Protein AF-0000000071591234 (afdb_homodimer)

Secondary structure (DSSP, 8-state):
--HHHHHHHHHHHHHSSHHHHHHHHTS-HHHHHHHHHHHHHHHTS--EEEETTEEEE-HHHHHHHHHHHHHHHHHHHHHHHHHHHHHSS-EEEEEEE-GGGGGTSS-HHHHHHHHH-TTEEEEEEE--HHHHHHHHHTTS-SEEEEESS---TT-EEEEPPPEEEEEEEETT-GGGTT-SEE-GGGGTTSEEEEEGGGHHHHHHHHHHTT---EEEEEESSHHHHHHHHHTTSSEEEEEHHHHHHT--SSEEEEEE--GGGEE-EEEEE-HHHHTSHHHHHHHTT-TT-B---/--HHHHHHHHHHHHHSSHHHHHHHHTS-HHHHHHHHHHHHHHHTS--EEEETTEEEE-HHHHHHHHHHHHHHHHHHHHHHHHHHHHHSS-EEEEEEE-GGGGGTSS-HHHHHHHHH-TTEEEEEEE--HHHHHHHHHTTS-SEEEEESS---TT-EEEEPPPEEEEEEEETT-GGGTT-SEE-GGGGTTSEEEEEGGGHHHHHHHHHHTT---EEEEEESSHHHHHHHHHTTS-EEEEEHHHHHHT--SSEEEEEE--GGGEE-EEEEE-HHHHTSHHHHHHHTT-TT-B---

Solvent-accessible surface area (backbone atoms only — not comparable to full-atom values): 30566 Å² total; per-residue (Å²): 129,53,68,67,47,36,50,51,47,49,37,27,61,71,57,26,22,63,60,56,21,15,59,73,68,73,44,59,45,68,62,50,54,47,41,49,50,49,42,24,58,70,68,72,44,67,40,60,44,84,48,98,88,29,38,43,65,28,75,61,22,52,58,43,47,59,52,33,52,48,49,49,50,37,50,51,46,48,52,46,48,57,50,19,70,71,61,46,71,38,39,73,46,34,34,28,34,33,66,62,42,59,56,64,50,79,41,72,53,44,54,54,50,49,68,73,28,79,60,41,25,40,40,40,42,74,43,53,51,65,60,42,50,51,31,41,75,69,55,64,27,48,35,30,42,35,50,57,84,75,86,61,77,87,44,46,58,24,34,36,71,73,42,42,26,17,40,34,31,30,52,86,56,58,88,49,72,86,47,68,59,37,52,75,73,73,43,41,85,40,50,26,23,39,34,47,90,44,48,66,58,52,52,53,53,31,56,77,66,72,38,69,74,42,67,40,29,37,20,65,38,44,57,58,31,41,54,44,18,62,67,55,72,29,31,16,48,41,51,36,54,34,50,66,69,61,57,72,76,61,53,43,83,26,36,43,61,56,76,83,44,52,41,31,43,28,46,36,31,35,67,73,44,48,69,36,60,44,48,37,54,57,60,63,42,44,74,72,35,39,64,78,129,128,50,70,67,45,37,53,52,47,48,37,26,61,72,57,26,21,64,61,57,20,15,59,71,70,73,46,59,44,66,62,49,53,47,42,50,52,48,44,23,59,70,67,70,44,66,39,60,43,83,50,97,89,29,38,44,66,29,73,61,21,54,57,42,47,58,49,34,52,48,50,49,49,35,50,52,47,48,52,45,48,57,49,21,71,70,62,47,70,36,40,73,45,33,33,28,34,32,66,61,42,60,56,65,51,80,42,72,54,41,54,52,51,50,68,75,30,77,59,40,25,40,39,40,41,73,43,54,50,67,59,43,48,52,31,41,76,69,55,66,26,48,34,33,41,34,50,58,84,75,85,62,78,87,45,47,58,23,35,37,71,73,43,43,26,16,39,34,32,31,52,87,56,56,88,51,70,86,48,67,58,38,54,74,73,74,44,40,85,41,49,27,24,39,32,47,90,44,48,65,60,51,51,54,53,31,56,76,66,72,40,68,73,42,69,41,31,37,20,66,36,44,59,58,31,41,54,44,18,62,68,56,73,29,31,16,46,42,52,36,54,33,51,64,69,62,58,76,77,62,53,42,83,24,38,45,61,56,74,83,43,53,40,32,43,29,45,34,32,34,66,73,42,48,70,35,60,44,49,37,55,56,60,63,42,42,74,73,36,39,64,81,129

InterPro domains:
  IPR000847 LysR, HTH, N-terminal domain [PF00126] (3-62)
  IPR000847 LysR, HTH, N-terminal domain [PR00039] (18-29)
  IPR000847 LysR, HTH, N-terminal domain [PR00039] (29-39)
  IPR000847 LysR, HTH, N-terminal domain [PR00039] (39-50)
  IPR000847 LysR, HTH, N-terminal domain [PS50931] (1-58)
  IPR005119 LysR, substrate-binding [PF03466] (87-289)
  IPR036388 Winged helix-like DNA-binding domain superfamily [G3DSA:1.10.10.10] (1-91)
  IPR036390 Winged helix DNA-binding domain superfamily [SSF46785] (1-86)

Organism: Lactiplantibacillus plantarum (strain ATCC BAA-793 / NCIMB 8826 / WCFS1) (NCBI:txid220668)

Structure (mmCIF, N/CA/C/O backbone):
data_AF-0000000071591234-model_v1
#
loop_
_entity.id
_entity.type
_entity.pdbx_description
1 polymer 'Transcription regulator, LysR family'
#
loop_
_atom_site.group_PDB
_atom_site.id
_atom_site.type_symbol
_atom_site.label_atom_id
_atom_site.label_alt_id
_atom_site.label_comp_id
_atom_site.label_asym_id
_atom_site.label_entity_id
_atom_site.label_seq_id
_atom_site.pdbx_PDB_ins_code
_atom_site.Cartn_x
_atom_site.Cartn_y
_atom_site.Cartn_z
_atom_site.occupancy
_atom_site.B_iso_or_equiv
_atom_site.auth_seq_id
_atom_site.auth_comp_id
_atom_site.auth_asym_id
_atom_site.auth_atom_id
_atom_site.pdbx_PDB_model_num
ATOM 1 N N . MET A 1 1 ? -4.469 -24.406 23.062 1 66.94 1 MET A N 1
ATOM 2 C CA . MET A 1 1 ? -4.5 -23.516 21.891 1 66.94 1 MET A CA 1
ATOM 3 C C . MET A 1 1 ? -3.789 -24.172 20.703 1 66.94 1 MET A C 1
ATOM 5 O O . MET A 1 1 ? -2.66 -24.641 20.828 1 66.94 1 MET A O 1
ATOM 9 N N . ASN A 1 2 ? -4.504 -24.422 19.688 1 67.44 2 ASN A N 1
ATOM 10 C CA . ASN A 1 2 ? -3.918 -25.016 18.484 1 67.44 2 ASN A CA 1
ATOM 11 C C . ASN A 1 2 ? -4.25 -24.203 17.234 1 67.44 2 ASN A C 1
ATOM 13 O O . ASN A 1 2 ? -5.004 -23.234 17.312 1 67.44 2 ASN A O 1
ATOM 17 N N . LEU A 1 3 ? -3.592 -24.625 16.062 1 75 3 LEU A N 1
ATOM 18 C CA . LEU A 1 3 ? -3.686 -23.844 14.844 1 75 3 LEU A CA 1
ATOM 19 C C . LEU A 1 3 ? -5.121 -23.812 14.328 1 75 3 LEU A C 1
ATOM 21 O O . LEU A 1 3 ? -5.562 -22.797 13.773 1 75 3 LEU A O 1
ATOM 25 N N . LYS A 1 4 ? -5.809 -24.859 14.5 1 76.19 4 LYS A N 1
ATOM 26 C CA . LYS A 1 4 ? -7.199 -24.922 14.062 1 76.19 4 LYS A CA 1
ATOM 27 C C . LYS A 1 4 ? -8.062 -23.922 14.836 1 76.19 4 LYS A C 1
ATOM 29 O O . LYS A 1 4 ? -8.875 -23.203 14.25 1 76.19 4 LYS A O 1
ATOM 34 N N . GLN A 1 5 ? -7.836 -23.891 16.094 1 80 5 GLN A N 1
ATOM 35 C CA . GLN A 1 5 ? -8.547 -22.938 16.938 1 80 5 GLN A CA 1
ATOM 36 C C . GLN A 1 5 ? -8.258 -21.5 16.516 1 80 5 GLN A C 1
ATOM 38 O O . GLN A 1 5 ? -9.164 -20.656 16.484 1 80 5 GLN A O 1
ATOM 43 N N . LEU A 1 6 ? -7.016 -21.297 16.203 1 81 6 LEU A N 1
ATOM 44 C CA . LEU A 1 6 ? -6.62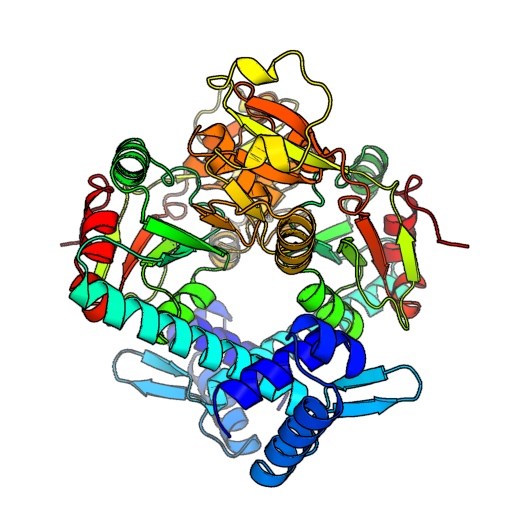1 -19.953 15.805 1 81 6 LEU A CA 1
ATOM 45 C C . LEU A 1 6 ? -7.25 -19.578 14.469 1 81 6 LEU A C 1
ATOM 47 O O . LEU A 1 6 ? -7.652 -18.422 14.266 1 81 6 LEU A O 1
ATOM 51 N N . GLN A 1 7 ? -7.383 -20.469 13.586 1 80.56 7 GLN A N 1
ATOM 52 C CA . GLN A 1 7 ? -8.055 -20.25 12.312 1 80.56 7 GLN A CA 1
ATOM 53 C C . GLN A 1 7 ? -9.539 -19.953 12.516 1 80.56 7 GLN A C 1
ATOM 55 O O . GLN A 1 7 ? -10.086 -19.062 11.867 1 80.56 7 GLN A O 1
ATOM 60 N N . TYR A 1 8 ? -10.148 -20.688 13.383 1 84.31 8 TYR A N 1
ATOM 61 C CA . TYR A 1 8 ? -11.547 -20.453 13.719 1 84.31 8 TYR A CA 1
ATOM 62 C C . TYR A 1 8 ? -11.75 -19.062 14.297 1 84.31 8 TYR A C 1
ATOM 64 O O . TYR A 1 8 ? -12.664 -18.344 13.891 1 84.31 8 TYR A O 1
ATOM 72 N N . PHE A 1 9 ? -10.844 -18.719 15.211 1 87.25 9 PHE A N 1
ATOM 73 C CA . PHE A 1 9 ? -10.883 -17.422 15.867 1 87.25 9 PHE A CA 1
ATOM 74 C C . PHE A 1 9 ? -10.789 -16.297 14.844 1 87.25 9 PHE A C 1
ATOM 76 O O . PHE A 1 9 ? -11.586 -15.352 14.875 1 87.25 9 PHE A O 1
ATOM 83 N N . LEU A 1 10 ? -9.859 -16.422 13.984 1 83 10 LEU A N 1
ATOM 84 C CA . LEU A 1 10 ? -9.664 -15.398 12.961 1 83 10 LEU A CA 1
ATOM 85 C C . LEU A 1 10 ? -10.898 -15.281 12.07 1 83 10 LEU A C 1
ATOM 87 O O . LEU A 1 10 ? -11.305 -14.172 11.719 1 83 10 LEU A O 1
ATOM 91 N N . ALA A 1 11 ? -11.523 -16.359 11.688 1 83.38 11 ALA A N 1
ATOM 92 C CA . ALA A 1 11 ? -12.719 -16.359 10.844 1 83.38 11 ALA A CA 1
ATOM 93 C C . ALA A 1 11 ? -13.867 -15.633 11.523 1 83.38 11 ALA A C 1
ATOM 95 O O . ALA A 1 11 ? -14.57 -14.836 10.898 1 83.38 11 ALA A O 1
ATOM 96 N N . VAL A 1 12 ? -14 -15.938 12.75 1 88.12 12 VAL A N 1
ATOM 97 C CA . VAL A 1 12 ? -15.078 -15.312 13.508 1 88.12 12 VAL A CA 1
ATOM 98 C C . VAL A 1 12 ? -14.805 -13.812 13.648 1 88.12 12 VAL A C 1
ATOM 100 O O . VAL A 1 12 ? -15.719 -12.992 13.492 1 88.12 12 VAL A O 1
ATOM 103 N N . ALA A 1 13 ? -13.586 -13.5 13.953 1 84.12 13 ALA A N 1
ATOM 104 C CA . ALA A 1 13 ? -13.203 -12.102 14.117 1 84.12 13 ALA A CA 1
ATOM 105 C C . ALA A 1 13 ? -13.453 -11.305 12.836 1 84.12 13 ALA A C 1
ATOM 107 O O . ALA A 1 13 ? -13.883 -10.148 12.883 1 84.12 13 ALA A O 1
ATOM 108 N N . GLU A 1 14 ? -13.188 -11.945 11.789 1 77.62 14 GLU A N 1
ATOM 109 C CA . GLU A 1 14 ? -13.32 -11.297 10.492 1 77.62 14 GLU A CA 1
ATOM 110 C C . GLU A 1 14 ? -14.789 -11.164 10.094 1 77.62 14 GLU A C 1
ATOM 112 O O . GLU A 1 14 ? -15.211 -10.117 9.602 1 77.62 14 GLU A O 1
ATOM 117 N N . GLU A 1 15 ? -15.57 -12.211 10.336 1 78.69 15 GLU A N 1
ATOM 118 C CA . GLU A 1 15 ? -16.953 -12.266 9.883 1 78.69 15 GLU A CA 1
ATOM 119 C C . GLU A 1 15 ? -17.875 -11.508 10.836 1 78.69 15 GLU A C 1
ATOM 121 O O . GLU A 1 15 ? -18.953 -11.07 10.445 1 78.69 15 GLU A O 1
ATOM 126 N N . GLY A 1 16 ? -17.406 -11.375 12.062 1 83.31 16 GLY A N 1
ATOM 127 C CA . GLY A 1 16 ? -18.219 -10.719 13.078 1 83.31 16 GLY A CA 1
ATOM 128 C C . GLY A 1 16 ? -19.453 -11.523 13.461 1 83.31 16 GLY A C 1
ATOM 129 O O . GLY A 1 16 ? -20.359 -11 14.125 1 83.31 16 GLY A O 1
ATOM 130 N N . GLN A 1 17 ? -19.609 -12.68 12.875 1 87.25 17 GLN A N 1
ATOM 131 C CA . GLN A 1 17 ? -20.719 -13.586 13.172 1 87.25 17 GLN A CA 1
ATOM 132 C C . GLN A 1 17 ? -20.234 -15.031 13.234 1 87.25 17 GLN A C 1
ATOM 134 O O . GLN A 1 17 ? -19.469 -15.477 12.367 1 87.25 17 GLN A O 1
ATOM 139 N N . MET A 1 18 ? -20.703 -15.773 14.266 1 89.19 18 MET A N 1
ATOM 140 C CA . MET A 1 18 ? -20.312 -17.172 14.445 1 89.19 18 MET A CA 1
ATOM 141 C C . MET A 1 18 ? -20.828 -18.031 13.297 1 89.19 18 MET A C 1
ATOM 143 O O . MET A 1 18 ? -20.094 -18.844 12.742 1 89.19 18 MET A O 1
ATOM 147 N N . THR A 1 19 ? -22.047 -17.703 12.914 1 88.38 19 THR A N 1
ATOM 148 C CA . THR A 1 19 ? -22.672 -18.5 11.867 1 88.38 19 THR A CA 1
ATOM 149 C C . THR A 1 19 ? -22 -18.25 10.523 1 88.38 19 THR A C 1
ATOM 151 O O . THR A 1 19 ? -21.781 -19.188 9.758 1 88.38 19 THR A O 1
ATOM 154 N N . ALA A 1 20 ? -21.719 -17.078 10.281 1 84.81 20 ALA A N 1
ATOM 155 C CA . ALA A 1 20 ? -21.047 -16.719 9.023 1 84.81 20 ALA A CA 1
ATOM 156 C C . ALA A 1 20 ? -19.656 -17.312 8.961 1 84.81 20 ALA A C 1
ATOM 158 O O . ALA A 1 20 ? -19.219 -17.797 7.906 1 84.81 20 ALA A O 1
ATOM 159 N N . ALA A 1 21 ? -19.016 -17.25 10.055 1 87.5 21 ALA A N 1
ATOM 160 C CA . ALA A 1 21 ? -17.688 -17.828 10.141 1 87.5 21 ALA A CA 1
ATOM 161 C C . ALA A 1 21 ? -17.734 -19.344 9.93 1 87.5 21 ALA A C 1
ATOM 163 O O . ALA A 1 21 ? -16.891 -19.906 9.227 1 87.5 21 ALA A O 1
ATOM 164 N N . ALA A 1 22 ? -18.719 -19.984 10.492 1 86.56 22 ALA A N 1
ATOM 165 C CA . ALA A 1 22 ? -18.875 -21.422 10.336 1 86.56 22 ALA A CA 1
ATOM 166 C C . ALA A 1 22 ? -19.094 -21.797 8.875 1 86.56 22 ALA A C 1
ATOM 168 O O . ALA A 1 22 ? -18.5 -22.75 8.367 1 86.56 22 ALA A O 1
ATOM 169 N N . LYS A 1 23 ? -19.906 -21.062 8.234 1 81.75 23 LYS A N 1
ATOM 170 C CA . LYS A 1 23 ? -20.188 -21.281 6.82 1 81.75 23 LYS A CA 1
ATOM 171 C C . LYS A 1 23 ? -18.906 -21.125 5.988 1 81.75 23 LYS A C 1
ATOM 173 O O . LYS A 1 23 ? -18.609 -21.969 5.137 1 81.75 23 LYS A O 1
ATOM 178 N N . ARG A 1 24 ? -18.219 -20.125 6.395 1 76.75 24 ARG A N 1
ATOM 179 C CA . ARG A 1 24 ? -16.969 -19.844 5.684 1 76.75 24 ARG A CA 1
ATOM 180 C C . ARG A 1 24 ? -15.969 -20.984 5.859 1 76.75 24 ARG A C 1
ATOM 182 O O . ARG A 1 24 ? -15.25 -21.328 4.922 1 76.75 24 ARG A O 1
ATOM 189 N N . LEU A 1 25 ? -15.93 -21.531 6.996 1 78.88 25 LEU A N 1
ATOM 190 C CA . LEU A 1 25 ? -14.969 -22.562 7.367 1 78.88 25 LEU A CA 1
ATOM 191 C C . LEU A 1 25 ? -15.492 -23.953 7.004 1 78.88 25 LEU A C 1
ATOM 193 O O . LEU A 1 25 ? -14.789 -24.953 7.18 1 78.88 25 LEU A O 1
ATOM 197 N N . HIS A 1 26 ? -16.719 -24.016 6.477 1 80.19 26 HIS A N 1
ATOM 198 C CA . HIS A 1 26 ? -17.375 -25.266 6.113 1 80.19 26 HIS A CA 1
ATOM 199 C C . HIS A 1 26 ? -17.453 -26.203 7.312 1 80.19 26 HIS A C 1
ATOM 201 O O . HIS A 1 26 ? -17.109 -27.391 7.199 1 80.19 26 HIS A O 1
ATOM 207 N N . VAL A 1 27 ? -17.75 -25.641 8.383 1 80.25 27 VAL A N 1
ATOM 208 C CA . VAL A 1 27 ? -17.984 -26.422 9.594 1 80.25 27 VAL A CA 1
ATOM 209 C C . VAL A 1 27 ? -19.344 -26.047 10.195 1 80.25 27 VAL A C 1
ATOM 211 O O . VAL A 1 27 ? -19.953 -25.062 9.781 1 80.25 27 VAL A O 1
ATOM 214 N N . ALA A 1 28 ? -19.844 -26.969 10.992 1 84.81 28 ALA A N 1
ATOM 215 C CA . ALA A 1 28 ? -21.062 -26.641 11.742 1 84.81 28 ALA A CA 1
ATOM 216 C C . ALA A 1 28 ? -20.766 -25.594 12.82 1 84.81 28 ALA A C 1
ATOM 218 O O . ALA A 1 28 ? -19.656 -25.531 13.352 1 84.81 28 ALA A O 1
ATOM 219 N N . GLN A 1 29 ? -21.766 -24.75 13.047 1 89 29 GLN A N 1
ATOM 220 C CA . GLN A 1 29 ? -21.625 -23.641 14 1 89 29 GLN A CA 1
ATOM 221 C C . GLN A 1 29 ? -21.344 -24.172 15.406 1 89 29 GLN A C 1
ATOM 223 O O . GLN A 1 29 ? -20.484 -23.641 16.109 1 89 29 GLN A O 1
ATOM 228 N N . PRO A 1 30 ? -21.969 -25.266 15.883 1 87.25 30 PRO A N 1
ATOM 229 C CA . PRO A 1 30 ? -21.75 -25.672 17.266 1 87.25 30 PRO A CA 1
ATOM 230 C C . PRO A 1 30 ? -20.297 -26.078 17.531 1 87.25 30 PRO A C 1
ATOM 232 O O . PRO A 1 30 ? -19.703 -25.625 18.516 1 87.25 30 PRO A O 1
ATOM 235 N N . PRO A 1 31 ? -19.75 -26.859 16.625 1 83.31 31 PRO A N 1
ATOM 236 C CA . PRO A 1 31 ? -18.328 -27.188 16.828 1 83.31 31 PRO A CA 1
ATOM 237 C C . PRO A 1 31 ? -17.438 -25.953 16.812 1 83.31 31 PRO A C 1
ATOM 239 O O . PRO A 1 31 ? -16.453 -25.891 17.562 1 83.31 31 PRO A O 1
ATOM 242 N N . LEU A 1 32 ? -17.641 -25.047 15.898 1 90.62 32 LEU A N 1
ATOM 243 C CA . LEU A 1 32 ? -16.891 -23.797 15.859 1 90.62 32 LEU A CA 1
ATOM 244 C C . LEU A 1 32 ? -17.016 -23.047 17.172 1 90.62 32 LEU A C 1
ATOM 246 O O . LEU A 1 32 ? -16.016 -22.594 17.734 1 90.62 32 LEU A O 1
ATOM 250 N N . SER A 1 33 ? -18.25 -22.891 17.656 1 90.62 33 SER A N 1
ATOM 251 C CA . SER A 1 33 ? -18.516 -22.188 18.906 1 90.62 33 SER A CA 1
ATOM 252 C C . SER A 1 33 ? -17.797 -22.875 20.078 1 90.62 33 SER A C 1
ATOM 254 O O . SER A 1 33 ? -17.234 -22.188 20.938 1 90.62 33 SER A O 1
ATOM 256 N N . TYR A 1 34 ? -17.781 -24.156 20.047 1 87.25 34 TYR A N 1
ATOM 257 C CA . TYR A 1 34 ? -17.109 -24.938 21.078 1 87.25 34 TYR A CA 1
ATOM 258 C C . TYR A 1 34 ? -15.617 -24.672 21.078 1 87.25 34 TYR A C 1
ATOM 260 O O . TYR A 1 34 ? -15.008 -24.484 22.141 1 87.25 34 TYR A O 1
ATOM 268 N N . GLN A 1 35 ? -15.055 -24.734 19.906 1 86.88 35 GLN A N 1
ATOM 269 C CA . GLN A 1 35 ? -13.617 -24.5 19.766 1 86.88 35 GLN A CA 1
ATOM 270 C C . GLN A 1 35 ? -13.234 -23.109 20.266 1 86.88 35 GLN A C 1
ATOM 272 O O . GLN A 1 35 ? -12.188 -22.922 20.891 1 86.88 35 GLN A O 1
ATOM 277 N N . ILE A 1 36 ? -14.062 -22.125 19.969 1 91.06 36 ILE A N 1
ATOM 278 C CA . ILE A 1 36 ? -13.812 -20.766 20.422 1 91.06 36 ILE A CA 1
ATOM 279 C C . ILE A 1 36 ? -13.898 -20.703 21.953 1 91.06 36 ILE A C 1
ATOM 281 O O . ILE A 1 36 ? -13.047 -20.094 22.594 1 91.06 36 ILE A O 1
ATOM 285 N N . LYS A 1 37 ? -14.875 -21.328 22.516 1 89.5 37 LYS A N 1
ATOM 286 C CA . LYS A 1 37 ? -15.031 -21.375 23.969 1 89.5 37 LYS A CA 1
ATOM 287 C C . LYS A 1 37 ? -13.836 -22.078 24.625 1 89.5 37 LYS A C 1
ATOM 289 O O . LYS A 1 37 ? -13.344 -21.625 25.656 1 89.5 37 LYS A O 1
ATOM 294 N N . GLN A 1 38 ? -13.484 -23.156 24.031 1 82.88 38 GLN A N 1
ATOM 295 C CA . GLN A 1 38 ? -12.328 -23.891 24.547 1 82.88 38 GLN A CA 1
ATOM 296 C C . GLN A 1 38 ? -11.07 -23.031 24.484 1 82.88 38 GLN A C 1
ATOM 298 O O . GLN A 1 38 ? -10.258 -23.047 25.422 1 82.88 38 GLN A O 1
ATOM 303 N N . LEU A 1 39 ? -10.859 -22.375 23.391 1 85.31 39 LEU A N 1
ATOM 304 C CA . LEU A 1 39 ? -9.719 -21.469 23.234 1 85.31 39 LEU A CA 1
ATOM 305 C C . LEU A 1 39 ? -9.734 -20.391 24.328 1 85.31 39 LEU A C 1
ATOM 307 O O . LEU A 1 39 ? -8.695 -20.109 24.938 1 85.31 39 LEU A O 1
ATOM 311 N N . GLU A 1 40 ? -10.922 -19.781 24.594 1 87.62 40 GLU A N 1
ATOM 312 C CA . GLU A 1 40 ? -11.078 -18.781 25.641 1 87.62 40 GLU A CA 1
ATOM 313 C C . GLU A 1 40 ? -10.766 -19.359 27.016 1 87.62 40 GLU A C 1
ATOM 315 O O . GLU A 1 40 ? -10.102 -18.719 27.828 1 87.62 40 GLU A O 1
ATOM 320 N N . LEU A 1 41 ? -11.203 -20.594 27.25 1 79.69 41 LEU A N 1
ATOM 321 C CA . LEU A 1 41 ? -10.953 -21.281 28.516 1 79.69 41 LEU A CA 1
ATOM 322 C C . LEU A 1 41 ? -9.469 -21.547 28.703 1 79.69 41 LEU A C 1
ATOM 324 O O . LEU A 1 41 ? -8.922 -21.344 29.781 1 79.69 41 LEU A O 1
ATOM 328 N N . GLU A 1 42 ? -8.906 -22.031 27.656 1 76.56 42 GLU A N 1
ATOM 329 C CA . GLU A 1 42 ? -7.477 -22.344 27.703 1 76.56 42 GLU A CA 1
ATOM 330 C C . GLU A 1 42 ? -6.648 -21.094 27.984 1 76.56 42 GLU A C 1
ATOM 332 O O . GLU A 1 42 ? -5.656 -21.156 28.703 1 76.56 42 GLU A O 1
ATOM 337 N N . LEU A 1 43 ? -7.102 -20.016 27.359 1 76.69 43 LEU A N 1
ATOM 338 C CA . LEU A 1 43 ? -6.363 -18.766 27.484 1 76.69 43 LEU A CA 1
ATOM 339 C C . LEU A 1 43 ? -6.785 -18.016 28.734 1 76.69 43 LEU A C 1
ATOM 341 O O . LEU A 1 43 ? -6.094 -17.078 29.156 1 76.69 43 LEU A O 1
ATOM 345 N N . GLY A 1 44 ? -7.898 -18.359 29.312 1 77.06 44 GLY A N 1
ATOM 346 C CA . GLY A 1 44 ? -8.391 -17.734 30.531 1 77.06 44 GLY A CA 1
ATOM 347 C C . GLY A 1 44 ? -8.961 -16.344 30.312 1 77.06 44 GLY A C 1
ATOM 348 O O . GLY A 1 44 ? -8.961 -15.516 31.219 1 77.06 44 GLY A O 1
ATOM 349 N N . VAL A 1 45 ? -9.188 -16.047 29.062 1 78.81 45 VAL A N 1
ATOM 350 C CA . VAL A 1 45 ? -9.734 -14.734 28.719 1 78.81 45 VAL A CA 1
ATOM 351 C C . VAL A 1 45 ? -10.898 -14.898 27.75 1 78.81 45 VAL A C 1
ATOM 353 O O . VAL A 1 45 ? -11.008 -15.922 27.078 1 78.81 45 VAL A O 1
ATOM 356 N N . THR A 1 46 ? -11.75 -13.883 27.734 1 86.88 46 THR A N 1
ATOM 357 C CA . THR A 1 46 ? -12.797 -13.789 26.734 1 86.88 46 THR A CA 1
ATOM 358 C C . THR A 1 46 ? -12.281 -13.078 25.484 1 86.88 46 THR A C 1
ATOM 360 O O . THR A 1 46 ? -11.68 -12.008 25.578 1 86.88 46 THR A O 1
ATOM 363 N N . LEU A 1 47 ? -12.492 -13.719 24.344 1 87.62 47 LEU A N 1
ATOM 364 C CA . LEU A 1 47 ? -11.945 -13.18 23.109 1 87.62 47 LEU A CA 1
ATOM 365 C C . LEU A 1 47 ? -13.008 -12.438 22.312 1 87.62 47 LEU A C 1
ATOM 367 O O . LEU A 1 47 ? -12.695 -11.594 21.469 1 87.62 47 LEU A O 1
ATOM 371 N N . PHE A 1 48 ? -14.312 -12.773 22.562 1 91.12 48 PHE A N 1
ATOM 372 C CA . PHE A 1 48 ? -15.398 -12.156 21.812 1 91.12 48 PHE A CA 1
ATOM 373 C C . PHE A 1 48 ? -16.469 -11.641 22.766 1 91.12 48 PHE A C 1
ATOM 375 O O . PHE A 1 48 ? -16.797 -12.281 23.766 1 91.12 48 PHE A O 1
ATOM 382 N N . ASN A 1 49 ? -16.922 -10.383 22.453 1 88.38 49 ASN A N 1
ATOM 383 C CA . ASN A 1 49 ? -18.203 -9.922 23 1 88.38 49 ASN A CA 1
ATOM 384 C C . ASN A 1 49 ? -19.375 -10.414 22.172 1 88.38 49 ASN A C 1
ATOM 386 O O . ASN A 1 49 ? -19.422 -10.195 20.969 1 88.38 49 ASN A O 1
ATOM 390 N N . ARG A 1 50 ? -20.219 -11.172 22.859 1 82.62 50 ARG A N 1
ATOM 391 C CA . ARG A 1 50 ? -21.406 -11.656 22.156 1 82.62 50 ARG A CA 1
ATOM 392 C C . ARG A 1 50 ? -22.531 -10.641 22.219 1 82.62 50 ARG A C 1
ATOM 394 O O . ARG A 1 50 ? -22.922 -10.211 23.312 1 82.62 50 ARG A O 1
ATOM 401 N N . LEU A 1 51 ? -22.875 -10.117 21.062 1 79.44 51 LEU A N 1
ATOM 402 C CA . LEU A 1 51 ? -23.969 -9.148 20.906 1 79.44 51 LEU A CA 1
ATOM 403 C C . LEU A 1 51 ? -25.109 -9.75 20.109 1 79.44 51 LEU A C 1
ATOM 405 O O . LEU A 1 51 ? -24.938 -10.758 19.422 1 79.44 51 LEU A O 1
ATOM 409 N N . PRO A 1 52 ? -26.344 -9.172 20.172 1 76 52 PRO A N 1
ATOM 410 C CA . PRO A 1 52 ? -27.484 -9.672 19.391 1 76 52 PRO A CA 1
ATOM 411 C C . PRO A 1 52 ? -27.188 -9.695 17.891 1 76 52 PRO A C 1
ATOM 413 O O . PRO A 1 52 ? -27.656 -10.594 17.188 1 76 52 PRO A O 1
ATOM 416 N N . GLN A 1 53 ? -26.391 -8.844 17.484 1 77.06 53 GLN A N 1
ATOM 417 C CA . GLN A 1 53 ? -26.172 -8.695 16.062 1 77.06 53 GLN A CA 1
ATOM 418 C C . GLN A 1 53 ? -24.906 -9.414 15.609 1 77.06 53 GLN A C 1
ATOM 420 O O . GLN A 1 53 ? -24.578 -9.414 14.422 1 77.06 53 GLN A O 1
ATOM 425 N N . GLY A 1 54 ? -24.328 -10.055 16.578 1 83.31 54 GLY A N 1
ATOM 426 C CA . GLY A 1 54 ? -23.109 -10.75 16.219 1 83.31 54 GLY A CA 1
ATOM 427 C C . GLY A 1 54 ? -22.062 -10.727 17.312 1 83.31 54 GLY A C 1
ATOM 428 O O . GLY A 1 54 ? -22.391 -10.805 18.5 1 83.31 54 GLY A O 1
ATOM 429 N N . VAL A 1 55 ? -20.781 -10.922 16.844 1 86.88 55 VAL A N 1
ATOM 430 C CA . VAL A 1 55 ? -19.688 -10.938 17.812 1 86.88 55 VAL A CA 1
ATOM 431 C C . VAL A 1 55 ? -18.672 -9.859 17.469 1 86.88 55 VAL A C 1
ATOM 433 O O . VAL A 1 55 ? -18.5 -9.516 16.297 1 86.88 55 VAL A O 1
ATOM 436 N N . THR A 1 56 ? -18.141 -9.203 18.516 1 85.69 56 THR A N 1
ATOM 437 C CA . THR A 1 56 ? -17.016 -8.297 18.359 1 85.69 56 THR A CA 1
ATOM 438 C C . THR A 1 56 ? -15.828 -8.781 19.188 1 85.69 56 THR A C 1
ATOM 440 O O . THR A 1 56 ? -16 -9.461 20.203 1 85.69 56 THR A O 1
ATOM 443 N N . VAL A 1 57 ? -14.617 -8.461 18.688 1 83.75 57 VAL A N 1
ATOM 444 C CA . VAL A 1 57 ? -13.414 -8.906 19.391 1 83.75 57 VAL A CA 1
ATOM 445 C C . VAL A 1 57 ? -13.211 -8.07 20.641 1 83.75 57 VAL A C 1
ATOM 447 O O . VAL A 1 57 ? -13.453 -6.855 20.641 1 83.75 57 VAL A O 1
ATOM 450 N N . THR A 1 58 ? -12.875 -8.773 21.828 1 79.75 58 THR A N 1
ATOM 451 C CA . THR A 1 58 ? -12.453 -8.086 23.047 1 79.75 58 THR A CA 1
ATOM 452 C C . THR A 1 58 ? -11.055 -7.504 22.875 1 79.75 58 THR A C 1
ATOM 454 O O . THR A 1 58 ? -10.43 -7.668 21.828 1 79.75 58 THR A O 1
ATOM 457 N N . GLU A 1 59 ? -10.547 -6.816 23.906 1 68.5 59 GLU A N 1
ATOM 458 C CA . GLU A 1 59 ? -9.172 -6.324 23.875 1 68.5 59 GLU A CA 1
ATOM 459 C C . GLU A 1 59 ? -8.18 -7.477 23.781 1 68.5 59 GLU A C 1
ATOM 461 O O . GLU A 1 59 ? -7.211 -7.41 23.016 1 68.5 59 GLU A O 1
ATOM 466 N N . ALA A 1 60 ? -8.477 -8.43 24.547 1 72.19 60 ALA A N 1
ATOM 467 C CA . ALA A 1 60 ? -7.668 -9.648 24.453 1 72.19 60 ALA A CA 1
ATOM 468 C C . ALA A 1 60 ? -7.777 -10.281 23.078 1 72.19 60 ALA A C 1
ATOM 470 O O . ALA A 1 60 ? -6.789 -10.781 22.531 1 72.19 60 ALA A O 1
ATOM 471 N N . GLY A 1 61 ? -8.969 -10.242 22.531 1 78.25 61 GLY A N 1
ATOM 472 C CA . GLY A 1 61 ? -9.188 -10.758 21.188 1 78.25 61 GLY A CA 1
ATOM 473 C C . GLY A 1 61 ? -8.406 -10 20.125 1 78.25 61 GLY A C 1
ATOM 474 O O . GLY A 1 61 ? -7.805 -10.609 19.234 1 78.25 61 GLY A O 1
ATOM 475 N N . LYS A 1 62 ? -8.383 -8.766 20.25 1 72.12 62 LYS A N 1
ATOM 476 C CA . LYS A 1 62 ? -7.641 -7.93 19.312 1 72.12 62 LYS A CA 1
ATOM 477 C C . LYS A 1 62 ? -6.156 -8.281 19.312 1 72.12 62 LYS A C 1
ATOM 479 O O . LYS A 1 62 ? -5.535 -8.391 18.266 1 72.12 62 LYS A O 1
ATOM 484 N N . LEU A 1 63 ? -5.664 -8.477 20.5 1 63.62 63 LEU A N 1
ATOM 485 C CA . LEU A 1 63 ? -4.27 -8.875 20.656 1 63.62 63 LEU A CA 1
ATOM 486 C C . LEU A 1 63 ? -4.023 -10.234 20.016 1 63.62 63 LEU A C 1
ATOM 488 O O . LEU A 1 63 ? -3.029 -10.422 19.297 1 63.62 63 LEU A O 1
ATOM 492 N N . LEU A 1 64 ? -4.984 -11.102 20.188 1 71.06 64 LEU A N 1
ATOM 493 C CA . LEU A 1 64 ? -4.809 -12.453 19.672 1 71.06 64 LEU A CA 1
ATOM 494 C C . LEU A 1 64 ? -4.934 -12.484 18.156 1 71.06 64 LEU A C 1
ATOM 496 O O . LEU A 1 64 ? -4.324 -13.328 17.5 1 71.06 64 LEU A O 1
ATOM 500 N N . VAL A 1 65 ? -5.734 -11.531 17.656 1 75.5 65 VAL A N 1
ATOM 501 C CA . VAL A 1 65 ? -5.891 -11.484 16.203 1 75.5 65 VAL A CA 1
ATOM 502 C C . VAL A 1 65 ? -4.523 -11.367 15.547 1 75.5 65 VAL A C 1
ATOM 504 O O . VAL A 1 65 ? -4.207 -12.117 14.617 1 75.5 65 VAL A O 1
ATOM 507 N N . GLY A 1 66 ? -3.707 -10.523 16.016 1 64.5 66 GLY A N 1
ATOM 508 C CA . GLY A 1 66 ? -2.373 -10.344 15.469 1 64.5 66 GLY A CA 1
ATOM 509 C C . GLY A 1 66 ? -1.51 -11.586 15.578 1 64.5 66 GLY A C 1
ATOM 510 O O . GLY A 1 66 ? -0.894 -12.008 14.594 1 64.5 66 GLY A O 1
ATOM 511 N N . TYR A 1 67 ? -1.568 -12.164 16.719 1 61.47 67 TYR A N 1
ATOM 512 C CA . TYR A 1 67 ? -0.755 -13.352 16.953 1 61.47 67 TYR A CA 1
ATOM 513 C C . TYR A 1 67 ? -1.289 -14.539 16.172 1 61.47 67 TYR A C 1
ATOM 515 O O . TYR A 1 67 ? -0.515 -15.336 15.633 1 61.47 67 TYR A O 1
ATOM 523 N N . ALA A 1 68 ? -2.592 -14.609 16.172 1 73.5 68 ALA A N 1
ATOM 524 C CA . ALA A 1 68 ? -3.213 -15.727 15.453 1 73.5 68 ALA A CA 1
ATOM 525 C C . ALA A 1 68 ? -2.893 -15.664 13.969 1 73.5 68 ALA A C 1
ATOM 527 O O . ALA A 1 68 ? -2.6 -16.688 13.352 1 73.5 68 ALA A O 1
ATOM 528 N N . GLN A 1 69 ? -2.965 -14.469 13.492 1 67.81 69 GLN A N 1
ATOM 529 C CA . GLN A 1 69 ? -2.611 -14.289 12.086 1 67.81 69 GLN A CA 1
ATOM 530 C C . GLN A 1 69 ? -1.166 -14.703 11.828 1 67.81 69 GLN A C 1
ATOM 532 O O . GLN A 1 69 ? -0.888 -15.453 10.891 1 67.81 69 GLN A O 1
ATOM 537 N N . GLN A 1 70 ? -0.334 -14.352 12.648 1 60.88 70 GLN A N 1
ATOM 538 C CA . GLN A 1 70 ? 1.079 -14.688 12.516 1 60.88 70 GLN A CA 1
ATOM 539 C C . GLN A 1 70 ? 1.301 -16.188 12.633 1 60.88 70 GLN A C 1
ATOM 541 O O . GLN A 1 70 ? 2.043 -16.781 11.844 1 60.88 70 GLN A O 1
ATOM 546 N N . LEU A 1 71 ? 0.673 -16.719 13.578 1 61.88 71 LEU A N 1
ATOM 547 C CA . LEU A 1 71 ? 0.867 -18.141 13.836 1 61.88 71 LEU A CA 1
ATOM 548 C C . LEU A 1 71 ? 0.324 -18.984 12.688 1 61.88 71 LEU A C 1
ATOM 550 O O . LEU A 1 71 ? 0.965 -19.953 12.266 1 61.88 71 LEU A O 1
ATOM 554 N N . THR A 1 72 ? -0.813 -18.594 12.258 1 68.69 72 THR A N 1
ATOM 555 C CA . THR A 1 72 ? -1.401 -19.375 11.164 1 68.69 72 THR A CA 1
ATOM 556 C C . THR A 1 72 ? -0.597 -19.203 9.883 1 68.69 72 THR A C 1
ATOM 558 O O . THR A 1 72 ? -0.401 -20.156 9.133 1 68.69 72 THR A O 1
ATOM 561 N N . GLN A 1 73 ? -0.133 -18.047 9.703 1 62.19 73 GLN A N 1
ATOM 562 C CA . GLN A 1 73 ? 0.702 -17.781 8.531 1 62.19 73 GLN A CA 1
ATOM 563 C C . GLN A 1 73 ? 2.029 -18.531 8.625 1 62.19 73 GLN A C 1
ATOM 565 O O . GLN A 1 73 ? 2.486 -19.109 7.645 1 62.19 73 GLN A O 1
ATOM 570 N N . LEU A 1 74 ? 2.582 -18.531 9.75 1 58.03 74 LEU A N 1
ATOM 571 C CA . LEU A 1 74 ? 3.848 -19.219 9.969 1 58.03 74 LEU A CA 1
ATOM 572 C C . LEU A 1 74 ? 3.688 -20.719 9.758 1 58.03 74 LEU A C 1
ATOM 574 O O . LEU A 1 74 ? 4.559 -21.359 9.172 1 58.03 74 LEU A O 1
ATOM 578 N N . SER A 1 75 ? 2.592 -21.219 10.273 1 59.75 75 SER A N 1
ATOM 579 C CA . SER A 1 75 ? 2.32 -22.641 10.086 1 59.75 75 SER A CA 1
ATOM 580 C C . SER A 1 75 ? 2.189 -22.984 8.609 1 59.75 75 SER A C 1
ATOM 582 O O . SER A 1 75 ? 2.773 -23.969 8.141 1 59.75 75 SER A O 1
ATOM 584 N N . ALA A 1 76 ? 1.466 -22.172 7.969 1 60.53 76 ALA A N 1
ATOM 585 C CA . ALA A 1 76 ? 1.281 -22.406 6.539 1 60.53 76 ALA A CA 1
ATOM 586 C C . ALA A 1 76 ? 2.609 -22.312 5.793 1 60.53 76 ALA A C 1
ATOM 588 O O . ALA A 1 76 ? 2.896 -23.141 4.918 1 60.53 76 ALA A O 1
ATOM 589 N N . THR A 1 77 ? 3.295 -21.375 6.227 1 57.5 77 THR A N 1
ATOM 590 C CA . THR A 1 77 ? 4.609 -21.188 5.621 1 57.5 77 THR A CA 1
ATOM 591 C C . THR A 1 77 ? 5.512 -22.391 5.902 1 57.5 77 THR A C 1
ATOM 593 O O . THR A 1 77 ? 6.219 -22.859 5.012 1 57.5 77 THR A O 1
ATOM 596 N N . ALA A 1 78 ? 5.469 -22.812 7.102 1 54.69 78 ALA A N 1
ATOM 597 C CA . ALA A 1 78 ? 6.277 -23.969 7.488 1 54.69 78 ALA A CA 1
ATOM 598 C C . ALA A 1 78 ? 5.91 -25.203 6.668 1 54.69 78 ALA A C 1
ATOM 600 O O . ALA A 1 78 ? 6.789 -25.922 6.18 1 54.69 78 ALA A O 1
ATOM 601 N N . GLU A 1 79 ? 4.695 -25.406 6.633 1 54.97 79 GLU A N 1
ATOM 602 C CA . GLU A 1 79 ? 4.223 -26.547 5.859 1 54.97 79 GLU A CA 1
ATOM 603 C C . GLU A 1 79 ? 4.68 -26.453 4.406 1 54.97 79 GLU A C 1
ATOM 605 O O . GLU A 1 79 ? 5.152 -27.438 3.836 1 54.97 79 GLU A O 1
ATOM 610 N N . ASN A 1 80 ? 4.523 -25.297 3.895 1 54.44 80 ASN A N 1
ATOM 611 C CA . ASN A 1 80 ? 4.906 -25.062 2.506 1 54.44 80 ASN A CA 1
ATOM 612 C C . ASN A 1 80 ? 6.402 -25.281 2.299 1 54.44 80 ASN A C 1
ATOM 614 O O . ASN A 1 80 ? 6.816 -25.875 1.301 1 54.44 80 ASN A O 1
ATOM 618 N N . LYS A 1 81 ? 7.07 -24.812 3.211 1 53.66 81 LYS A N 1
ATOM 619 C CA . LYS A 1 81 ? 8.523 -24.938 3.109 1 53.66 81 LYS A CA 1
ATOM 620 C C . LYS A 1 81 ? 8.961 -26.391 3.217 1 53.66 81 LYS A C 1
ATOM 622 O O . LYS A 1 81 ? 9.852 -26.828 2.488 1 53.66 81 LYS A O 1
ATOM 627 N N . VAL A 1 82 ? 8.359 -27.047 4.152 1 51.28 82 VAL A N 1
ATOM 628 C CA . VAL A 1 82 ? 8.688 -28.453 4.312 1 51.28 82 VAL A CA 1
ATOM 629 C C . VAL A 1 82 ? 8.359 -29.219 3.027 1 51.28 82 VAL A C 1
ATOM 631 O O . VAL A 1 82 ? 9.156 -30.047 2.566 1 51.28 82 VAL A O 1
ATOM 634 N N . ARG A 1 83 ? 7.332 -28.891 2.529 1 52.56 83 ARG A N 1
ATOM 635 C CA . ARG A 1 83 ? 6.914 -29.547 1.293 1 52.56 83 ARG A CA 1
ATOM 636 C C . ARG A 1 83 ? 7.848 -29.188 0.141 1 52.56 83 ARG A C 1
ATOM 638 O O . ARG A 1 83 ? 8.156 -30.031 -0.7 1 52.56 83 ARG A O 1
ATOM 645 N N . ALA A 1 84 ? 8.227 -27.906 0.181 1 53.06 84 ALA A N 1
ATOM 646 C CA . ALA A 1 84 ? 9.102 -27.422 -0.882 1 53.06 84 ALA A CA 1
ATOM 647 C C . ALA A 1 84 ? 10.469 -28.109 -0.828 1 53.06 84 ALA A C 1
ATOM 649 O O . ALA A 1 84 ? 11.094 -28.344 -1.864 1 53.06 84 ALA A O 1
ATOM 650 N N . LEU A 1 85 ? 10.938 -28.234 0.318 1 50.12 85 LEU A N 1
ATOM 651 C CA . LEU A 1 85 ? 12.203 -28.953 0.431 1 50.12 85 LEU A CA 1
ATOM 652 C C . LEU A 1 85 ? 12.109 -30.328 -0.221 1 50.12 85 LEU A C 1
ATOM 654 O O . LEU A 1 85 ? 13.07 -30.797 -0.824 1 50.12 85 LEU A O 1
ATOM 658 N N . ALA A 1 86 ? 10.969 -30.891 -0.087 1 48.41 86 ALA A N 1
ATOM 659 C CA . ALA A 1 86 ? 10.844 -32.219 -0.638 1 48.41 86 ALA A CA 1
ATOM 660 C C . ALA A 1 86 ? 10.68 -32.188 -2.154 1 48.41 86 ALA A C 1
ATOM 662 O O . ALA A 1 86 ? 11.039 -33.156 -2.852 1 48.41 86 ALA A O 1
ATOM 663 N N . HIS A 1 87 ? 10.039 -31.188 -2.674 1 51.53 87 HIS A N 1
ATOM 664 C CA . HIS A 1 87 ? 9.547 -31.344 -4.039 1 51.53 87 HIS A CA 1
ATOM 665 C C . HIS A 1 87 ? 10.242 -30.375 -4.988 1 51.53 87 HIS A C 1
ATOM 667 O O . HIS A 1 87 ? 9.789 -30.172 -6.117 1 51.53 87 HIS A O 1
ATOM 673 N N . GLY A 1 88 ? 11.484 -29.844 -4.711 1 61.5 88 GLY A N 1
ATOM 674 C CA . GLY A 1 88 ? 12.109 -29.016 -5.73 1 61.5 88 GLY A CA 1
ATOM 675 C C . GLY A 1 88 ? 11.586 -27.594 -5.746 1 61.5 88 GLY A C 1
ATOM 676 O O . GLY A 1 88 ? 11.281 -27.031 -4.691 1 61.5 88 GLY A O 1
ATOM 677 N N . VAL A 1 89 ? 11.594 -26.953 -7.016 1 69.56 89 VAL A N 1
ATOM 678 C CA . VAL A 1 89 ? 11.164 -25.578 -7.215 1 69.56 89 VAL A CA 1
ATOM 679 C C . VAL A 1 89 ? 9.648 -25.531 -7.383 1 69.56 89 VAL A C 1
ATOM 681 O O . VAL A 1 89 ? 9.141 -25.5 -8.508 1 69.56 89 VAL A O 1
ATOM 684 N N . THR A 1 90 ? 8.969 -25.766 -6.348 1 73.31 90 THR A N 1
ATOM 685 C CA . THR A 1 90 ? 7.516 -25.688 -6.293 1 73.31 90 THR A CA 1
ATOM 686 C C . THR A 1 90 ? 7.055 -25.062 -4.98 1 73.31 90 THR A C 1
ATOM 688 O O . THR A 1 90 ? 7.781 -25.094 -3.982 1 73.31 90 THR A O 1
ATOM 691 N N . GLY A 1 91 ? 5.91 -24.328 -5.16 1 86.44 91 GLY A N 1
ATOM 692 C CA . GLY A 1 91 ? 5.336 -23.797 -3.932 1 86.44 91 GLY A CA 1
ATOM 693 C C . GLY A 1 91 ? 5.105 -22.312 -3.98 1 86.44 91 GLY A C 1
ATOM 694 O O . GLY A 1 91 ? 5.059 -21.719 -5.059 1 86.44 91 GLY A O 1
ATOM 695 N N . THR A 1 92 ? 4.832 -21.781 -2.771 1 89.44 92 THR A N 1
ATOM 696 C CA . THR A 1 92 ? 4.512 -20.359 -2.646 1 89.44 92 THR A CA 1
ATOM 697 C C . THR A 1 92 ? 5.684 -19.594 -2.043 1 89.44 92 THR A C 1
ATOM 699 O O . THR A 1 92 ? 6.273 -20.031 -1.053 1 89.44 92 THR A O 1
ATOM 702 N N . ILE A 1 93 ? 6.098 -18.578 -2.693 1 94 93 ILE A N 1
ATOM 703 C CA . ILE A 1 93 ? 7.066 -17.656 -2.127 1 94 93 ILE A CA 1
ATOM 704 C C . ILE A 1 93 ? 6.336 -16.453 -1.511 1 94 93 ILE A C 1
ATOM 706 O O . ILE A 1 93 ? 5.578 -15.766 -2.193 1 94 93 ILE A O 1
ATOM 710 N N . ASN A 1 94 ? 6.527 -16.25 -0.193 1 94.94 94 ASN A N 1
ATOM 711 C CA . ASN A 1 94 ? 6.047 -15.039 0.464 1 94.94 94 ASN A CA 1
ATOM 712 C C . ASN A 1 94 ? 6.988 -13.859 0.232 1 94.94 94 ASN A C 1
ATOM 714 O O . ASN A 1 94 ? 8.07 -13.797 0.816 1 94.94 94 ASN A O 1
ATOM 718 N N . LEU A 1 95 ? 6.516 -12.93 -0.571 1 97.88 95 LEU A N 1
ATOM 719 C CA . LEU A 1 95 ? 7.352 -11.828 -1.027 1 97.88 95 LEU A CA 1
ATOM 720 C C . LEU A 1 95 ? 6.855 -10.5 -0.465 1 97.88 95 LEU A C 1
ATOM 722 O O . LEU A 1 95 ? 5.703 -10.117 -0.685 1 97.88 95 LEU A O 1
ATOM 726 N N . GLY A 1 96 ? 7.695 -9.852 0.383 1 98.31 96 GLY A N 1
ATOM 727 C CA . GLY A 1 96 ? 7.414 -8.5 0.821 1 98.31 96 GLY A CA 1
ATOM 728 C C . GLY A 1 96 ? 7.988 -7.441 -0.104 1 98.31 96 GLY A C 1
ATOM 729 O O . GLY A 1 96 ? 9.094 -7.594 -0.62 1 98.31 96 GLY A O 1
ATOM 730 N N . THR A 1 97 ? 7.234 -6.367 -0.293 1 97.94 97 THR A N 1
ATOM 731 C CA . THR A 1 97 ? 7.766 -5.328 -1.167 1 97.94 97 THR A CA 1
ATOM 732 C C . THR A 1 97 ? 7.355 -3.943 -0.669 1 97.94 97 THR A C 1
ATOM 734 O O . THR A 1 97 ? 6.234 -3.754 -0.192 1 97.94 97 THR A O 1
ATOM 737 N N . VAL A 1 98 ? 8.281 -2.998 -0.768 1 97.69 98 VAL A N 1
ATOM 738 C CA . VAL A 1 98 ? 7.949 -1.587 -0.597 1 97.69 98 VAL A CA 1
ATOM 739 C C . VAL A 1 98 ? 7.277 -1.057 -1.861 1 97.69 98 VAL A C 1
ATOM 741 O O . VAL A 1 98 ? 7.398 -1.653 -2.934 1 97.69 98 VAL A O 1
ATOM 744 N N . SER A 1 99 ? 6.59 0.046 -1.746 1 96.81 99 SER A N 1
ATOM 745 C CA . SER A 1 99 ? 5.777 0.58 -2.836 1 96.81 99 SER A CA 1
ATOM 746 C C . SER A 1 99 ? 6.652 1.08 -3.98 1 96.81 99 SER A C 1
ATOM 748 O O . SER A 1 99 ? 6.203 1.146 -5.129 1 96.81 99 SER A O 1
ATOM 750 N N . SER A 1 100 ? 7.91 1.398 -3.717 1 96.94 100 SER A N 1
ATOM 751 C CA . SER A 1 100 ? 8.773 2.023 -4.711 1 96.94 100 SER A CA 1
ATOM 752 C C . SER A 1 100 ? 9.578 0.978 -5.484 1 96.94 100 SER A C 1
ATOM 754 O O . SER A 1 100 ? 10.531 1.314 -6.188 1 96.94 100 SER A O 1
ATOM 756 N N . SER A 1 101 ? 9.172 -0.266 -5.426 1 96.81 101 SER A N 1
ATOM 757 C CA . SER A 1 101 ? 9.961 -1.347 -6 1 96.81 101 SER A CA 1
ATOM 758 C C . SER A 1 101 ? 9.641 -1.546 -7.477 1 96.81 101 SER A C 1
ATOM 760 O O . SER A 1 101 ? 10.266 -2.367 -8.148 1 96.81 101 SER A O 1
ATOM 762 N N . ALA A 1 102 ? 8.656 -0.838 -8.016 1 91.06 102 ALA A N 1
ATOM 763 C CA . ALA A 1 102 ? 8.102 -1.12 -9.336 1 91.06 102 ALA A CA 1
ATOM 764 C C . ALA A 1 102 ? 9.164 -0.957 -10.422 1 91.06 102 ALA A C 1
ATOM 766 O O . ALA A 1 102 ? 9.039 -1.532 -11.508 1 91.06 102 ALA A O 1
ATOM 767 N N . GLY A 1 103 ? 10.25 -0.283 -10.141 1 88.69 103 GLY A N 1
ATOM 768 C CA . GLY A 1 103 ? 11.289 -0.101 -11.141 1 88.69 103 GLY A CA 1
ATOM 769 C C . GLY A 1 103 ? 12.172 -1.322 -11.312 1 88.69 103 GLY A C 1
ATOM 770 O O . GLY A 1 103 ? 12.898 -1.435 -12.297 1 88.69 103 GLY A O 1
ATOM 771 N N . VAL A 1 104 ? 12.062 -2.258 -10.391 1 92.19 104 VAL A N 1
ATOM 772 C CA . VAL A 1 104 ? 12.984 -3.385 -10.461 1 92.19 104 VAL A CA 1
ATOM 773 C C . VAL A 1 104 ? 12.203 -4.695 -10.43 1 92.19 104 VAL A C 1
ATOM 775 O O . VAL A 1 104 ? 12.758 -5.766 -10.695 1 92.19 104 VAL A O 1
ATOM 778 N N . MET A 1 105 ? 10.945 -4.621 -10.07 1 94.06 105 MET A N 1
ATOM 779 C CA . MET A 1 105 ? 10.109 -5.809 -9.953 1 94.06 105 MET A CA 1
ATOM 780 C C . MET A 1 105 ? 8.742 -5.574 -10.594 1 94.06 105 MET A C 1
ATOM 782 O O . MET A 1 105 ? 8.008 -4.676 -10.18 1 94.06 105 MET A O 1
ATOM 786 N N . PRO A 1 106 ? 8.383 -6.398 -11.562 1 96.12 106 PRO A N 1
ATOM 787 C CA . PRO A 1 106 ? 9.148 -7.531 -12.086 1 96.12 106 PRO A CA 1
ATOM 788 C C . PRO A 1 106 ? 10.211 -7.109 -13.102 1 96.12 106 PRO A C 1
ATOM 790 O O . PRO A 1 106 ? 10.25 -5.945 -13.508 1 96.12 106 PRO A O 1
ATOM 793 N N . ASN A 1 107 ? 11.164 -7.934 -13.305 1 96.12 107 ASN A N 1
ATOM 794 C CA . ASN A 1 107 ? 12.062 -7.828 -14.453 1 96.12 107 ASN A CA 1
ATOM 795 C C . ASN A 1 107 ? 11.875 -8.984 -15.422 1 96.12 107 ASN A C 1
ATOM 797 O O . ASN A 1 107 ? 11.133 -9.93 -15.133 1 96.12 107 ASN A O 1
ATOM 801 N N . THR A 1 108 ? 12.547 -8.914 -16.547 1 96.25 108 THR A N 1
ATOM 802 C CA . THR A 1 108 ? 12.367 -9.875 -17.625 1 96.25 108 THR A CA 1
ATOM 803 C C . THR A 1 108 ? 12.773 -11.273 -17.156 1 96.25 108 THR A C 1
ATOM 805 O O . THR A 1 108 ? 12.086 -12.258 -17.453 1 96.25 108 THR A O 1
ATOM 808 N N . ALA A 1 109 ? 13.852 -11.359 -16.453 1 97.5 109 ALA A N 1
ATOM 809 C CA . ALA A 1 109 ? 14.344 -12.648 -15.992 1 97.5 109 ALA A CA 1
ATOM 810 C C . ALA A 1 109 ? 13.344 -13.32 -15.062 1 97.5 109 ALA A C 1
ATOM 812 O O . ALA A 1 109 ? 13.094 -14.523 -15.172 1 97.5 109 ALA A O 1
ATOM 813 N N . LEU A 1 110 ? 12.82 -12.586 -14.156 1 97.69 110 LEU A N 1
ATOM 814 C CA . LEU A 1 110 ? 11.844 -13.117 -13.219 1 97.69 110 LEU A CA 1
ATOM 815 C C . LEU A 1 110 ? 10.594 -13.594 -13.953 1 97.69 110 LEU A C 1
ATOM 817 O O . LEU A 1 110 ? 10.062 -14.664 -13.656 1 97.69 110 LEU A O 1
ATOM 821 N N . LEU A 1 111 ? 10.094 -12.82 -14.883 1 97.12 111 LEU A N 1
ATOM 822 C CA . LEU A 1 111 ? 8.906 -13.18 -15.656 1 97.12 111 LEU A CA 1
ATOM 823 C C . 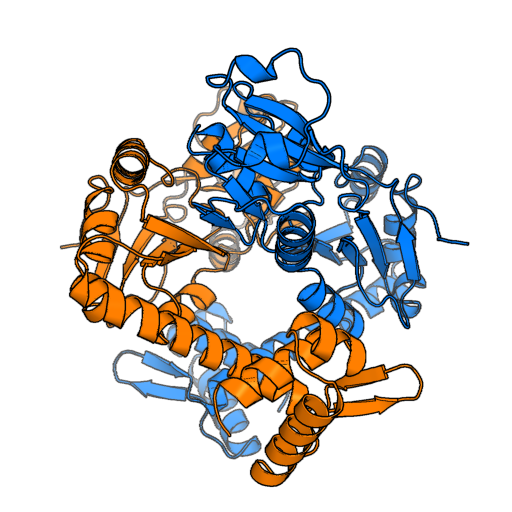LEU A 1 111 ? 9.125 -14.492 -16.406 1 97.12 111 LEU A C 1
ATOM 825 O O . LEU A 1 111 ? 8.25 -15.359 -16.406 1 97.12 111 LEU A O 1
ATOM 829 N N . LYS A 1 112 ? 10.281 -14.609 -17.016 1 96.75 112 LYS A N 1
ATOM 830 C CA . LYS A 1 112 ? 10.625 -15.836 -17.734 1 96.75 112 LYS A CA 1
ATOM 831 C C . LYS A 1 112 ? 10.688 -17.031 -16.781 1 96.75 112 LYS A C 1
ATOM 833 O O . LYS A 1 112 ? 10.172 -18.109 -17.078 1 96.75 112 LYS A O 1
ATOM 838 N N . TRP A 1 113 ? 11.297 -16.812 -15.688 1 96.56 113 TRP A N 1
ATOM 839 C CA . TRP A 1 113 ? 11.453 -17.875 -14.695 1 96.56 113 TRP A CA 1
ATOM 840 C C . TRP A 1 113 ? 10.094 -18.328 -14.18 1 96.56 113 TRP A C 1
ATOM 842 O O . TRP A 1 113 ? 9.852 -19.531 -14.047 1 96.56 113 TRP A O 1
ATOM 852 N N . LEU A 1 114 ? 9.211 -17.438 -13.875 1 96.12 114 LEU A N 1
ATOM 853 C CA . LEU A 1 114 ? 7.871 -17.781 -13.406 1 96.12 114 LEU A CA 1
ATOM 854 C C . LEU A 1 114 ? 7.094 -18.516 -14.484 1 96.12 114 LEU A C 1
ATOM 856 O O . LEU A 1 114 ? 6.316 -19.438 -14.18 1 96.12 114 LEU A O 1
ATOM 860 N N . GLY A 1 115 ? 7.297 -18.141 -15.734 1 93.44 115 GLY A N 1
ATOM 861 C CA . GLY A 1 115 ? 6.688 -18.844 -16.844 1 93.44 115 GLY A CA 1
ATOM 862 C C . GLY A 1 115 ? 7.145 -20.297 -16.938 1 93.44 115 GLY A C 1
ATOM 863 O O . GLY A 1 115 ? 6.375 -21.172 -17.359 1 93.44 115 GLY A O 1
ATOM 864 N N . GLN A 1 116 ? 8.359 -20.516 -16.547 1 93.81 116 GLN A N 1
ATOM 865 C CA . GLN A 1 116 ? 8.953 -21.844 -16.625 1 93.81 116 GLN A CA 1
ATOM 866 C C . GLN A 1 116 ? 8.594 -22.672 -15.406 1 93.81 116 GLN A C 1
ATOM 868 O O . GLN A 1 116 ? 8.82 -23.891 -15.391 1 93.81 116 GLN A O 1
ATOM 873 N N . HIS A 1 117 ? 8.039 -22.047 -14.445 1 92.19 117 HIS A N 1
ATOM 874 C CA . HIS A 1 117 ? 7.676 -22.734 -13.203 1 92.19 117 HIS A CA 1
ATOM 875 C C . HIS A 1 117 ? 6.223 -22.469 -12.836 1 92.19 117 HIS A C 1
ATOM 877 O O . HIS A 1 117 ? 5.941 -21.797 -11.836 1 92.19 117 HIS A O 1
ATOM 883 N N . PRO A 1 118 ? 5.336 -23.094 -13.508 1 87.69 118 PRO A N 1
ATOM 884 C CA . PRO A 1 118 ? 3.908 -22.828 -13.312 1 87.69 118 PRO A CA 1
ATOM 885 C C . PRO A 1 118 ? 3.412 -23.234 -11.93 1 87.69 118 PRO A C 1
ATOM 887 O O . PRO A 1 118 ? 2.32 -22.844 -11.516 1 87.69 118 PRO A O 1
ATOM 890 N N . ASP A 1 119 ? 4.227 -23.984 -11.242 1 87.69 119 ASP A N 1
ATOM 891 C CA . ASP A 1 119 ? 3.826 -24.484 -9.922 1 87.69 119 ASP A CA 1
ATOM 892 C C . ASP A 1 119 ? 4.293 -23.531 -8.82 1 87.69 119 ASP A C 1
ATOM 894 O O . ASP A 1 119 ? 4.078 -23.797 -7.637 1 87.69 119 ASP A O 1
ATOM 898 N N . VAL A 1 120 ? 4.922 -22.469 -9.219 1 91.62 120 VAL A N 1
ATOM 899 C CA . VAL A 1 120 ? 5.363 -21.453 -8.266 1 91.62 120 VAL A CA 1
ATOM 900 C C . VAL A 1 120 ? 4.312 -20.344 -8.164 1 91.62 120 VAL A C 1
ATOM 902 O O . VAL A 1 120 ? 3.805 -19.859 -9.18 1 91.62 120 VAL A O 1
ATOM 905 N N . GLN A 1 121 ? 3.963 -20.031 -6.957 1 94.38 121 GLN A N 1
ATOM 906 C CA . GLN A 1 121 ? 3.043 -18.938 -6.684 1 94.38 121 GLN A CA 1
ATOM 907 C C . GLN A 1 121 ? 3.715 -17.844 -5.844 1 94.38 121 GLN A C 1
ATOM 909 O O . GLN A 1 121 ? 4.566 -18.156 -5.004 1 94.38 121 GLN A O 1
ATOM 914 N N . LEU A 1 122 ? 3.377 -16.609 -6.094 1 96.94 122 LEU A N 1
ATOM 915 C CA . LEU A 1 122 ? 3.861 -15.484 -5.289 1 96.94 122 LEU A CA 1
ATOM 916 C C . LEU A 1 122 ? 2.746 -14.922 -4.414 1 96.94 122 LEU A C 1
ATOM 918 O O . LEU A 1 122 ? 1.647 -14.648 -4.902 1 96.94 122 LEU A O 1
ATOM 922 N N . ALA A 1 123 ? 2.982 -14.867 -3.168 1 96.44 123 ALA A N 1
ATOM 923 C CA . ALA A 1 123 ? 2.141 -14.117 -2.24 1 96.44 123 ALA A CA 1
ATOM 924 C C . ALA A 1 123 ? 2.795 -12.797 -1.852 1 96.44 123 ALA A C 1
ATOM 926 O O . ALA A 1 123 ? 3.76 -12.773 -1.084 1 96.44 123 ALA A O 1
ATOM 927 N N . ILE A 1 124 ? 2.238 -11.703 -2.303 1 97.69 124 ILE A N 1
ATOM 928 C CA . ILE A 1 124 ? 2.893 -10.406 -2.156 1 97.69 124 ILE A CA 1
ATOM 929 C C . ILE A 1 124 ? 2.271 -9.648 -0.987 1 97.69 124 ILE A C 1
ATOM 931 O O . ILE A 1 124 ? 1.054 -9.461 -0.934 1 97.69 124 ILE A O 1
ATOM 935 N N . THR A 1 125 ? 3.104 -9.281 -0.104 1 96.19 125 THR A N 1
ATOM 936 C CA . THR A 1 125 ? 2.75 -8.406 1.009 1 96.19 125 THR A CA 1
ATOM 937 C C . THR A 1 125 ? 3.385 -7.027 0.838 1 96.19 125 THR A C 1
ATOM 939 O O . THR A 1 125 ? 4.594 -6.918 0.62 1 96.19 125 THR A O 1
ATOM 942 N N . GLU A 1 126 ? 2.516 -6.027 0.985 1 95.88 126 GLU A N 1
ATOM 943 C CA . GLU A 1 126 ? 3.031 -4.664 0.928 1 95.88 126 GLU A CA 1
ATOM 944 C C . GLU A 1 126 ? 3.258 -4.098 2.328 1 95.88 126 GLU A C 1
ATOM 946 O O . GLU A 1 126 ? 2.484 -4.375 3.246 1 95.88 126 GLU A O 1
ATOM 951 N N . GLY A 1 127 ? 4.309 -3.312 2.459 1 94.75 127 GLY A N 1
ATOM 952 C CA . GLY A 1 127 ? 4.621 -2.658 3.721 1 94.75 127 GLY A CA 1
ATOM 953 C C . GLY A 1 127 ? 5.793 -1.7 3.625 1 94.75 127 GLY A C 1
ATOM 954 O O . GLY A 1 127 ? 6.402 -1.565 2.562 1 94.75 127 GLY A O 1
ATOM 955 N N . ASN A 1 128 ? 5.984 -0.986 4.73 1 92.56 128 ASN A N 1
ATOM 956 C CA . ASN A 1 128 ? 7.203 -0.189 4.773 1 92.56 128 ASN A CA 1
ATOM 957 C C . ASN A 1 128 ? 8.422 -1.041 5.125 1 92.56 128 ASN A C 1
ATOM 959 O O . ASN A 1 128 ? 8.273 -2.203 5.508 1 92.56 128 ASN A O 1
ATOM 963 N N . THR A 1 129 ? 9.539 -0.471 4.973 1 91.81 129 THR A N 1
ATOM 964 C CA . THR A 1 129 ? 10.797 -1.194 5.133 1 91.81 129 THR A CA 1
ATOM 965 C C . THR A 1 129 ? 10.883 -1.828 6.516 1 91.81 129 THR A C 1
ATOM 967 O O . THR A 1 129 ? 11.281 -2.986 6.648 1 91.81 129 THR A O 1
ATOM 970 N N . TYR A 1 130 ? 10.43 -1.193 7.551 1 84.62 130 TYR A N 1
ATOM 971 C CA . TYR A 1 130 ? 10.586 -1.672 8.922 1 84.62 130 TYR A CA 1
ATOM 972 C C . TYR A 1 130 ? 9.625 -2.82 9.211 1 84.62 130 TYR A C 1
ATOM 974 O O . TYR A 1 130 ? 10 -3.801 9.859 1 84.62 130 TYR A O 1
ATOM 982 N N . GLU A 1 131 ? 8.43 -2.666 8.734 1 87.25 131 GLU A N 1
ATOM 983 C CA . GLU A 1 131 ? 7.445 -3.74 8.875 1 87.25 131 GLU A CA 1
ATOM 984 C C . GLU A 1 131 ? 7.91 -5.004 8.156 1 87.25 131 GLU A C 1
ATOM 986 O O . GLU A 1 131 ? 7.82 -6.105 8.703 1 87.25 131 GLU A O 1
ATOM 991 N N . LEU A 1 132 ? 8.422 -4.812 6.977 1 95 132 LEU A N 1
ATOM 992 C CA . LEU A 1 132 ? 8.844 -5.949 6.164 1 95 132 LEU A CA 1
ATOM 993 C C . LEU A 1 132 ? 10.086 -6.605 6.754 1 95 132 LEU A C 1
ATOM 995 O O . LEU A 1 132 ? 10.242 -7.824 6.684 1 95 132 LEU A O 1
ATOM 999 N N . LEU A 1 133 ? 10.938 -5.758 7.328 1 90.44 133 LEU A N 1
ATOM 1000 C CA . LEU A 1 133 ? 12.109 -6.293 8.016 1 90.44 133 LEU A CA 1
ATOM 1001 C C . LEU A 1 133 ? 11.695 -7.184 9.18 1 90.44 133 LEU A C 1
ATOM 1003 O O . LEU A 1 133 ? 12.25 -8.266 9.367 1 90.44 133 LEU A O 1
ATOM 1007 N N . ASP A 1 134 ? 10.797 -6.688 9.953 1 85.88 134 ASP A N 1
ATOM 1008 C CA . ASP A 1 134 ? 10.273 -7.453 11.078 1 85.88 134 ASP A CA 1
ATOM 1009 C C . ASP A 1 134 ? 9.672 -8.781 10.617 1 85.88 134 ASP A C 1
ATOM 1011 O O . ASP A 1 134 ? 9.891 -9.82 11.234 1 85.88 134 ASP A O 1
ATOM 1015 N N . ASP A 1 135 ? 8.938 -8.789 9.508 1 89.69 135 ASP A N 1
ATOM 1016 C CA . ASP A 1 135 ? 8.305 -9.984 8.961 1 89.69 135 ASP A CA 1
ATOM 1017 C C . ASP A 1 135 ? 9.352 -10.977 8.461 1 89.69 135 ASP A C 1
ATOM 1019 O O . ASP A 1 135 ? 9.156 -12.188 8.555 1 89.69 135 ASP A O 1
ATOM 1023 N N . LEU A 1 136 ? 10.453 -10.477 7.906 1 91.12 136 LEU A N 1
ATOM 1024 C CA . LEU A 1 136 ? 11.555 -11.344 7.504 1 91.12 136 LEU A CA 1
ATOM 1025 C C . LEU A 1 136 ? 12.148 -12.055 8.711 1 91.12 136 LEU A C 1
ATOM 1027 O O . LEU A 1 136 ? 12.352 -13.273 8.68 1 91.12 136 LEU A O 1
ATOM 1031 N N . HIS A 1 137 ? 12.367 -11.289 9.734 1 83 137 HIS A N 1
ATOM 1032 C CA . HIS A 1 137 ? 12.992 -11.844 10.93 1 83 137 HIS A CA 1
ATOM 1033 C C . HIS A 1 137 ? 12.086 -12.875 11.594 1 83 137 HIS A C 1
ATOM 1035 O O . HIS A 1 137 ? 12.562 -13.859 12.156 1 83 137 HIS A O 1
ATOM 1041 N N . LYS A 1 138 ? 10.812 -12.602 11.461 1 78.62 138 LYS A N 1
ATOM 1042 C CA . LYS A 1 138 ? 9.828 -13.508 12.039 1 78.62 138 LYS A CA 1
ATOM 1043 C C . LYS A 1 138 ? 9.539 -14.672 11.102 1 78.62 138 LYS A C 1
ATOM 1045 O O . LYS A 1 138 ? 8.695 -15.523 11.398 1 78.62 138 LYS A O 1
ATOM 1050 N N . ARG A 1 139 ? 10.133 -14.664 9.922 1 80.88 139 ARG A N 1
ATOM 1051 C CA . ARG A 1 139 ? 10.031 -15.727 8.922 1 80.88 139 ARG A CA 1
ATOM 1052 C C . ARG A 1 139 ? 8.633 -15.781 8.328 1 80.88 139 ARG A C 1
ATOM 1054 O O . ARG A 1 139 ? 8.18 -16.844 7.895 1 80.88 139 ARG A O 1
ATOM 1061 N N . LEU A 1 140 ? 7.984 -14.672 8.422 1 85.69 140 LEU A N 1
ATOM 1062 C CA . LEU A 1 140 ? 6.684 -14.547 7.777 1 85.69 140 LEU A CA 1
ATOM 1063 C C . LEU A 1 140 ? 6.84 -14.234 6.293 1 85.69 140 LEU A C 1
ATOM 1065 O O . LEU A 1 140 ? 5.898 -14.391 5.516 1 85.69 140 LEU A O 1
ATOM 1069 N N . LEU A 1 141 ? 8 -13.742 5.965 1 94 141 LEU A N 1
ATOM 1070 C CA . LEU A 1 141 ? 8.398 -13.523 4.578 1 94 141 LEU A CA 1
ATOM 1071 C C . LEU A 1 141 ? 9.617 -14.359 4.215 1 94 141 LEU A C 1
ATOM 1073 O O . LEU A 1 141 ? 10.492 -14.578 5.055 1 94 141 LEU A O 1
ATOM 1077 N N . ASP A 1 142 ? 9.594 -14.82 2.961 1 93.62 142 ASP A N 1
ATOM 1078 C CA . ASP A 1 142 ? 10.758 -15.531 2.438 1 93.62 142 ASP A CA 1
ATOM 1079 C C . ASP A 1 142 ? 11.773 -14.555 1.85 1 93.62 142 ASP A C 1
ATOM 1081 O O . ASP A 1 142 ? 12.984 -14.75 1.991 1 93.62 142 ASP A O 1
ATOM 1085 N N . VAL A 1 143 ? 11.305 -13.617 1.11 1 97.44 143 VAL A N 1
ATOM 1086 C CA . VAL A 1 143 ? 12.094 -12.594 0.428 1 97.44 143 VAL A CA 1
ATOM 1087 C C . VAL A 1 143 ? 11.391 -11.242 0.543 1 97.44 143 VAL A C 1
ATOM 1089 O O . VAL A 1 143 ? 10.164 -11.172 0.648 1 97.44 143 VAL A O 1
ATOM 1092 N N . ALA A 1 144 ? 12.188 -10.172 0.609 1 98.38 144 ALA A N 1
ATOM 1093 C CA . ALA A 1 144 ? 11.609 -8.836 0.587 1 98.38 144 ALA A CA 1
ATOM 1094 C C . ALA A 1 144 ? 12.43 -7.895 -0.29 1 98.38 144 ALA A C 1
ATOM 1096 O O . ALA A 1 144 ? 13.648 -8.039 -0.388 1 98.38 144 ALA A O 1
ATOM 1097 N N . VAL A 1 145 ? 11.75 -7.043 -0.992 1 98.31 145 VAL A N 1
ATOM 1098 C CA . VAL A 1 145 ? 12.383 -5.883 -1.614 1 98.31 145 VAL A CA 1
ATOM 1099 C C . VAL A 1 145 ? 12.234 -4.664 -0.71 1 98.31 145 VAL A C 1
ATOM 1101 O O . VAL A 1 145 ? 11.125 -4.18 -0.491 1 98.31 145 VAL A O 1
ATOM 1104 N N . LEU A 1 146 ? 13.367 -4.211 -0.212 1 97.44 146 LEU A N 1
ATOM 1105 C CA . LEU A 1 146 ? 13.414 -3.125 0.76 1 97.44 146 LEU A CA 1
ATOM 1106 C C . LEU A 1 146 ? 14.109 -1.901 0.177 1 97.44 146 LEU A C 1
ATOM 1108 O O . LEU A 1 146 ? 14.719 -1.98 -0.892 1 97.44 146 LEU A O 1
ATOM 1112 N N . ARG A 1 147 ? 13.961 -0.877 0.871 1 95 147 ARG A N 1
ATOM 1113 C CA . ARG A 1 147 ? 14.672 0.335 0.48 1 95 147 ARG A CA 1
ATOM 1114 C C . ARG A 1 147 ? 15.539 0.852 1.623 1 95 147 ARG A C 1
ATOM 1116 O O . ARG A 1 147 ? 15.117 0.857 2.779 1 95 147 ARG A O 1
ATOM 1123 N N . THR A 1 148 ? 16.719 1.331 1.259 1 92 148 THR A N 1
ATOM 1124 C CA . THR A 1 148 ? 17.672 1.85 2.24 1 92 148 THR A CA 1
ATOM 1125 C C . THR A 1 148 ? 17.203 3.205 2.77 1 92 148 THR A C 1
ATOM 1127 O O . THR A 1 148 ? 16.469 3.928 2.09 1 92 148 THR A O 1
ATOM 1130 N N . PRO A 1 149 ? 17.578 3.498 4.012 1 87.19 149 PRO A N 1
ATOM 1131 C CA . PRO A 1 149 ? 18.453 2.717 4.891 1 87.19 149 PRO A CA 1
ATOM 1132 C C . PRO A 1 149 ? 17.672 1.722 5.754 1 87.19 149 PRO A C 1
ATOM 1134 O O . PRO A 1 149 ? 16.484 1.898 5.98 1 87.19 149 PRO A O 1
ATOM 1137 N N . PHE A 1 150 ? 18.344 0.591 6.176 1 87.94 150 PHE A N 1
ATOM 1138 C CA . PHE A 1 150 ? 17.812 -0.353 7.156 1 87.94 150 PHE A CA 1
ATOM 1139 C C . PHE A 1 150 ? 18.938 -1.204 7.742 1 87.94 150 PHE A C 1
ATOM 1141 O O . PHE A 1 150 ? 20.047 -1.223 7.211 1 87.94 150 PHE A O 1
ATOM 1148 N N . ASN A 1 151 ? 18.688 -1.781 8.891 1 85.25 151 ASN A N 1
ATOM 1149 C CA . ASN A 1 151 ? 19.641 -2.705 9.516 1 85.25 151 ASN A CA 1
ATOM 1150 C C . ASN A 1 151 ? 19.562 -4.09 8.875 1 85.25 151 ASN A C 1
ATOM 1152 O O . ASN A 1 151 ? 18.578 -4.809 9.047 1 85.25 151 ASN A O 1
ATOM 1156 N N . ALA A 1 152 ? 20.625 -4.492 8.227 1 90.75 152 ALA A N 1
ATOM 1157 C CA . ALA A 1 152 ? 20.641 -5.73 7.457 1 90.75 152 ALA A CA 1
ATOM 1158 C C . ALA A 1 152 ? 21.172 -6.891 8.297 1 90.75 152 ALA A C 1
ATOM 1160 O O . ALA A 1 152 ? 21.531 -7.941 7.758 1 90.75 152 ALA A O 1
ATOM 1161 N N . GLN A 1 153 ? 21.219 -6.684 9.57 1 86.06 153 GLN A N 1
ATOM 1162 C CA . GLN A 1 153 ? 21.766 -7.73 10.43 1 86.06 153 GLN A CA 1
ATOM 1163 C C . GLN A 1 153 ? 20.984 -9.031 10.273 1 86.06 153 GLN A C 1
ATOM 1165 O O . GLN A 1 153 ? 19.75 -9.023 10.25 1 86.06 153 GLN A O 1
ATOM 1170 N N . HIS A 1 154 ? 21.734 -10.188 10.141 1 87.31 154 HIS A N 1
ATOM 1171 C CA . HIS A 1 154 ? 21.234 -11.555 10.062 1 87.31 154 HIS A CA 1
ATOM 1172 C C . HIS A 1 154 ? 20.453 -11.773 8.773 1 87.31 154 HIS A C 1
ATOM 1174 O O . HIS A 1 154 ? 19.625 -12.688 8.695 1 87.31 154 HIS A O 1
ATOM 1180 N N . LEU A 1 155 ? 20.656 -10.898 7.848 1 95.19 155 LEU A N 1
ATOM 1181 C CA . LEU A 1 155 ? 20.031 -11.047 6.539 1 95.19 155 LEU A CA 1
ATOM 1182 C C . LEU A 1 155 ? 21.094 -11.18 5.441 1 95.19 155 LEU A C 1
ATOM 1184 O O . LEU A 1 155 ? 22.234 -10.773 5.629 1 95.19 155 LEU A O 1
ATOM 1188 N N . VAL A 1 156 ? 20.703 -11.867 4.402 1 96.19 156 VAL A N 1
ATOM 1189 C CA . VAL A 1 156 ? 21.438 -11.805 3.145 1 96.19 156 VAL A CA 1
ATOM 1190 C C . VAL A 1 156 ? 20.812 -10.75 2.23 1 96.19 156 VAL A C 1
ATOM 1192 O O . VAL A 1 156 ? 19.641 -10.852 1.858 1 96.19 156 VAL A O 1
ATOM 1195 N N . CYS A 1 157 ? 21.641 -9.766 1.88 1 97.5 157 CYS A N 1
ATOM 1196 C CA . CYS A 1 157 ? 21.125 -8.664 1.081 1 97.5 157 CYS A CA 1
ATOM 1197 C C . CYS A 1 157 ? 21.906 -8.508 -0.213 1 97.5 157 CYS A C 1
ATOM 1199 O O . CYS A 1 157 ? 23.141 -8.656 -0.22 1 97.5 157 CYS A O 1
ATOM 1201 N N . ARG A 1 158 ? 21.188 -8.312 -1.328 1 97.88 158 ARG A N 1
ATOM 1202 C CA . ARG A 1 158 ? 21.734 -7.863 -2.607 1 97.88 158 ARG A CA 1
ATOM 1203 C C . ARG A 1 158 ? 21.156 -6.504 -2.998 1 97.88 158 ARG A C 1
ATOM 1205 O O . ARG A 1 158 ? 19.938 -6.305 -2.961 1 97.88 158 ARG A O 1
ATOM 1212 N N . TYR A 1 159 ? 22 -5.609 -3.35 1 97.75 159 TYR A N 1
ATOM 1213 C CA . TYR A 1 159 ? 21.594 -4.227 -3.557 1 97.75 159 TYR A CA 1
ATOM 1214 C C . TYR A 1 159 ? 21.547 -3.889 -5.039 1 97.75 159 TYR A C 1
ATOM 1216 O O . TYR A 1 159 ? 22.469 -4.219 -5.789 1 97.75 159 TYR A O 1
ATOM 1224 N N . PHE A 1 160 ? 20.453 -3.312 -5.457 1 97.62 160 PHE A N 1
ATOM 1225 C CA . PHE A 1 160 ? 20.344 -2.758 -6.801 1 97.62 160 PHE A CA 1
ATOM 1226 C C . PHE A 1 160 ? 21.188 -1.493 -6.934 1 97.62 160 PHE A C 1
ATOM 1228 O O . PHE A 1 160 ? 21.609 -0.916 -5.93 1 97.62 160 PHE A O 1
ATOM 1235 N N . PRO A 1 161 ? 21.438 -1.076 -8.203 1 95.75 161 PRO A N 1
ATOM 1236 C CA . PRO A 1 161 ? 22.172 0.174 -8.375 1 95.75 161 PRO A CA 1
ATOM 1237 C C . PRO A 1 161 ? 21.531 1.352 -7.652 1 95.75 161 PRO A C 1
ATOM 1239 O O . PRO A 1 161 ? 20.297 1.454 -7.613 1 95.75 161 PRO A O 1
ATOM 1242 N N . ALA A 1 162 ? 22.375 2.188 -7.105 1 95.69 162 ALA A N 1
ATOM 1243 C CA . ALA A 1 162 ? 21.875 3.396 -6.449 1 95.69 162 ALA A CA 1
ATOM 1244 C C . ALA A 1 162 ? 21.125 4.289 -7.438 1 95.69 162 ALA A C 1
ATOM 1246 O O . ALA A 1 162 ? 21.453 4.309 -8.633 1 95.69 162 ALA A O 1
ATOM 1247 N N . GLU A 1 163 ? 20.172 4.965 -6.93 1 95.88 163 GLU A N 1
ATOM 1248 C CA . GLU A 1 163 ? 19.438 5.922 -7.754 1 95.88 163 GLU A CA 1
ATOM 1249 C C . GLU A 1 163 ? 19.172 7.215 -6.992 1 95.88 163 GLU A C 1
ATOM 1251 O O . GLU A 1 163 ? 19.188 7.23 -5.758 1 95.88 163 GLU A O 1
ATOM 1256 N N . ARG A 1 164 ? 18.891 8.25 -7.73 1 96.19 164 ARG A N 1
ATOM 1257 C CA . ARG A 1 164 ? 18.547 9.531 -7.133 1 96.19 164 ARG A CA 1
ATOM 1258 C C . ARG A 1 164 ? 17.031 9.648 -6.922 1 96.19 164 ARG A C 1
ATOM 1260 O O . ARG A 1 164 ? 16.25 9.023 -7.645 1 96.19 164 ARG A O 1
ATOM 1267 N N . MET A 1 165 ? 16.766 10.43 -5.93 1 97.06 165 MET A N 1
ATOM 1268 C CA . MET A 1 165 ? 15.375 10.883 -5.863 1 97.06 165 MET A CA 1
ATOM 1269 C C . MET A 1 165 ? 15.086 11.914 -6.945 1 97.06 165 MET A C 1
ATOM 1271 O O . MET A 1 165 ? 16 12.562 -7.453 1 97.06 165 MET A O 1
ATOM 1275 N N . ALA A 1 166 ? 13.852 12.023 -7.293 1 98.06 166 ALA A N 1
ATOM 1276 C CA . ALA A 1 166 ? 13.43 12.945 -8.344 1 98.06 166 ALA A CA 1
ATOM 1277 C C . ALA A 1 166 ? 12.227 13.766 -7.898 1 98.06 166 ALA A C 1
ATOM 1279 O O . ALA A 1 166 ? 11.461 13.344 -7.027 1 98.06 166 ALA A O 1
ATOM 1280 N N . ALA A 1 167 ? 12.148 14.93 -8.438 1 98.56 167 ALA A N 1
ATOM 1281 C CA . ALA A 1 167 ? 10.922 15.727 -8.398 1 98.56 167 ALA A CA 1
ATOM 1282 C C . ALA A 1 167 ? 10.047 15.445 -9.617 1 98.56 167 ALA A C 1
ATOM 1284 O O . ALA A 1 167 ? 10.523 15.5 -10.758 1 98.56 167 ALA A O 1
ATOM 1285 N N . VAL A 1 168 ? 8.836 15.07 -9.359 1 98.69 168 VAL A N 1
ATOM 1286 C CA . VAL A 1 168 ? 7.816 14.898 -10.398 1 98.69 168 VAL A CA 1
ATOM 1287 C C . VAL A 1 168 ? 6.973 16.172 -10.5 1 98.69 168 VAL A C 1
ATOM 1289 O O . VAL A 1 168 ? 6.105 16.406 -9.664 1 98.69 168 VAL A O 1
ATOM 1292 N N . ILE A 1 169 ? 7.191 16.906 -11.555 1 98.44 169 ILE A N 1
ATOM 1293 C CA . ILE A 1 169 ? 6.715 18.281 -11.641 1 98.44 169 ILE A CA 1
ATOM 1294 C C . ILE A 1 169 ? 5.629 18.375 -12.711 1 98.44 169 ILE A C 1
ATOM 1296 O O . ILE A 1 169 ? 5.859 18.047 -13.875 1 98.44 169 ILE A O 1
ATOM 1300 N N . PRO A 1 170 ? 4.453 18.922 -12.32 1 97.69 170 PRO A N 1
ATOM 1301 C CA . PRO A 1 170 ? 3.473 19.219 -13.375 1 97.69 170 PRO A CA 1
ATOM 1302 C C . PRO A 1 170 ? 4.043 20.078 -14.492 1 97.69 170 PRO A C 1
ATOM 1304 O O . PRO A 1 170 ? 4.801 21.016 -14.227 1 97.69 170 PRO A O 1
ATOM 1307 N N . LYS A 1 171 ? 3.699 19.781 -15.688 1 96.5 171 LYS A N 1
ATOM 1308 C CA . LYS A 1 171 ? 4.266 20.453 -16.859 1 96.5 171 LYS A CA 1
ATOM 1309 C C . LYS A 1 171 ? 3.902 21.938 -16.875 1 96.5 171 LYS A C 1
ATOM 1311 O O . LYS A 1 171 ? 4.555 22.734 -17.547 1 96.5 171 LYS A O 1
ATOM 1316 N N . ARG A 1 172 ? 2.855 22.25 -16.156 1 94.25 172 ARG A N 1
ATOM 1317 C CA . ARG A 1 172 ? 2.475 23.672 -16.094 1 94.25 172 ARG A CA 1
ATOM 1318 C C . ARG A 1 172 ? 3.623 24.516 -15.555 1 94.25 172 ARG A C 1
ATOM 1320 O O . ARG A 1 172 ? 3.676 25.719 -15.812 1 94.25 172 ARG A O 1
ATOM 1327 N N . TYR A 1 173 ? 4.496 23.906 -14.758 1 95.94 173 TYR A N 1
ATOM 1328 C CA . TYR A 1 173 ? 5.695 24.609 -14.312 1 95.94 173 TYR A CA 1
ATOM 1329 C C . TYR A 1 173 ? 6.777 24.578 -15.391 1 95.94 173 TYR A C 1
ATOM 1331 O O . TYR A 1 173 ? 7.828 23.953 -15.195 1 95.94 173 TYR A O 1
ATOM 1339 N N . SER A 1 174 ? 6.668 25.344 -16.391 1 94.31 174 SER A N 1
ATOM 1340 C CA . SER A 1 174 ? 7.453 25.281 -17.625 1 94.31 174 SER A CA 1
ATOM 1341 C C . SER A 1 174 ? 8.898 25.703 -17.375 1 94.31 174 SER A C 1
ATOM 1343 O O . SER A 1 174 ? 9.789 25.391 -18.172 1 94.31 174 SER A O 1
ATOM 1345 N N . ARG A 1 175 ? 9.109 26.422 -16.328 1 94.81 175 ARG A N 1
ATOM 1346 C CA . ARG A 1 175 ? 10.445 26.922 -16.031 1 94.81 175 ARG A CA 1
ATOM 1347 C C . ARG A 1 175 ? 11.422 25.766 -15.781 1 94.81 175 ARG A C 1
ATOM 1349 O O . ARG A 1 175 ? 12.633 25.953 -15.859 1 94.81 175 ARG A O 1
ATOM 1356 N N . PHE A 1 176 ? 10.852 24.609 -15.586 1 96.06 176 PHE A N 1
ATOM 1357 C CA . PHE A 1 176 ? 11.727 23.484 -15.266 1 96.06 176 PHE A CA 1
ATOM 1358 C C . PHE A 1 176 ? 11.93 22.594 -16.484 1 96.06 176 PHE A C 1
ATOM 1360 O O . PHE A 1 176 ? 12.602 21.562 -16.406 1 96.06 176 PHE A O 1
ATOM 1367 N N . GLU A 1 177 ? 11.406 22.875 -17.594 1 95.31 177 GLU A N 1
ATOM 1368 C CA . GLU A 1 177 ? 11.422 22.031 -18.781 1 95.31 177 GLU A CA 1
ATOM 1369 C C . GLU A 1 177 ? 12.852 21.75 -19.25 1 95.31 177 GLU A C 1
ATOM 1371 O O . GLU A 1 177 ? 13.172 20.625 -19.641 1 95.31 177 GLU A O 1
ATOM 1376 N N . LYS A 1 178 ? 13.727 22.703 -19.109 1 94.38 178 LYS A N 1
ATOM 1377 C CA . LYS A 1 178 ? 15.078 22.562 -19.641 1 94.38 178 LYS A CA 1
ATOM 1378 C C . LYS A 1 178 ? 16.078 22.219 -18.531 1 94.38 178 LYS A C 1
ATOM 1380 O O . LYS A 1 178 ? 17.281 22.156 -18.781 1 94.38 178 LYS A O 1
ATOM 1385 N N . ARG A 1 179 ? 15.578 21.969 -17.344 1 93 179 ARG A N 1
ATOM 1386 C CA . ARG A 1 179 ? 16.438 21.609 -16.234 1 93 179 ARG A CA 1
ATOM 1387 C C . ARG A 1 179 ? 16.594 20.094 -16.125 1 93 179 ARG A C 1
ATOM 1389 O O . ARG A 1 179 ? 15.617 19.359 -16.25 1 93 179 ARG A O 1
ATOM 1396 N N . ARG A 1 180 ? 17.812 19.672 -15.898 1 90.38 180 ARG A N 1
ATOM 1397 C CA . ARG A 1 180 ? 18.031 18.234 -15.719 1 90.38 180 ARG A CA 1
ATOM 1398 C C . ARG A 1 180 ? 18 17.859 -14.242 1 90.38 180 ARG A C 1
ATOM 1400 O O . ARG A 1 180 ? 17.547 16.781 -13.883 1 90.38 180 ARG A O 1
ATOM 1407 N N . GLN A 1 181 ? 18.562 18.75 -13.406 1 96.12 181 GLN A N 1
ATOM 1408 C CA . GLN A 1 181 ? 18.609 18.547 -11.969 1 96.12 181 GLN A CA 1
ATOM 1409 C C . GLN A 1 181 ? 18.109 19.781 -11.219 1 96.12 181 GLN A C 1
ATOM 1411 O O . GLN A 1 181 ? 18.234 20.906 -11.711 1 96.12 181 GLN A O 1
ATOM 1416 N N . LEU A 1 182 ? 17.578 19.547 -10.086 1 97.31 182 LEU A N 1
ATOM 1417 C CA . LEU A 1 182 ? 17.062 20.625 -9.266 1 97.31 182 LEU A CA 1
ATOM 1418 C C . LEU A 1 182 ? 17.797 20.703 -7.938 1 97.31 182 LEU A C 1
ATOM 1420 O O . LEU A 1 182 ? 18.125 19.672 -7.344 1 97.31 182 LEU A O 1
ATOM 1424 N N . GLN A 1 183 ? 17.984 21.938 -7.535 1 97 183 GLN A N 1
ATOM 1425 C CA . GLN A 1 183 ? 18.422 22.188 -6.168 1 97 183 GLN A CA 1
ATOM 1426 C C . GLN A 1 183 ? 17.234 22.281 -5.215 1 97 183 GLN A C 1
ATOM 1428 O O . GLN A 1 183 ? 16.094 22.5 -5.652 1 97 183 GLN A O 1
ATOM 1433 N N . LEU A 1 184 ? 17.547 22.141 -3.941 1 96.75 184 LEU A N 1
ATOM 1434 C CA . LEU A 1 184 ? 16.484 22.25 -2.947 1 96.75 184 LEU A CA 1
ATOM 1435 C C . LEU A 1 184 ? 15.812 23.609 -2.998 1 96.75 184 LEU A C 1
ATOM 1437 O O . LEU A 1 184 ? 14.602 23.719 -2.783 1 96.75 184 LEU A O 1
ATOM 1441 N N . SER A 1 185 ? 16.594 24.641 -3.307 1 96.56 185 SER A N 1
ATOM 1442 C CA . SER A 1 185 ? 16.062 26 -3.379 1 96.56 185 SER A CA 1
ATOM 1443 C C . SER A 1 185 ? 15.039 26.141 -4.492 1 96.56 185 SER A C 1
ATOM 1445 O O . SER A 1 185 ? 14.125 26.969 -4.402 1 96.56 185 SER A O 1
ATOM 1447 N N . ASP A 1 186 ? 15.156 25.281 -5.531 1 96.94 186 ASP A N 1
ATOM 1448 C CA . ASP A 1 186 ? 14.203 25.297 -6.633 1 96.94 186 ASP A CA 1
ATOM 1449 C C . ASP A 1 186 ? 12.82 24.844 -6.176 1 96.94 186 ASP A C 1
ATOM 1451 O O . ASP A 1 186 ? 11.812 25.109 -6.84 1 96.94 186 ASP A O 1
ATOM 1455 N N . LEU A 1 187 ? 12.75 24.125 -5.02 1 96.75 187 LEU A N 1
ATOM 1456 C CA . LEU A 1 187 ? 11.516 23.516 -4.535 1 96.75 187 LEU A CA 1
ATOM 1457 C C . LEU A 1 187 ? 10.805 24.422 -3.547 1 96.75 187 LEU A C 1
ATOM 1459 O O . LEU A 1 187 ? 9.68 24.141 -3.137 1 96.75 187 LEU A O 1
ATOM 1463 N N . ALA A 1 188 ? 11.398 25.547 -3.133 1 93.5 188 ALA A N 1
ATOM 1464 C CA . ALA A 1 188 ? 10.953 26.391 -2.027 1 93.5 188 ALA A CA 1
ATOM 1465 C C . ALA A 1 188 ? 9.562 26.953 -2.291 1 93.5 188 ALA A C 1
ATOM 1467 O O . ALA A 1 188 ? 8.781 27.141 -1.359 1 93.5 188 ALA A O 1
ATOM 1468 N N . THR A 1 189 ? 9.203 27.172 -3.525 1 91.19 189 THR A N 1
ATOM 1469 C CA . THR A 1 189 ? 7.938 27.859 -3.783 1 91.19 189 THR A CA 1
ATOM 1470 C C . THR A 1 189 ? 6.906 26.875 -4.336 1 91.19 189 THR A C 1
ATOM 1472 O O . THR A 1 189 ? 5.805 27.281 -4.715 1 91.19 189 THR A O 1
ATOM 1475 N N . LEU A 1 190 ? 7.238 25.625 -4.375 1 96 190 LEU A N 1
ATOM 1476 C CA . LEU A 1 190 ? 6.355 24.641 -4.988 1 96 190 LEU A CA 1
ATOM 1477 C C . LEU A 1 190 ? 5.578 23.875 -3.926 1 96 190 LEU A C 1
ATOM 1479 O O . LEU A 1 190 ? 6.098 23.594 -2.84 1 96 190 LEU A O 1
ATOM 1483 N N . PRO A 1 191 ? 4.293 23.562 -4.191 1 97.62 191 PRO A N 1
ATOM 1484 C CA . PRO A 1 191 ? 3.576 22.625 -3.318 1 97.62 191 PRO A CA 1
ATOM 1485 C C . PRO A 1 191 ? 4.105 21.203 -3.42 1 97.62 191 PRO A C 1
ATOM 1487 O O . PRO A 1 191 ? 4.008 20.578 -4.48 1 97.62 191 PRO A O 1
ATOM 1490 N N . LEU A 1 192 ? 4.582 20.672 -2.324 1 98.19 192 LEU A N 1
ATOM 1491 C CA . LEU A 1 192 ? 5.301 19.406 -2.383 1 98.19 192 LEU A CA 1
ATOM 1492 C C . LEU A 1 192 ? 4.434 18.266 -1.861 1 98.19 192 LEU A C 1
ATOM 1494 O O . LEU A 1 192 ? 3.684 18.438 -0.899 1 98.19 192 LEU A O 1
ATOM 1498 N N . ILE A 1 193 ? 4.539 17.141 -2.531 1 98.44 193 ILE A N 1
ATOM 1499 C CA . ILE A 1 193 ? 3.996 15.852 -2.105 1 98.44 193 ILE A CA 1
ATOM 1500 C C . ILE A 1 193 ? 5.129 14.945 -1.628 1 98.44 193 ILE A C 1
ATOM 1502 O O . ILE A 1 193 ? 5.984 14.547 -2.42 1 98.44 193 ILE A O 1
ATOM 1506 N N . LYS A 1 194 ? 5.062 14.648 -0.358 1 97.69 194 LYS A N 1
ATOM 1507 C CA . LYS A 1 194 ? 6.168 13.953 0.291 1 97.69 194 LYS A CA 1
ATOM 1508 C C . LYS A 1 194 ? 5.883 12.453 0.4 1 97.69 194 LYS A C 1
ATOM 1510 O O . LYS A 1 194 ? 4.793 12.055 0.808 1 97.69 194 LYS A O 1
ATOM 1515 N N . TYR A 1 195 ? 6.852 11.625 -0.005 1 97.5 195 TYR A N 1
ATOM 1516 C CA . TYR A 1 195 ? 6.859 10.203 0.326 1 97.5 195 TYR A CA 1
ATOM 1517 C C . TYR A 1 195 ? 7.363 9.977 1.745 1 97.5 195 TYR A C 1
ATOM 1519 O O . TYR A 1 195 ? 8.539 10.203 2.037 1 97.5 195 TYR A O 1
ATOM 1527 N N . ARG A 1 196 ? 6.578 9.492 2.617 1 94.12 196 ARG A N 1
ATOM 1528 C CA . ARG A 1 196 ? 6.789 9.445 4.062 1 94.12 196 ARG A CA 1
ATOM 1529 C C . ARG A 1 196 ? 8.078 8.711 4.406 1 94.12 196 ARG A C 1
ATOM 1531 O O . ARG A 1 196 ? 8.75 9.047 5.387 1 94.12 196 ARG A O 1
ATOM 1538 N N . ARG A 1 197 ? 8.461 7.73 3.609 1 93.19 197 ARG A N 1
ATOM 1539 C CA . ARG A 1 197 ? 9.664 6.945 3.84 1 93.19 197 ARG A CA 1
ATOM 1540 C C . ARG A 1 197 ? 10.875 7.852 4.07 1 93.19 197 ARG A C 1
ATOM 1542 O O . ARG A 1 197 ? 11.781 7.508 4.828 1 93.19 197 ARG A O 1
ATOM 1549 N N . PHE A 1 198 ? 10.828 9.047 3.541 1 92.88 198 PHE A N 1
ATOM 1550 C CA . PHE A 1 198 ? 12.008 9.906 3.561 1 92.88 198 PHE A CA 1
ATOM 1551 C C . PHE A 1 198 ? 11.727 11.18 4.348 1 92.88 198 PHE A C 1
ATOM 1553 O O . PHE A 1 198 ? 12.344 12.219 4.094 1 92.88 198 PHE A O 1
ATOM 1560 N N . ASN A 1 199 ? 10.82 11.078 5.203 1 88.69 199 ASN A N 1
ATOM 1561 C CA . ASN A 1 199 ? 10.438 12.219 6.027 1 88.69 199 ASN A CA 1
ATOM 1562 C C . ASN A 1 199 ? 11.656 12.852 6.695 1 88.69 199 ASN A C 1
ATOM 1564 O O . ASN A 1 199 ? 11.883 14.062 6.562 1 88.69 199 ASN A O 1
ATOM 1568 N N . GLU A 1 200 ? 12.461 12.07 7.359 1 83.81 200 GLU A N 1
ATOM 1569 C CA . GLU A 1 200 ? 13.594 12.586 8.117 1 83.81 200 GLU A CA 1
ATOM 1570 C C . GLU A 1 200 ? 14.664 13.156 7.188 1 83.81 200 GLU A C 1
ATOM 1572 O O . GLU A 1 200 ? 15.258 14.195 7.48 1 83.81 200 GLU A O 1
ATOM 1577 N N . LEU A 1 201 ? 14.859 12.469 6.156 1 88.12 201 LEU A N 1
ATOM 1578 C CA . LEU A 1 201 ? 15.844 12.938 5.188 1 88.12 201 LEU A CA 1
ATOM 1579 C C . LEU A 1 201 ? 15.453 14.305 4.633 1 88.12 201 LEU A C 1
ATOM 1581 O O . LEU A 1 201 ? 16.297 15.211 4.559 1 88.12 201 LEU A O 1
ATOM 1585 N N . PHE A 1 202 ? 14.227 14.453 4.289 1 91.56 202 PHE A N 1
ATOM 1586 C CA . PHE A 1 202 ? 13.742 15.727 3.775 1 91.56 202 PHE A CA 1
ATOM 1587 C C . PHE A 1 202 ? 13.852 16.812 4.84 1 91.56 202 PHE A C 1
ATOM 1589 O O . PHE A 1 202 ? 14.281 17.938 4.555 1 91.56 202 PHE A O 1
ATOM 1596 N N . HIS A 1 203 ? 13.523 16.469 5.969 1 89.12 203 HIS A N 1
ATOM 1597 C CA . HIS A 1 203 ? 13.57 17.438 7.062 1 89.12 203 HIS A CA 1
ATOM 1598 C C . HIS A 1 203 ? 14.984 17.984 7.254 1 89.12 203 HIS A C 1
ATOM 1600 O O . HIS A 1 203 ? 15.188 19.203 7.254 1 89.12 203 HIS A O 1
ATOM 1606 N N . VAL A 1 204 ? 15.961 17.141 7.348 1 87.75 204 VAL A N 1
ATOM 1607 C CA . VAL A 1 204 ? 17.344 17.516 7.609 1 87.75 204 VAL A CA 1
ATOM 1608 C C . VAL A 1 204 ? 17.906 18.297 6.414 1 87.75 204 VAL A C 1
ATOM 1610 O O . VAL A 1 204 ? 18.547 19.328 6.586 1 87.75 204 VAL A O 1
ATOM 1613 N N . ALA A 1 205 ? 17.609 17.812 5.262 1 91.88 205 ALA A N 1
ATOM 1614 C CA . ALA A 1 205 ? 18.156 18.422 4.055 1 91.88 205 ALA A CA 1
ATOM 1615 C C . ALA A 1 205 ? 17.656 19.859 3.875 1 91.88 205 ALA A C 1
ATOM 1617 O O . ALA A 1 205 ? 18.422 20.766 3.604 1 91.88 205 ALA A O 1
ATOM 1618 N N . PHE A 1 206 ? 16.406 20.062 4.043 1 93.94 206 PHE A N 1
ATOM 1619 C CA . PHE A 1 206 ? 15.82 21.391 3.855 1 93.94 206 PHE A CA 1
ATOM 1620 C C . PHE A 1 206 ? 16.266 22.344 4.965 1 93.94 206 PHE A C 1
ATOM 1622 O O . PHE A 1 206 ? 16.531 23.516 4.715 1 93.94 206 PHE A O 1
ATOM 1629 N N . LEU A 1 207 ? 16.344 21.812 6.156 1 90.81 207 LEU A N 1
ATOM 1630 C CA . LEU A 1 207 ? 16.828 22.609 7.277 1 90.81 207 LEU A CA 1
ATOM 1631 C C . LEU A 1 207 ? 18.25 23.094 7.027 1 90.81 207 LEU A C 1
ATOM 1633 O O . LEU A 1 207 ? 18.531 24.297 7.172 1 90.81 207 LEU A O 1
ATOM 1637 N N . GLU A 1 208 ? 19.094 22.219 6.664 1 93.06 208 GLU A N 1
ATOM 1638 C CA . GLU A 1 208 ? 20.5 22.547 6.426 1 93.06 208 GLU A CA 1
ATOM 1639 C C . GLU A 1 208 ? 20.641 23.516 5.258 1 93.06 208 GLU A C 1
ATOM 1641 O O . GLU A 1 208 ? 21.562 24.344 5.238 1 93.06 208 GLU A O 1
ATOM 1646 N N . ALA A 1 209 ? 19.734 23.438 4.324 1 93.81 209 ALA A N 1
ATOM 1647 C CA . ALA A 1 209 ? 19.766 24.328 3.168 1 93.81 209 ALA A CA 1
ATOM 1648 C C . ALA A 1 209 ? 19.094 25.672 3.484 1 93.81 209 ALA A C 1
ATOM 1650 O O . ALA A 1 209 ? 19.078 26.578 2.652 1 93.81 209 ALA A O 1
ATOM 1651 N N . SER A 1 210 ? 18.5 25.766 4.625 1 95.31 210 SER A N 1
ATOM 1652 C CA . SER A 1 210 ? 17.766 26.953 5.047 1 95.31 210 SER A CA 1
ATOM 1653 C C . SER A 1 210 ? 16.625 27.266 4.078 1 95.31 210 SER A C 1
ATOM 1655 O O . SER A 1 210 ? 16.438 28.406 3.688 1 95.31 210 SER A O 1
ATOM 1657 N N . VAL A 1 211 ? 16.047 26.234 3.564 1 94.88 211 VAL A N 1
ATOM 1658 C CA . VAL A 1 211 ? 14.859 26.328 2.717 1 94.88 211 VAL A CA 1
ATOM 1659 C C . VAL A 1 211 ? 13.641 25.781 3.461 1 94.88 211 VAL A C 1
ATOM 1661 O O . VAL A 1 211 ? 13.711 24.719 4.062 1 94.88 211 VAL A O 1
ATOM 1664 N N . THR A 1 212 ? 12.57 26.5 3.482 1 94.88 212 THR A N 1
ATOM 1665 C CA . THR A 1 212 ? 11.344 26.031 4.105 1 94.88 212 THR A CA 1
ATOM 1666 C C . THR A 1 212 ? 10.398 25.438 3.059 1 94.88 212 THR A C 1
ATOM 1668 O O . THR A 1 212 ? 9.82 26.172 2.25 1 94.88 212 THR A O 1
ATOM 1671 N N . PRO A 1 213 ? 10.234 24.141 3.123 1 95.12 213 PRO A N 1
ATOM 1672 C CA . PRO A 1 213 ? 9.336 23.531 2.145 1 95.12 213 PRO A CA 1
ATOM 1673 C C . PRO A 1 213 ? 7.859 23.672 2.529 1 95.12 213 PRO A C 1
ATOM 1675 O O . PRO A 1 213 ? 7.543 23.875 3.705 1 95.12 213 PRO A O 1
ATOM 1678 N N . THR A 1 214 ? 7.02 23.719 1.548 1 95.19 214 THR A N 1
ATOM 1679 C CA . THR A 1 214 ? 5.574 23.641 1.745 1 95.19 214 THR A CA 1
ATOM 1680 C C . THR A 1 214 ? 5.043 22.281 1.335 1 95.19 214 THR A C 1
ATOM 1682 O O . THR A 1 214 ? 4.895 22 0.144 1 95.19 214 THR A O 1
ATOM 1685 N N . TYR A 1 215 ? 4.754 21.484 2.346 1 95.12 215 TYR A N 1
ATOM 1686 C CA . TYR A 1 215 ? 4.16 20.172 2.07 1 95.12 215 TYR A CA 1
ATOM 1687 C C . TYR A 1 215 ? 2.637 20.266 2.068 1 95.12 215 TYR A C 1
ATOM 1689 O O . TYR A 1 215 ? 2.031 20.656 3.064 1 95.12 215 TYR A O 1
ATOM 1697 N N . ILE A 1 216 ? 2.043 19.828 0.964 1 96.94 216 ILE A N 1
ATOM 1698 C CA . ILE A 1 216 ? 0.586 19.844 0.889 1 96.94 216 ILE A CA 1
ATOM 1699 C C . ILE A 1 216 ? 0.047 18.422 1.09 1 96.94 216 ILE A C 1
ATOM 1701 O O . ILE A 1 216 ? -1.151 18.234 1.311 1 96.94 216 ILE A O 1
ATOM 1705 N N . MET A 1 217 ? 0.976 17.484 1.006 1 97.56 217 MET A N 1
ATOM 1706 C CA . MET A 1 217 ? 0.561 16.078 1.15 1 97.56 217 MET A CA 1
ATOM 1707 C C . MET A 1 217 ? 1.731 15.211 1.584 1 97.56 217 MET A C 1
ATOM 1709 O O . MET A 1 217 ? 2.857 15.398 1.12 1 97.56 217 MET A O 1
ATOM 1713 N N . THR A 1 218 ? 1.47 14.305 2.498 1 97.44 218 THR A N 1
ATOM 1714 C CA . THR A 1 218 ? 2.391 13.234 2.854 1 97.44 218 THR A CA 1
ATOM 1715 C C . THR A 1 218 ? 1.757 11.867 2.596 1 97.44 218 THR A C 1
ATOM 1717 O O . THR A 1 218 ? 0.647 11.594 3.059 1 97.44 218 THR A O 1
ATOM 1720 N N . CYS A 1 219 ? 2.498 11.039 1.835 1 97.5 219 CYS A N 1
ATOM 1721 C CA . CYS A 1 219 ? 1.969 9.742 1.421 1 97.5 219 CYS A CA 1
ATOM 1722 C C . CYS A 1 219 ? 2.816 8.609 1.976 1 97.5 219 CYS A C 1
ATOM 1724 O O . CYS A 1 219 ? 4.047 8.688 1.973 1 97.5 219 CYS A O 1
ATOM 1726 N N . ASP A 1 220 ? 2.115 7.539 2.383 1 94.94 220 ASP A N 1
ATOM 1727 C CA . ASP A 1 220 ? 2.801 6.305 2.762 1 94.94 220 ASP A CA 1
ATOM 1728 C C . ASP A 1 220 ? 3.391 5.609 1.538 1 94.94 220 ASP A C 1
ATOM 1730 O O . ASP A 1 220 ? 4.449 4.984 1.624 1 94.94 220 ASP A O 1
ATOM 1734 N N . ASP A 1 221 ? 2.674 5.684 0.49 1 97.25 221 ASP A N 1
ATOM 1735 C CA . ASP A 1 221 ? 2.949 4.922 -0.725 1 97.25 221 ASP A CA 1
ATOM 1736 C C . ASP A 1 221 ? 3.436 5.836 -1.848 1 97.25 221 ASP A C 1
ATOM 1738 O O . ASP A 1 221 ? 2.766 6.812 -2.195 1 97.25 221 ASP A O 1
ATOM 1742 N N . ALA A 1 222 ? 4.59 5.496 -2.426 1 97.75 222 ALA A N 1
ATOM 1743 C CA . ALA A 1 222 ? 5.18 6.32 -3.473 1 97.75 222 ALA A CA 1
ATOM 1744 C C . ALA A 1 222 ? 4.266 6.402 -4.691 1 97.75 222 ALA A C 1
ATOM 1746 O O . ALA A 1 222 ? 4.234 7.418 -5.387 1 97.75 222 ALA A O 1
ATOM 1747 N N . ARG A 1 223 ? 3.537 5.367 -4.953 1 97.62 223 ARG A N 1
ATOM 1748 C CA . ARG A 1 223 ? 2.627 5.348 -6.094 1 97.62 223 ARG A CA 1
ATOM 1749 C C . ARG A 1 223 ? 1.478 6.332 -5.891 1 97.62 223 ARG A C 1
ATOM 1751 O O . ARG A 1 223 ? 0.987 6.926 -6.852 1 97.62 223 ARG A O 1
ATOM 1758 N N . THR A 1 224 ? 1.05 6.461 -4.648 1 97.75 224 THR A N 1
ATOM 1759 C CA . THR A 1 224 ? 0.041 7.469 -4.336 1 97.75 224 THR A CA 1
ATOM 1760 C C . THR A 1 224 ? 0.578 8.867 -4.605 1 97.75 224 THR A C 1
ATOM 1762 O O . THR A 1 224 ? -0.119 9.703 -5.184 1 97.75 224 THR A O 1
ATOM 1765 N N . ALA A 1 225 ? 1.791 9.125 -4.203 1 98.19 225 ALA A N 1
ATOM 1766 C CA . ALA A 1 225 ? 2.424 10.414 -4.496 1 98.19 225 ALA A CA 1
ATOM 1767 C C . ALA A 1 225 ? 2.445 10.688 -5.996 1 98.19 225 ALA A C 1
ATOM 1769 O O . ALA A 1 225 ? 2.098 11.781 -6.438 1 98.19 225 ALA A O 1
ATOM 1770 N N . MET A 1 226 ? 2.768 9.664 -6.766 1 97.88 226 MET A N 1
ATOM 1771 C CA . MET A 1 226 ? 2.799 9.789 -8.219 1 97.88 226 MET A CA 1
ATOM 1772 C C . MET A 1 226 ? 1.406 10.078 -8.773 1 97.88 226 MET A C 1
ATOM 1774 O O . MET A 1 226 ? 1.249 10.914 -9.656 1 97.88 226 MET A O 1
ATOM 1778 N N . HIS A 1 227 ? 0.441 9.352 -8.25 1 97.62 227 HIS A N 1
ATOM 1779 C CA . HIS A 1 227 ? -0.938 9.484 -8.711 1 97.62 227 HIS A CA 1
ATOM 1780 C C . HIS A 1 227 ? -1.426 10.922 -8.57 1 97.62 227 HIS A C 1
ATOM 1782 O O . HIS A 1 227 ? -1.964 11.492 -9.523 1 97.62 227 HIS A O 1
ATOM 1788 N N . TRP A 1 228 ? -1.149 11.547 -7.469 1 97.69 228 TRP A N 1
ATOM 1789 C CA . TRP A 1 228 ? -1.617 12.906 -7.211 1 97.69 228 TRP A CA 1
ATOM 1790 C C . TRP A 1 228 ? -0.795 13.922 -7.996 1 97.69 228 TRP A C 1
ATOM 1792 O O . TRP A 1 228 ? -1.325 14.938 -8.453 1 97.69 228 TRP A O 1
ATOM 1802 N N . ALA A 1 229 ? 0.512 13.695 -8.18 1 98.25 229 ALA A N 1
ATOM 1803 C CA . ALA A 1 229 ? 1.322 14.555 -9.039 1 98.25 229 ALA A CA 1
ATOM 1804 C C . ALA A 1 229 ? 0.837 14.508 -10.484 1 98.25 229 ALA A C 1
ATOM 1806 O O . ALA A 1 229 ? 0.736 15.539 -11.148 1 98.25 229 ALA A O 1
ATOM 1807 N N . ASN A 1 230 ? 0.522 13.289 -10.945 1 97.75 230 ASN A N 1
ATOM 1808 C CA . ASN A 1 230 ? 0.001 13.117 -12.297 1 97.75 230 ASN A CA 1
ATOM 1809 C C . ASN A 1 230 ? -1.308 13.883 -12.492 1 97.75 230 ASN A C 1
ATOM 1811 O O . ASN A 1 230 ? -1.651 14.25 -13.617 1 97.75 230 ASN A O 1
ATOM 1815 N N . HIS A 1 231 ? -1.997 14.102 -11.414 1 97.25 231 HIS A N 1
ATOM 1816 C CA . HIS A 1 231 ? -3.236 14.875 -11.461 1 97.25 231 HIS A CA 1
ATOM 1817 C C . HIS A 1 231 ? -2.979 16.344 -11.172 1 97.25 231 HIS A C 1
ATOM 1819 O O . HIS A 1 231 ? -3.912 17.094 -10.875 1 97.25 231 HIS A O 1
ATOM 1825 N N . GLN A 1 232 ? -1.753 16.734 -11.172 1 96.62 232 GLN A N 1
ATOM 1826 C CA . GLN A 1 232 ? -1.318 18.125 -11.234 1 96.62 232 GLN A CA 1
ATOM 1827 C C . GLN A 1 232 ? -1.502 18.828 -9.883 1 96.62 232 GLN A C 1
ATOM 1829 O O . GLN A 1 232 ? -1.526 20.047 -9.805 1 96.62 232 GLN A O 1
ATOM 1834 N N . LEU A 1 233 ? -1.65 18.062 -8.797 1 96.62 233 LEU A N 1
ATOM 1835 C CA . LEU A 1 233 ? -1.882 18.688 -7.5 1 96.62 233 LEU A CA 1
ATOM 1836 C C . LEU A 1 233 ? -0.621 19.391 -7 1 96.62 233 LEU A C 1
ATOM 1838 O O . LEU A 1 233 ? -0.698 20.453 -6.391 1 96.62 233 LEU A O 1
ATOM 1842 N N . GLY A 1 234 ? 0.468 18.734 -7.164 1 97.88 234 GLY A N 1
ATOM 1843 C CA . GLY A 1 234 ? 1.733 19.219 -6.641 1 97.88 234 GLY A CA 1
ATOM 1844 C C . GLY A 1 234 ? 2.936 18.484 -7.203 1 97.88 234 GLY A C 1
ATOM 1845 O O . GLY A 1 234 ? 2.842 17.828 -8.242 1 97.88 234 GLY A O 1
ATOM 1846 N N . VAL A 1 235 ? 4.098 18.734 -6.543 1 98.56 235 VAL A N 1
ATOM 1847 C CA . VAL A 1 235 ? 5.367 18.141 -6.957 1 98.56 235 VAL A CA 1
ATOM 1848 C C . VAL A 1 235 ? 5.734 17 -6.02 1 98.56 235 VAL A C 1
ATOM 1850 O O . VAL A 1 235 ? 6.047 17.219 -4.848 1 98.56 235 VAL A O 1
ATOM 1853 N N . ALA A 1 236 ? 5.734 15.789 -6.574 1 98.81 236 ALA A N 1
ATOM 1854 C CA . ALA A 1 236 ? 6.062 14.617 -5.766 1 98.81 236 ALA A CA 1
ATOM 1855 C C . ALA A 1 236 ? 7.57 14.398 -5.707 1 98.81 236 ALA A C 1
ATOM 1857 O O . ALA A 1 236 ? 8.266 14.562 -6.711 1 98.81 236 ALA A O 1
ATOM 1858 N N . LEU A 1 237 ? 8.062 14.086 -4.531 1 98.5 237 LEU A N 1
ATOM 1859 C CA . LEU A 1 237 ? 9.453 13.695 -4.316 1 98.5 237 LEU A CA 1
ATOM 1860 C C . LEU A 1 237 ? 9.57 12.203 -4.062 1 98.5 237 LEU A C 1
ATOM 1862 O O . LEU A 1 237 ? 9.188 11.711 -2.998 1 98.5 237 LEU A O 1
ATOM 1866 N N . VAL A 1 238 ? 10.078 11.453 -5.09 1 98.25 238 VAL A N 1
ATOM 1867 C CA . VAL A 1 238 ? 10.078 9.992 -5.051 1 98.25 238 VAL A CA 1
ATOM 1868 C C . VAL A 1 238 ? 11.344 9.461 -5.73 1 98.25 238 VAL A C 1
ATOM 1870 O O . VAL A 1 238 ? 12.047 10.203 -6.41 1 98.25 238 VAL A O 1
ATOM 1873 N N . PRO A 1 239 ? 11.703 8.18 -5.484 1 97.88 239 PRO A N 1
ATOM 1874 C CA . PRO A 1 239 ? 12.812 7.59 -6.242 1 97.88 239 PRO A CA 1
ATOM 1875 C C . PRO A 1 239 ? 12.586 7.648 -7.75 1 97.88 239 PRO A C 1
ATOM 1877 O O . PRO A 1 239 ? 11.469 7.445 -8.227 1 97.88 239 PRO A O 1
ATOM 1880 N N . ARG A 1 240 ? 13.609 7.875 -8.492 1 97.31 240 ARG A N 1
ATOM 1881 C CA . ARG A 1 240 ? 13.508 8.172 -9.914 1 97.31 240 ARG A CA 1
ATOM 1882 C C . ARG A 1 240 ? 12.93 6.988 -10.68 1 97.31 240 ARG A C 1
ATOM 1884 O O . ARG A 1 240 ? 12.094 7.168 -11.57 1 97.31 240 ARG A O 1
ATOM 1891 N N . SER A 1 241 ? 13.359 5.785 -10.367 1 96.69 241 SER A N 1
ATOM 1892 C CA . SER A 1 241 ? 12.883 4.613 -11.102 1 96.69 241 SER A CA 1
ATOM 1893 C C . SER A 1 241 ? 11.367 4.473 -11 1 96.69 241 SER A C 1
ATOM 1895 O O . SER A 1 241 ? 10.703 4.109 -11.977 1 96.69 241 SER A O 1
ATOM 1897 N N . LEU A 1 242 ? 10.844 4.75 -9.828 1 97.31 242 LEU A N 1
ATOM 1898 C CA . LEU A 1 242 ? 9.398 4.711 -9.641 1 97.31 242 LEU A CA 1
ATOM 1899 C C . LEU A 1 242 ? 8.719 5.812 -10.445 1 97.31 242 LEU A C 1
ATOM 1901 O O . LEU A 1 242 ? 7.664 5.59 -11.047 1 97.31 242 LEU A O 1
ATOM 1905 N N . ALA A 1 243 ? 9.289 7 -10.398 1 98 243 ALA A N 1
ATOM 1906 C CA . ALA A 1 243 ? 8.734 8.117 -11.164 1 98 243 ALA A CA 1
ATOM 1907 C C . ALA A 1 243 ? 8.633 7.773 -12.641 1 98 243 ALA A C 1
ATOM 1909 O O . ALA A 1 243 ? 7.602 8.031 -13.273 1 98 243 ALA A O 1
ATOM 1910 N N . GLU A 1 244 ? 9.641 7.184 -13.148 1 97.19 244 GLU A N 1
ATOM 1911 C CA . GLU A 1 244 ? 9.672 6.832 -14.57 1 97.19 244 GLU A CA 1
ATOM 1912 C C . GLU A 1 244 ? 8.664 5.73 -14.883 1 97.19 244 GLU A C 1
ATOM 1914 O O . GLU A 1 244 ? 8.039 5.742 -15.945 1 97.19 244 GLU A O 1
ATOM 1919 N N . THR A 1 245 ? 8.508 4.836 -13.977 1 96.38 245 THR A N 1
ATOM 1920 C CA . THR A 1 245 ? 7.605 3.707 -14.164 1 96.38 245 THR A CA 1
ATOM 1921 C C . THR A 1 245 ? 6.152 4.172 -14.203 1 96.38 245 THR A C 1
ATOM 1923 O O . THR A 1 245 ? 5.344 3.643 -14.961 1 96.38 245 THR A O 1
ATOM 1926 N N . TYR A 1 246 ? 5.801 5.16 -13.383 1 96.69 246 TYR A N 1
ATOM 1927 C CA . TYR A 1 246 ? 4.41 5.57 -13.234 1 96.69 246 TYR A CA 1
ATOM 1928 C C . TYR A 1 246 ? 4.18 6.953 -13.836 1 96.69 246 TYR A C 1
ATOM 1930 O O . TYR A 1 246 ? 3.234 7.652 -13.461 1 96.69 246 TYR A O 1
ATOM 1938 N N . ASP A 1 247 ? 5.039 7.332 -14.781 1 97.06 247 ASP A N 1
ATOM 1939 C CA . ASP A 1 247 ? 4.887 8.586 -15.508 1 97.06 247 ASP A CA 1
ATOM 1940 C C . ASP A 1 247 ? 3.59 8.602 -16.312 1 97.06 247 ASP A C 1
ATOM 1942 O O . ASP A 1 247 ? 3.406 7.793 -17.219 1 97.06 247 ASP A O 1
ATOM 1946 N N . GLY A 1 248 ? 2.73 9.555 -16.016 1 93.88 248 GLY A N 1
ATOM 1947 C CA . GLY A 1 248 ? 1.447 9.648 -16.703 1 93.88 248 GLY A CA 1
ATOM 1948 C C . GLY A 1 248 ? 1.5 10.492 -17.953 1 93.88 248 GLY A C 1
ATOM 1949 O O . GLY A 1 248 ? 0.478 10.695 -18.609 1 93.88 248 GLY A O 1
ATOM 1950 N N . GLY A 1 249 ? 2.625 11.047 -18.281 1 94.25 249 GLY A N 1
ATOM 1951 C CA . GLY A 1 249 ? 2.799 11.75 -19.547 1 94.25 249 GLY A CA 1
ATOM 1952 C C . GLY A 1 249 ? 2.723 13.258 -19.391 1 94.25 249 GLY A C 1
ATOM 1953 O O . GLY A 1 249 ? 3.232 14 -20.234 1 94.25 249 GLY A O 1
ATOM 1954 N N . ASP A 1 250 ? 2.129 13.773 -18.359 1 96.12 250 ASP A N 1
ATOM 1955 C CA . ASP A 1 250 ? 1.923 15.211 -18.234 1 96.12 250 ASP A CA 1
ATOM 1956 C C . ASP A 1 250 ? 2.779 15.789 -17.109 1 96.12 250 ASP A C 1
ATOM 1958 O O . ASP A 1 250 ? 2.408 16.797 -16.5 1 96.12 250 ASP A O 1
ATOM 1962 N N . VAL A 1 251 ? 3.873 15.133 -16.812 1 98.06 251 VAL A N 1
ATOM 1963 C CA . VAL A 1 251 ? 4.773 15.609 -15.773 1 98.06 251 VAL A CA 1
ATOM 1964 C C . VAL A 1 251 ? 6.211 15.602 -16.281 1 98.06 251 VAL A C 1
ATOM 1966 O O . VAL A 1 251 ? 6.52 14.938 -17.281 1 98.06 251 VAL A O 1
ATOM 1969 N N . LEU A 1 252 ? 7.051 16.438 -15.672 1 98.12 252 LEU A N 1
ATOM 1970 C CA . LEU A 1 252 ? 8.5 16.422 -15.828 1 98.12 252 LEU A CA 1
ATOM 1971 C C . LEU A 1 252 ? 9.156 15.664 -14.672 1 98.12 252 LEU A C 1
ATOM 1973 O O . LEU A 1 252 ? 8.781 15.852 -13.516 1 98.12 252 LEU A O 1
ATOM 1977 N N . ILE A 1 253 ? 10.078 14.789 -15 1 98.25 253 ILE A N 1
ATOM 1978 C CA . ILE A 1 253 ? 10.844 14.07 -13.992 1 98.25 253 ILE A CA 1
ATOM 1979 C C . ILE A 1 253 ? 12.273 14.602 -13.945 1 98.25 253 ILE A C 1
ATOM 1981 O O . ILE A 1 253 ? 13.031 14.438 -14.906 1 98.25 253 ILE A O 1
ATOM 1985 N N . ARG A 1 254 ? 12.617 15.289 -12.82 1 98.38 254 ARG A N 1
ATOM 1986 C CA . ARG A 1 254 ? 13.93 15.914 -12.656 1 98.38 254 ARG A CA 1
ATOM 1987 C C . ARG A 1 254 ? 14.633 15.391 -11.406 1 98.38 254 ARG A C 1
ATOM 1989 O O . ARG A 1 254 ? 14.055 15.391 -10.32 1 98.38 254 ARG A O 1
ATOM 1996 N N . SER A 1 255 ? 15.867 14.977 -11.562 1 97.88 255 SER A N 1
ATOM 1997 C CA . SER A 1 255 ? 16.609 14.461 -10.414 1 97.88 255 SER A CA 1
ATOM 1998 C C . SER A 1 255 ? 16.953 15.578 -9.438 1 97.88 255 SER A C 1
ATOM 2000 O O . SER A 1 255 ? 17.109 16.734 -9.828 1 97.88 255 SER A O 1
ATOM 2002 N N . LEU A 1 256 ? 16.984 15.219 -8.18 1 97.5 256 LEU A N 1
ATOM 2003 C CA . LEU A 1 256 ? 17.469 16.141 -7.164 1 97.5 256 LEU A CA 1
ATOM 2004 C C . LEU A 1 256 ? 19 16.125 -7.098 1 97.5 256 LEU A C 1
ATOM 2006 O O . LEU A 1 256 ? 19.609 15.055 -7.016 1 97.5 256 LEU A O 1
ATOM 2010 N N . ALA A 1 257 ? 19.609 17.266 -7.074 1 96.25 257 ALA A N 1
ATOM 2011 C CA . ALA A 1 257 ? 21.062 17.406 -7.176 1 96.25 257 ALA A CA 1
ATOM 2012 C C . ALA A 1 257 ? 21.734 17.031 -5.859 1 96.25 257 ALA A C 1
ATOM 2014 O O . ALA A 1 257 ? 22.875 16.578 -5.852 1 96.25 257 ALA A O 1
ATOM 2015 N N . ASP A 1 258 ? 21.031 17.188 -4.789 1 94.44 258 ASP A N 1
ATOM 2016 C CA . ASP A 1 258 ? 21.609 16.922 -3.471 1 94.44 258 ASP A CA 1
ATOM 2017 C C . ASP A 1 258 ? 21.984 15.453 -3.322 1 94.44 258 ASP A C 1
ATOM 2019 O O . ASP A 1 258 ? 21.141 14.57 -3.451 1 94.44 258 ASP A O 1
ATOM 2023 N N . HIS A 1 259 ? 23.203 15.133 -2.951 1 90.44 259 HIS A N 1
ATOM 2024 C CA . HIS A 1 259 ? 23.75 13.781 -2.908 1 90.44 259 HIS A CA 1
ATOM 2025 C C . HIS A 1 259 ? 23.125 12.969 -1.786 1 90.44 259 HIS A C 1
ATOM 2027 O O . HIS A 1 259 ? 23.172 11.734 -1.803 1 90.44 259 HIS A O 1
ATOM 2033 N N . ARG A 1 260 ? 22.578 13.664 -0.844 1 90.62 260 ARG A N 1
ATOM 2034 C CA . ARG A 1 260 ? 21.922 12.969 0.259 1 90.62 260 ARG A CA 1
ATOM 2035 C C . ARG A 1 260 ? 20.688 12.211 -0.228 1 90.62 260 ARG A C 1
ATOM 2037 O O . ARG A 1 260 ? 20.234 11.273 0.428 1 90.62 260 ARG A O 1
ATOM 2044 N N . PHE A 1 261 ? 20.188 12.602 -1.36 1 92.94 261 PHE A N 1
ATOM 2045 C CA . PHE A 1 261 ? 18.969 12.008 -1.882 1 92.94 261 PHE A CA 1
ATOM 2046 C C . PHE A 1 261 ? 19.281 10.844 -2.818 1 92.94 261 PHE A C 1
ATOM 2048 O O . PHE A 1 261 ? 18.703 10.734 -3.898 1 92.94 261 PHE A O 1
ATOM 2055 N N . GLN A 1 262 ? 20.234 10.102 -2.443 1 94.12 262 GLN A N 1
ATOM 2056 C CA . GLN A 1 262 ? 20.531 8.836 -3.094 1 94.12 262 GLN A CA 1
ATOM 2057 C C . GLN A 1 262 ? 20.031 7.656 -2.264 1 94.12 262 GLN A C 1
ATOM 2059 O O . GLN A 1 262 ? 20.172 7.645 -1.04 1 94.12 262 GLN A O 1
ATOM 2064 N N . THR A 1 263 ? 19.375 6.77 -2.928 1 93.81 263 THR A N 1
ATOM 2065 C CA . THR A 1 263 ? 18.797 5.609 -2.254 1 93.81 263 THR A CA 1
ATOM 2066 C C . THR A 1 263 ? 19.031 4.34 -3.061 1 93.81 263 THR A C 1
ATOM 2068 O O . THR A 1 263 ? 19.438 4.402 -4.223 1 93.81 263 THR A O 1
ATOM 2071 N N . GLN A 1 264 ? 18.812 3.182 -2.387 1 95.31 264 GLN A N 1
ATOM 2072 C CA . GLN A 1 264 ? 18.953 1.886 -3.039 1 95.31 264 GLN A CA 1
ATOM 2073 C C . GLN A 1 264 ? 17.828 0.939 -2.635 1 95.31 264 GLN A C 1
ATOM 2075 O O . GLN A 1 264 ? 17.344 0.994 -1.505 1 95.31 264 GLN A O 1
ATOM 2080 N N . LEU A 1 265 ? 17.438 0.208 -3.594 1 97.62 265 LEU A N 1
ATOM 2081 C CA . LEU A 1 265 ? 16.625 -0.966 -3.285 1 97.62 265 LEU A CA 1
ATOM 2082 C C . LEU A 1 265 ? 17.5 -2.166 -2.967 1 97.62 265 LEU A C 1
ATOM 2084 O O . LEU A 1 265 ? 18.625 -2.271 -3.475 1 97.62 265 LEU A O 1
ATOM 2088 N N . ALA A 1 266 ? 17 -2.99 -2.131 1 97.69 266 ALA A N 1
ATOM 2089 C CA . ALA A 1 266 ? 17.719 -4.215 -1.784 1 97.69 266 ALA A CA 1
ATOM 2090 C C . ALA A 1 266 ? 16.781 -5.422 -1.824 1 97.69 266 ALA A C 1
ATOM 2092 O O . ALA A 1 266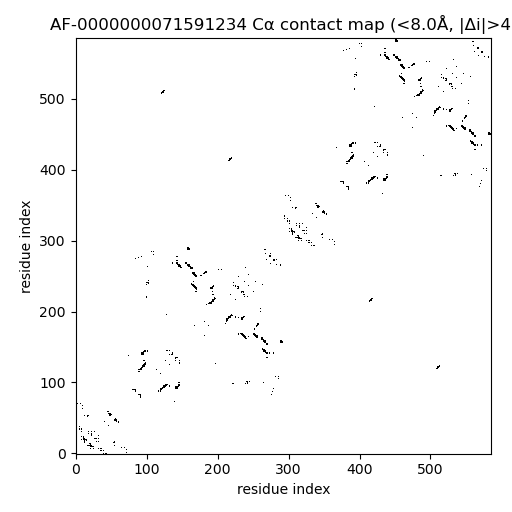 ? 15.633 -5.336 -1.405 1 97.69 266 ALA A O 1
ATOM 2093 N N . LEU A 1 267 ? 17.297 -6.465 -2.375 1 97.94 267 LEU A N 1
ATOM 2094 C CA . LEU A 1 267 ? 16.703 -7.789 -2.217 1 97.94 267 LEU A CA 1
ATOM 2095 C C . LEU A 1 267 ? 17.234 -8.469 -0.954 1 97.94 267 LEU A C 1
ATOM 2097 O O . LEU A 1 267 ? 18.438 -8.695 -0.814 1 97.94 267 LEU A O 1
ATOM 2101 N N . ALA A 1 268 ? 16.312 -8.758 -0.059 1 98.06 268 ALA A N 1
ATOM 2102 C CA . ALA A 1 268 ? 16.734 -9.281 1.241 1 98.06 268 ALA A CA 1
ATOM 2103 C C . ALA A 1 268 ? 16.047 -10.602 1.553 1 98.06 268 ALA A C 1
ATOM 2105 O O . ALA A 1 268 ? 14.867 -10.789 1.229 1 98.06 268 ALA A O 1
ATOM 2106 N N . THR A 1 269 ? 16.734 -11.523 2.16 1 97.38 269 THR A N 1
ATOM 2107 C CA . THR A 1 269 ? 16.234 -12.805 2.635 1 97.38 269 THR A CA 1
ATOM 2108 C C . THR A 1 269 ? 17.031 -13.289 3.838 1 97.38 269 THR A C 1
ATOM 2110 O O . THR A 1 269 ? 17.969 -12.617 4.285 1 97.38 269 THR A O 1
ATOM 2113 N N . THR A 1 270 ? 16.641 -14.367 4.445 1 91.81 270 THR A N 1
ATOM 2114 C CA . THR A 1 270 ? 17.406 -14.992 5.52 1 91.81 270 THR A CA 1
ATOM 2115 C C . THR A 1 270 ? 18.266 -16.125 4.977 1 91.81 270 THR A C 1
ATOM 2117 O O . THR A 1 270 ? 17.969 -16.688 3.926 1 91.81 270 THR A O 1
ATOM 2120 N N . PRO A 1 271 ? 19.344 -16.453 5.699 1 89.69 271 PRO A N 1
ATOM 2121 C CA . PRO A 1 271 ? 20.156 -17.594 5.277 1 89.69 271 PRO A CA 1
ATOM 2122 C C . PRO A 1 271 ? 19.344 -18.875 5.152 1 89.69 271 PRO A C 1
ATOM 2124 O O . PRO A 1 271 ? 19.562 -19.656 4.223 1 89.69 271 PRO A O 1
ATOM 2127 N N . GLU A 1 272 ? 18.438 -19.094 6.016 1 81.25 272 GLU A N 1
ATOM 2128 C CA . GLU A 1 272 ? 17.625 -20.297 6.012 1 81.25 272 GLU A CA 1
ATOM 2129 C C . GLU A 1 272 ? 16.734 -20.359 4.77 1 81.25 272 GLU A C 1
ATOM 2131 O O . GLU A 1 272 ? 16.641 -21.406 4.125 1 81.25 272 GLU A O 1
ATOM 2136 N N . ALA A 1 273 ? 16.094 -19.266 4.48 1 88.19 273 ALA A N 1
ATOM 2137 C CA . ALA A 1 273 ? 15.234 -19.234 3.303 1 88.19 273 ALA A CA 1
ATOM 2138 C C . ALA A 1 273 ? 16.047 -19.406 2.023 1 88.19 273 ALA A C 1
ATOM 2140 O O . ALA A 1 273 ? 15.633 -20.125 1.109 1 88.19 273 ALA A O 1
ATOM 2141 N N . LEU A 1 274 ? 17.188 -18.797 1.942 1 91.31 274 LEU A N 1
ATOM 2142 C CA . LEU A 1 274 ? 18.047 -18.828 0.763 1 91.31 274 LEU A CA 1
ATOM 2143 C C . LEU A 1 274 ? 18.516 -20.25 0.479 1 91.31 274 LEU A C 1
ATOM 2145 O O . LEU A 1 274 ? 18.812 -20.594 -0.668 1 91.31 274 LEU A O 1
ATOM 2149 N N . ALA A 1 275 ? 18.547 -21.047 1.479 1 84.5 275 ALA A N 1
ATOM 2150 C CA . ALA A 1 275 ? 19.016 -22.422 1.334 1 84.5 275 ALA A CA 1
ATOM 2151 C C . ALA A 1 275 ? 18 -23.266 0.58 1 84.5 275 ALA A C 1
ATOM 2153 O O . ALA A 1 275 ? 18.328 -24.359 0.091 1 84.5 275 ALA A O 1
ATOM 2154 N N . THR A 1 276 ? 16.766 -22.812 0.512 1 82.75 276 THR A N 1
ATOM 2155 C CA . THR A 1 276 ? 15.742 -23.547 -0.226 1 82.75 276 THR A CA 1
ATOM 2156 C C . THR A 1 276 ? 15.867 -23.297 -1.725 1 82.75 276 THR A C 1
ATOM 2158 O O . THR A 1 276 ? 16.094 -22.156 -2.148 1 82.75 276 THR A O 1
ATOM 2161 N N . PRO A 1 277 ? 15.695 -24.297 -2.576 1 84.94 277 PRO A N 1
ATOM 2162 C CA . PRO A 1 277 ? 15.836 -24.125 -4.023 1 84.94 277 PRO A CA 1
ATOM 2163 C C . PRO A 1 277 ? 14.867 -23.094 -4.59 1 84.94 277 PRO A C 1
ATOM 2165 O O . PRO A 1 277 ? 15.219 -22.344 -5.512 1 84.94 277 PRO A O 1
ATOM 2168 N N . LEU A 1 278 ? 13.695 -23.031 -4.039 1 89.56 278 LEU A N 1
ATOM 2169 C CA . LEU A 1 278 ? 12.672 -22.109 -4.52 1 89.56 278 LEU A CA 1
ATOM 2170 C C . LEU A 1 278 ? 13.117 -20.672 -4.32 1 89.56 278 LEU A C 1
ATOM 2172 O O . LEU A 1 278 ? 13.109 -19.875 -5.262 1 89.56 278 LEU A O 1
ATOM 2176 N N . VAL A 1 279 ? 13.562 -20.312 -3.109 1 93.25 279 VAL A N 1
ATOM 2177 C CA . VAL A 1 279 ? 13.984 -18.953 -2.797 1 93.25 279 VAL A CA 1
ATOM 2178 C C . VAL A 1 279 ? 15.289 -18.641 -3.527 1 93.25 279 VAL A C 1
ATOM 2180 O O . VAL A 1 279 ? 15.438 -17.547 -4.086 1 93.25 279 VAL A O 1
ATOM 2183 N N . ALA A 1 280 ? 16.188 -19.609 -3.545 1 92.94 280 ALA A N 1
ATOM 2184 C CA . ALA A 1 280 ? 17.438 -19.438 -4.289 1 92.94 280 ALA A CA 1
ATOM 2185 C C . ALA A 1 280 ? 17.156 -19.172 -5.766 1 92.94 280 ALA A C 1
ATOM 2187 O O . ALA A 1 280 ? 17.812 -18.312 -6.379 1 92.94 280 ALA A O 1
ATOM 2188 N N . GLY A 1 281 ? 16.266 -19.938 -6.32 1 94 281 GLY A N 1
ATOM 2189 C CA . GLY A 1 281 ? 15.883 -19.75 -7.707 1 94 281 GLY A CA 1
ATOM 2190 C C . GLY A 1 281 ? 15.352 -18.344 -7.996 1 94 281 GLY A C 1
ATOM 2191 O O . GLY A 1 281 ? 15.719 -17.734 -9 1 94 281 GLY A O 1
ATOM 2192 N N . LEU A 1 282 ? 14.484 -17.797 -7.105 1 96.38 282 LEU A N 1
ATOM 2193 C CA . LEU A 1 282 ? 13.953 -16.453 -7.273 1 96.38 282 LEU A CA 1
ATOM 2194 C C . LEU A 1 282 ? 15.062 -15.414 -7.176 1 96.38 282 LEU A C 1
ATOM 2196 O O . LEU A 1 282 ? 15.148 -14.516 -8.016 1 96.38 282 LEU A O 1
ATOM 2200 N N . MET A 1 283 ? 15.898 -15.547 -6.172 1 96.5 283 MET A N 1
ATOM 2201 C CA . MET A 1 283 ? 16.984 -14.594 -5.93 1 96.5 283 MET A CA 1
ATOM 2202 C C . MET A 1 283 ? 17.906 -14.508 -7.133 1 96.5 283 MET A C 1
ATOM 2204 O O . MET A 1 283 ? 18.422 -13.438 -7.453 1 96.5 283 MET A O 1
ATOM 2208 N N . ALA A 1 284 ? 18.078 -15.562 -7.781 1 96.44 284 ALA A N 1
ATOM 2209 C CA . ALA A 1 284 ? 19 -15.664 -8.898 1 96.44 284 ALA A CA 1
ATOM 2210 C C . ALA A 1 284 ? 18.5 -14.883 -10.109 1 96.44 284 ALA A C 1
ATOM 2212 O O . ALA A 1 284 ? 19.266 -14.602 -11.039 1 96.44 284 ALA A O 1
ATOM 2213 N N . GLN A 1 285 ? 17.172 -14.523 -10.125 1 97.31 285 GLN A N 1
ATOM 2214 C CA . GLN A 1 285 ? 16.609 -13.836 -11.281 1 97.31 285 GLN A CA 1
ATOM 2215 C C . GLN A 1 285 ? 16.953 -12.352 -11.266 1 97.31 285 GLN A C 1
ATOM 2217 O O . GLN A 1 285 ? 16.672 -11.633 -12.219 1 97.31 285 GLN A O 1
ATOM 2222 N N . PHE A 1 286 ? 17.562 -11.875 -10.219 1 97.06 286 PHE A N 1
ATOM 2223 C CA . PHE A 1 286 ? 17.891 -10.469 -10.078 1 97.06 286 PHE A CA 1
ATOM 2224 C C . PHE A 1 286 ? 19.406 -10.258 -10.141 1 97.06 286 PHE A C 1
ATOM 2226 O O . PHE A 1 286 ? 20.016 -9.766 -9.188 1 97.06 286 PHE A O 1
ATOM 2233 N N . GLN A 1 287 ? 19.922 -10.414 -11.289 1 93.5 287 GLN A N 1
ATOM 2234 C CA . GLN A 1 287 ? 21.359 -10.336 -11.5 1 93.5 287 GLN A CA 1
ATOM 2235 C C . GLN A 1 287 ? 21.875 -8.914 -11.305 1 93.5 287 GLN A C 1
ATOM 2237 O O . GLN A 1 287 ? 23.047 -8.703 -11 1 93.5 287 GLN A O 1
ATOM 2242 N N . GLN A 1 288 ? 21.031 -7.984 -11.461 1 91.38 288 GLN A N 1
ATOM 2243 C CA . GLN A 1 288 ? 21.422 -6.586 -11.312 1 91.38 288 GLN A CA 1
ATOM 2244 C C . GLN A 1 288 ? 21.672 -6.234 -9.852 1 91.38 288 GLN A C 1
ATOM 2246 O O . GLN A 1 288 ? 22.266 -5.199 -9.547 1 91.38 288 GLN A O 1
ATOM 2251 N N . ALA A 1 289 ? 21.094 -6.988 -8.938 1 93.25 289 ALA A N 1
ATOM 2252 C CA . ALA 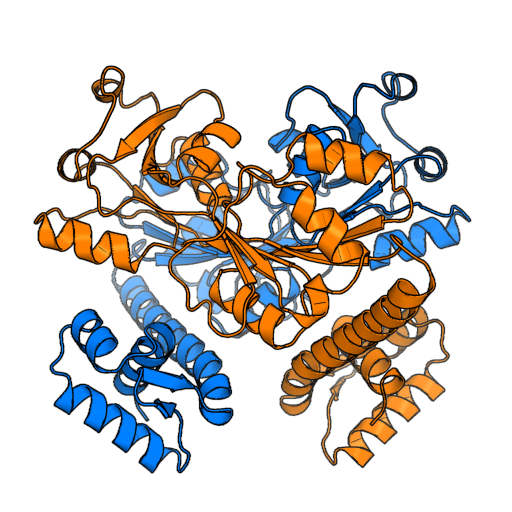A 1 289 ? 21.312 -6.785 -7.504 1 93.25 289 ALA A CA 1
ATOM 2253 C C . ALA A 1 289 ? 22.578 -7.496 -7.035 1 93.25 289 ALA A C 1
ATOM 2255 O O . ALA A 1 289 ? 22.766 -8.68 -7.32 1 93.25 289 ALA A O 1
ATOM 2256 N N . GLN A 1 290 ? 23.406 -6.738 -6.344 1 93.81 290 GLN A N 1
ATOM 2257 C CA . GLN A 1 290 ? 24.703 -7.297 -5.949 1 93.81 290 GLN A CA 1
ATOM 2258 C C . GLN A 1 290 ? 24.938 -7.113 -4.457 1 93.81 290 GLN A C 1
ATOM 2260 O O . GLN A 1 290 ? 24.359 -6.223 -3.83 1 93.81 290 GLN A O 1
ATOM 2265 N N . SER A 1 291 ? 25.812 -8.07 -3.871 1 90.38 291 SER A N 1
ATOM 2266 C CA . SER A 1 291 ? 26.219 -7.93 -2.479 1 90.38 291 SER A CA 1
ATOM 2267 C C . SER A 1 291 ? 27.172 -6.746 -2.295 1 90.38 291 SER A C 1
ATOM 2269 O O . SER A 1 291 ? 27.969 -6.438 -3.184 1 90.38 291 SER A O 1
ATOM 2271 N N . LEU A 1 292 ? 26.859 -6.035 -1.243 1 79.44 292 LEU A N 1
ATOM 2272 C CA . LEU A 1 292 ? 27.812 -4.969 -0.952 1 79.44 292 LEU A CA 1
ATOM 22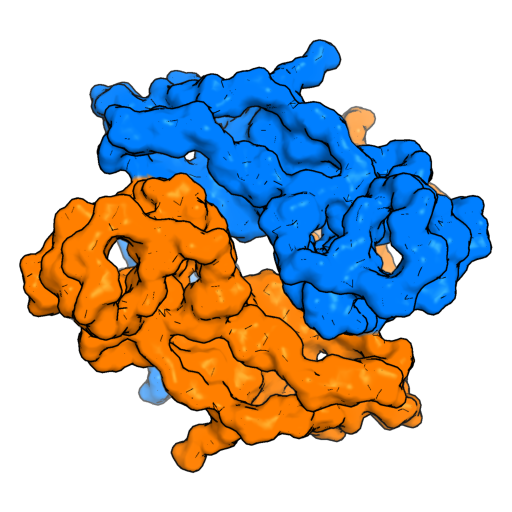73 C C . LEU A 1 292 ? 29.078 -5.535 -0.341 1 79.44 292 LEU A C 1
ATOM 2275 O O . LEU A 1 292 ? 29.031 -6.496 0.431 1 79.44 292 LEU A O 1
ATOM 2279 N N . ASP A 1 293 ? 30.297 -5.516 -0.985 1 63.16 293 ASP A N 1
ATOM 2280 C CA . ASP A 1 293 ? 31.609 -5.945 -0.497 1 63.16 293 ASP A CA 1
ATOM 2281 C C . ASP A 1 293 ? 31.875 -5.395 0.902 1 63.16 293 ASP A C 1
ATOM 2283 O O . ASP A 1 293 ? 31.391 -4.324 1.26 1 63.16 293 ASP A O 1
ATOM 2287 N N . MET B 1 1 ? 4.551 8.508 32.469 1 66.44 1 MET B N 1
ATOM 2288 C CA . MET B 1 1 ? 4.594 8.359 31.016 1 66.44 1 MET B CA 1
ATOM 2289 C C . MET B 1 1 ? 3.895 9.531 30.328 1 66.44 1 MET B C 1
ATOM 2291 O O . MET B 1 1 ? 2.762 9.875 30.672 1 66.44 1 MET B O 1
ATOM 2295 N N . ASN B 1 2 ? 4.621 10.258 29.578 1 65.94 2 ASN B N 1
ATOM 2296 C CA . ASN B 1 2 ? 4.047 11.391 28.859 1 65.94 2 ASN B CA 1
ATOM 2297 C C . ASN B 1 2 ? 4.402 11.352 27.375 1 65.94 2 ASN B C 1
ATOM 2299 O O . ASN B 1 2 ? 5.156 10.484 26.938 1 65.94 2 ASN B O 1
ATOM 2303 N N . LEU B 1 3 ? 3.762 12.312 26.594 1 74.19 3 LEU B N 1
ATOM 2304 C CA . LEU B 1 3 ? 3.879 12.281 25.141 1 74.19 3 LEU B CA 1
ATOM 2305 C C . LEU B 1 3 ? 5.32 12.508 24.703 1 74.19 3 LEU B C 1
ATOM 2307 O O . LEU B 1 3 ? 5.777 11.938 23.719 1 74.19 3 LEU B O 1
ATOM 2311 N N . LYS B 1 4 ? 6.004 13.32 25.406 1 75.25 4 LYS B N 1
ATOM 2312 C CA . LYS B 1 4 ? 7.402 13.594 25.094 1 75.25 4 LYS B CA 1
ATOM 2313 C C . LYS B 1 4 ? 8.25 12.336 25.25 1 75.25 4 LYS B C 1
ATOM 2315 O O . LYS B 1 4 ? 9.078 12.031 24.391 1 75.25 4 LYS B O 1
ATOM 2320 N N . GLN B 1 5 ? 8.016 11.656 26.297 1 79.62 5 GLN B N 1
ATOM 2321 C CA . GLN B 1 5 ? 8.719 10.398 26.531 1 79.62 5 GLN B CA 1
ATOM 2322 C C . GLN B 1 5 ? 8.445 9.398 25.422 1 79.62 5 GLN B C 1
ATOM 2324 O O . GLN B 1 5 ? 9.352 8.695 24.969 1 79.62 5 GLN B O 1
ATOM 2329 N N . LEU B 1 6 ? 7.203 9.383 25.031 1 80.38 6 LEU B N 1
ATOM 2330 C CA . LEU B 1 6 ? 6.82 8.438 23.984 1 80.38 6 LEU B CA 1
ATOM 2331 C C . LEU B 1 6 ? 7.473 8.812 22.656 1 80.38 6 LEU B C 1
ATOM 2333 O O . LEU B 1 6 ? 7.879 7.934 21.891 1 80.38 6 LEU B O 1
ATOM 2337 N N . GLN B 1 7 ? 7.609 10.039 22.391 1 80.25 7 GLN B N 1
ATOM 2338 C CA . GLN B 1 7 ? 8.297 10.516 21.188 1 80.25 7 GLN B CA 1
ATOM 2339 C C . GLN B 1 7 ? 9.781 10.141 21.234 1 80.25 7 GLN B C 1
ATOM 2341 O O . GLN B 1 7 ? 10.336 9.711 20.219 1 80.25 7 GLN B O 1
ATOM 2346 N N . TYR B 1 8 ? 10.375 10.312 22.391 1 83.12 8 TYR B N 1
ATOM 2347 C CA . TYR B 1 8 ? 11.773 9.938 22.578 1 83.12 8 TYR B CA 1
ATOM 2348 C C . TYR B 1 8 ? 11.977 8.445 22.359 1 83.12 8 TYR B C 1
ATOM 2350 O O . TYR B 1 8 ? 12.906 8.039 21.656 1 83.12 8 TYR B O 1
ATOM 2358 N N . PHE B 1 9 ? 11.062 7.691 22.922 1 89.44 9 PHE B N 1
ATOM 2359 C CA . PHE B 1 9 ? 11.094 6.238 22.812 1 89.44 9 PHE B CA 1
ATOM 2360 C C . PHE B 1 9 ? 11.031 5.805 21.344 1 89.44 9 PHE B C 1
ATOM 2362 O O . PHE B 1 9 ? 11.828 4.977 20.906 1 89.44 9 PHE B O 1
ATOM 2369 N N . LEU B 1 10 ? 10.102 6.387 20.625 1 81.44 10 LEU B N 1
ATOM 2370 C CA . LEU B 1 10 ? 9.93 6.039 19.219 1 81.44 10 LEU B CA 1
ATOM 2371 C C . LEU B 1 10 ? 11.172 6.395 18.422 1 81.44 10 LEU B C 1
ATOM 2373 O O . LEU B 1 10 ? 11.586 5.637 17.531 1 81.44 10 LEU B O 1
ATOM 2377 N N . ALA B 1 11 ? 11.781 7.508 18.672 1 82.81 11 ALA B N 1
ATOM 2378 C CA . ALA B 1 11 ? 12.984 7.941 17.969 1 82.81 11 ALA B CA 1
ATOM 2379 C C . ALA B 1 11 ? 14.133 6.961 18.188 1 82.81 11 ALA B C 1
ATOM 2381 O O . ALA B 1 11 ? 14.844 6.602 17.25 1 82.81 11 ALA B O 1
ATOM 2382 N N . VAL B 1 12 ? 14.234 6.566 19.391 1 87.81 12 VAL B N 1
ATOM 2383 C CA . VAL B 1 12 ? 15.305 5.633 19.719 1 87.81 12 VAL B CA 1
ATOM 2384 C C . VAL B 1 12 ? 15.039 4.281 19.062 1 87.81 12 VAL B C 1
ATOM 2386 O O . VAL B 1 12 ? 15.953 3.66 18.516 1 87.81 12 VAL B O 1
ATOM 2389 N N . ALA B 1 13 ? 13.828 3.857 19.125 1 83.62 13 ALA B N 1
ATOM 2390 C CA . ALA B 1 13 ? 13.445 2.58 18.531 1 83.62 13 ALA B CA 1
ATOM 2391 C C . ALA B 1 13 ? 13.727 2.566 17.031 1 83.62 13 ALA B C 1
ATOM 2393 O O . ALA B 1 13 ? 14.156 1.552 16.484 1 83.62 13 ALA B O 1
ATOM 2394 N N . GLU B 1 14 ? 13.453 3.65 16.469 1 77.56 14 GLU B N 1
ATOM 2395 C CA . GLU B 1 14 ? 13.617 3.777 15.023 1 77.56 14 GLU B CA 1
ATOM 2396 C C . GLU B 1 14 ? 15.094 3.861 14.641 1 77.56 14 GLU B C 1
ATOM 2398 O O . GLU B 1 14 ? 15.531 3.221 13.68 1 77.56 14 GLU B O 1
ATOM 2403 N N . GLU B 1 15 ? 15.852 4.625 15.414 1 78.44 15 GLU B N 1
ATOM 2404 C CA . GLU B 1 15 ? 17.25 4.902 15.078 1 78.44 15 GLU B CA 1
ATOM 2405 C C . GLU B 1 15 ? 18.156 3.754 15.516 1 78.44 15 GLU B C 1
ATOM 2407 O O . GLU B 1 15 ? 19.25 3.576 14.961 1 78.44 15 GLU B O 1
ATOM 2412 N N . GLY B 1 16 ? 17.656 3.004 16.5 1 83.62 16 GLY B N 1
ATOM 2413 C CA . GLY B 1 16 ? 18.469 1.915 17.031 1 83.62 16 GLY B CA 1
ATOM 2414 C C . GLY B 1 16 ? 19.688 2.393 17.797 1 83.62 16 GLY B C 1
ATOM 2415 O O . GLY B 1 16 ? 20.578 1.6 18.109 1 83.62 16 GLY B O 1
ATOM 2416 N N . GLN B 1 17 ? 19.875 3.699 17.891 1 87.25 17 GLN B N 1
ATOM 2417 C CA . GLN B 1 17 ? 20.969 4.32 18.625 1 87.25 17 GLN B CA 1
ATOM 2418 C C . GLN B 1 17 ? 20.469 5.527 19.422 1 87.25 17 GLN B C 1
ATOM 2420 O O . GLN B 1 17 ? 19.734 6.363 18.906 1 87.25 17 GLN B O 1
ATOM 2425 N N . MET B 1 18 ? 20.922 5.629 20.703 1 89.19 18 MET B N 1
ATOM 2426 C CA . MET B 1 18 ? 20.516 6.73 21.562 1 89.19 18 MET B CA 1
ATOM 2427 C C . MET B 1 18 ? 21.047 8.062 21.047 1 89.19 18 MET B C 1
ATOM 2429 O O . MET B 1 18 ? 20.312 9.047 20.984 1 89.19 18 MET B O 1
ATOM 2433 N N . THR B 1 19 ? 22.266 7.973 20.578 1 88.19 19 THR B N 1
ATOM 2434 C CA . THR B 1 19 ? 22.906 9.195 20.109 1 88.19 19 THR B CA 1
ATOM 2435 C C . THR B 1 19 ? 22.266 9.688 18.828 1 88.19 19 THR B C 1
ATOM 2437 O O . THR B 1 19 ? 22.047 10.891 18.656 1 88.19 19 THR B O 1
ATOM 2440 N N . ALA B 1 20 ? 21.969 8.805 17.984 1 84.56 20 ALA B N 1
ATOM 2441 C CA . ALA B 1 20 ? 21.328 9.156 16.734 1 84.56 20 ALA B CA 1
ATOM 2442 C C . ALA B 1 20 ? 19.922 9.711 16.953 1 84.56 20 ALA B C 1
ATOM 2444 O O . ALA B 1 20 ? 19.516 10.672 16.312 1 84.56 20 ALA B O 1
ATOM 2445 N N . ALA B 1 21 ? 19.281 9.078 17.859 1 87.12 21 ALA B N 1
ATOM 2446 C CA . ALA B 1 21 ? 17.938 9.547 18.219 1 87.12 21 ALA B CA 1
ATOM 2447 C C . ALA B 1 21 ? 17.984 10.945 18.812 1 87.12 21 ALA B C 1
ATOM 2449 O O . ALA B 1 21 ? 17.156 11.797 18.5 1 87.12 21 ALA B O 1
ATOM 2450 N N . ALA B 1 22 ? 18.953 11.203 19.641 1 86.44 22 ALA B N 1
ATOM 2451 C CA . ALA B 1 22 ? 19.109 12.516 20.266 1 86.44 22 ALA B CA 1
ATOM 2452 C C . ALA B 1 22 ? 19.359 13.594 19.219 1 86.44 22 ALA B C 1
ATOM 2454 O O . ALA B 1 22 ? 18.766 14.672 19.266 1 86.44 22 ALA B O 1
ATOM 2455 N N . LYS B 1 23 ? 20.188 13.289 18.297 1 81.56 23 LYS B N 1
ATOM 2456 C CA . LYS B 1 23 ? 20.484 14.211 17.203 1 81.56 23 LYS B CA 1
ATOM 2457 C C . LYS B 1 23 ? 19.219 14.516 16.391 1 81.56 23 LYS B C 1
ATOM 2459 O O . LYS B 1 23 ? 18.938 15.68 16.109 1 81.56 23 LYS B O 1
ATOM 2464 N N . ARG B 1 24 ? 18.516 13.445 16.219 1 76.62 24 ARG B N 1
ATOM 2465 C CA . ARG B 1 24 ? 17.281 13.586 15.438 1 76.62 24 ARG B CA 1
ATOM 2466 C C . ARG B 1 24 ? 16.281 14.469 16.156 1 76.62 24 ARG B C 1
ATOM 2468 O O . ARG B 1 24 ? 15.57 15.25 15.531 1 76.62 24 ARG B O 1
ATOM 2475 N N . LEU B 1 25 ? 16.234 14.352 17.406 1 78.69 25 LEU B N 1
ATOM 2476 C CA . LEU B 1 25 ? 15.258 15.047 18.25 1 78.69 25 LEU B CA 1
ATOM 2477 C C . LEU B 1 25 ? 15.781 16.422 18.672 1 78.69 25 LEU B C 1
ATOM 2479 O O . LEU B 1 25 ? 15.07 17.188 19.328 1 78.69 25 LEU B O 1
ATOM 2483 N N . HIS B 1 26 ? 17.031 16.734 18.281 1 80.25 26 HIS B N 1
ATOM 2484 C CA . HIS B 1 26 ? 17.688 17.984 18.641 1 80.25 26 HIS B CA 1
ATOM 2485 C C . HIS B 1 26 ? 17.734 18.172 20.156 1 80.25 26 HIS B C 1
ATOM 2487 O O . HIS B 1 26 ? 17.391 19.234 20.672 1 80.25 26 HIS B O 1
ATOM 2493 N N . VAL B 1 27 ? 18 17.125 20.781 1 80.44 27 VAL B N 1
ATOM 2494 C CA . VAL B 1 27 ? 18.219 17.156 22.219 1 80.44 27 VAL B CA 1
ATOM 2495 C C . VAL B 1 27 ? 19.562 16.516 22.562 1 80.44 27 VAL B C 1
ATOM 2497 O O . VAL B 1 27 ? 20.203 15.906 21.703 1 80.44 27 VAL B O 1
ATOM 2500 N N . ALA B 1 28 ? 20.047 16.891 23.734 1 84.38 28 ALA B N 1
ATOM 2501 C CA . ALA B 1 28 ? 21.25 16.219 24.219 1 84.38 28 ALA B CA 1
ATOM 2502 C C . ALA B 1 28 ? 20.969 14.773 24.594 1 84.38 28 ALA B C 1
ATOM 2504 O O . ALA B 1 28 ? 19.844 14.438 25 1 84.38 28 ALA B O 1
ATOM 2505 N N . GLN B 1 29 ? 21.953 13.93 24.359 1 88.81 29 GLN B N 1
ATOM 2506 C CA . GLN B 1 29 ? 21.812 12.5 24.594 1 88.81 29 GLN B CA 1
ATOM 2507 C C . GLN B 1 29 ? 21.516 12.211 26.062 1 88.81 29 GLN B C 1
ATOM 2509 O O . GLN B 1 29 ? 20.656 11.391 26.391 1 88.81 29 GLN B O 1
ATOM 2514 N N . PRO B 1 30 ? 22.141 12.898 27.047 1 86.69 30 PRO B N 1
ATOM 2515 C CA . PRO B 1 30 ? 21.906 12.531 28.438 1 86.69 30 PRO B CA 1
ATOM 2516 C C . PRO B 1 30 ? 20.453 12.742 28.859 1 86.69 30 PRO B C 1
ATOM 2518 O O . PRO B 1 30 ? 19.844 11.852 29.453 1 86.69 30 PRO B O 1
ATOM 2521 N N . PRO B 1 31 ? 19.891 13.875 28.484 1 82.81 31 PRO B N 1
ATOM 2522 C CA . PRO B 1 31 ? 18.469 14.047 28.828 1 82.81 31 PRO B CA 1
ATOM 2523 C C . PRO B 1 31 ? 17.578 13.016 28.156 1 82.81 31 PRO B C 1
ATOM 2525 O O . PRO B 1 31 ? 16.594 12.562 28.75 1 82.81 31 PRO B O 1
ATOM 2528 N N . LEU B 1 32 ? 17.797 12.711 26.906 1 90.25 32 LEU B N 1
ATOM 2529 C CA . LEU B 1 32 ? 17.047 11.68 26.203 1 90.25 32 LEU B CA 1
ATOM 2530 C C . LEU B 1 32 ? 17.156 10.344 26.938 1 90.25 32 LEU B C 1
ATOM 2532 O O . LEU B 1 32 ? 16.156 9.664 27.172 1 90.25 32 LEU B O 1
ATOM 2536 N N . SER B 1 33 ? 18.406 9.953 27.266 1 90.31 33 SER B N 1
ATOM 2537 C CA . SER B 1 33 ? 18.656 8.703 27.969 1 90.31 33 SER B CA 1
ATOM 2538 C C . SER B 1 33 ? 17.922 8.672 29.312 1 90.31 33 SER B C 1
ATOM 2540 O O . SER B 1 33 ? 17.359 7.645 29.688 1 90.31 33 SER B O 1
ATOM 2542 N N . TYR B 1 34 ? 17.906 9.789 29.969 1 86.94 34 TYR B N 1
ATOM 2543 C CA . TYR B 1 34 ? 17.234 9.906 31.25 1 86.94 34 TYR B CA 1
ATOM 2544 C C . TYR B 1 34 ? 15.727 9.695 31.078 1 86.94 34 TYR B C 1
ATOM 2546 O O . TYR B 1 34 ? 15.102 8.992 31.891 1 86.94 34 TYR B O 1
ATOM 2554 N N . GLN B 1 35 ? 15.172 10.359 30.109 1 86.25 35 GLN B N 1
ATOM 2555 C CA . GLN B 1 35 ? 13.734 10.242 29.859 1 86.25 35 GLN B CA 1
ATOM 2556 C C . GLN B 1 35 ? 13.352 8.797 29.547 1 86.25 35 GLN B C 1
ATOM 2558 O O . GLN B 1 35 ? 12.297 8.32 29.969 1 86.25 35 GLN B O 1
ATOM 2563 N N . ILE B 1 36 ? 14.195 8.133 28.781 1 90.62 36 ILE B N 1
ATOM 2564 C CA . ILE B 1 36 ? 13.953 6.73 28.453 1 90.62 36 ILE B CA 1
ATOM 2565 C C . ILE B 1 36 ? 14.008 5.887 29.719 1 90.62 36 ILE B C 1
ATOM 2567 O O . ILE B 1 36 ? 13.156 5.027 29.938 1 90.62 36 ILE B O 1
ATOM 2571 N N . LYS B 1 37 ? 14.977 6.105 30.547 1 89 37 LYS B N 1
ATOM 2572 C CA . LYS B 1 37 ? 15.117 5.402 31.828 1 89 37 LYS B CA 1
ATOM 2573 C C . LYS B 1 37 ? 13.906 5.66 32.719 1 89 37 LYS B C 1
ATOM 2575 O O . LYS B 1 37 ? 13.414 4.742 33.375 1 89 37 LYS B O 1
ATOM 2580 N N . GLN B 1 38 ? 13.562 6.879 32.781 1 82.31 38 GLN B N 1
ATOM 2581 C CA . GLN B 1 38 ? 12.391 7.242 33.594 1 82.31 38 GLN B CA 1
ATOM 2582 C C . GLN B 1 38 ? 11.141 6.543 33.094 1 82.31 38 GLN B C 1
ATOM 2584 O O . GLN B 1 38 ? 10.312 6.082 33.875 1 82.31 38 GLN B O 1
ATOM 2589 N N . LEU B 1 39 ? 10.945 6.547 31.781 1 84.94 39 LEU B N 1
ATOM 2590 C CA . LEU B 1 39 ? 9.82 5.855 31.172 1 84.94 39 LEU B CA 1
ATOM 2591 C C . LEU B 1 39 ? 9.82 4.375 31.547 1 84.94 39 LEU B C 1
ATOM 2593 O O . LEU B 1 39 ? 8.773 3.82 31.891 1 84.94 39 LEU B O 1
ATOM 2597 N N . GLU B 1 40 ? 11 3.713 31.469 1 87.06 40 GLU B N 1
ATOM 2598 C CA . GLU B 1 40 ? 11.141 2.309 31.844 1 87.06 40 GLU B CA 1
ATOM 2599 C C . GLU B 1 40 ? 10.805 2.096 33.312 1 87.06 40 GLU B C 1
ATOM 2601 O O . GLU B 1 40 ? 10.141 1.125 33.688 1 87.06 40 GLU B O 1
ATOM 2606 N N . LEU B 1 41 ? 11.242 3.027 34.156 1 79.38 41 LEU B N 1
ATOM 2607 C CA . LEU B 1 41 ? 10.977 2.965 35.594 1 79.38 41 LEU B CA 1
ATOM 2608 C C . LEU B 1 41 ? 9.484 3.107 35.875 1 79.38 41 LEU B C 1
ATOM 2610 O O . LEU B 1 41 ? 8.93 2.365 36.688 1 79.38 41 LEU B O 1
ATOM 2614 N N . GLU B 1 42 ? 8.938 4.062 35.219 1 76 42 GLU B N 1
ATOM 2615 C CA . GLU B 1 42 ? 7.508 4.305 35.438 1 76 42 GLU B CA 1
ATOM 2616 C C . GLU B 1 42 ? 6.68 3.098 35 1 76 42 GLU B C 1
ATOM 2618 O O . GLU B 1 42 ? 5.676 2.77 35.625 1 76 42 GLU B O 1
ATOM 2623 N N . LEU B 1 43 ? 7.145 2.498 33.906 1 76.38 43 LEU B N 1
ATOM 2624 C CA . LEU B 1 43 ? 6.41 1.365 33.375 1 76.38 43 LEU B CA 1
ATOM 2625 C C . LEU B 1 43 ? 6.82 0.065 34.062 1 76.38 43 LEU B C 1
ATOM 2627 O O . LEU B 1 43 ? 6.125 -0.948 33.938 1 76.38 43 LEU B O 1
ATOM 2631 N N . GLY B 1 44 ? 7.922 0.059 34.719 1 76.62 44 GLY B N 1
ATOM 2632 C CA . GLY B 1 44 ? 8.406 -1.107 35.438 1 76.62 44 GLY B CA 1
ATOM 2633 C C . GLY B 1 44 ? 8.984 -2.176 34.531 1 76.62 44 GLY B C 1
ATOM 2634 O O . GLY B 1 44 ? 8.977 -3.359 34.875 1 76.62 44 GLY B O 1
ATOM 2635 N N . VAL B 1 45 ? 9.227 -1.808 33.312 1 78.25 45 VAL B N 1
ATOM 2636 C CA . VAL B 1 45 ? 9.781 -2.748 32.344 1 78.25 45 VAL B CA 1
ATOM 2637 C C . VAL B 1 45 ? 10.961 -2.107 31.625 1 78.25 45 VAL B C 1
ATOM 2639 O O . VAL B 1 45 ? 11.086 -0.882 31.594 1 78.25 45 VAL B O 1
ATOM 2642 N N . THR B 1 46 ? 11.805 -2.979 31.078 1 86.56 46 THR B N 1
ATOM 2643 C CA . THR B 1 46 ? 12.867 -2.535 30.172 1 86.56 46 THR B CA 1
ATOM 2644 C C . THR B 1 46 ? 12.375 -2.498 28.734 1 86.56 46 THR B C 1
ATOM 2646 O O . THR B 1 46 ? 11.781 -3.463 28.25 1 86.56 46 THR B O 1
ATOM 2649 N N . LEU B 1 47 ? 12.594 -1.361 28.125 1 87.06 47 LEU B N 1
ATOM 2650 C CA . LEU B 1 47 ? 12.062 -1.175 26.766 1 87.06 47 LEU B CA 1
ATOM 2651 C C . LEU B 1 47 ? 13.148 -1.405 25.719 1 87.06 47 LEU B C 1
ATOM 2653 O O . LEU B 1 47 ? 12.844 -1.691 24.562 1 87.06 47 LEU B O 1
ATOM 2657 N N . PHE B 1 48 ? 14.438 -1.238 26.109 1 90.69 48 PHE B N 1
ATOM 2658 C CA . PHE B 1 48 ? 15.539 -1.386 25.172 1 90.69 48 PHE B CA 1
ATOM 2659 C C . PHE B 1 48 ? 16.609 -2.324 25.734 1 90.69 48 PHE B C 1
ATOM 2661 O O . PHE B 1 48 ? 16.906 -2.293 26.922 1 90.69 48 PHE B O 1
ATOM 2668 N N . ASN B 1 49 ? 17.078 -3.227 24.812 1 88.38 49 ASN B N 1
ATOM 2669 C CA . ASN B 1 49 ? 18.344 -3.91 25.062 1 88.38 49 ASN B CA 1
ATOM 2670 C C . ASN B 1 49 ? 19.531 -3.059 24.625 1 88.38 49 ASN B C 1
ATOM 2672 O O . ASN B 1 49 ? 19.594 -2.629 23.469 1 88.38 49 ASN B O 1
ATOM 2676 N N . ARG B 1 50 ? 20.344 -2.766 25.609 1 82.44 50 ARG B N 1
ATOM 2677 C CA . ARG B 1 50 ? 21.531 -1.98 25.281 1 82.44 50 ARG B CA 1
ATOM 2678 C C . ARG B 1 50 ? 22.688 -2.883 24.844 1 82.44 50 ARG B C 1
ATOM 2680 O O . ARG B 1 50 ? 23.062 -3.809 25.547 1 82.44 50 ARG B O 1
ATOM 2687 N N . LEU B 1 51 ? 23.047 -2.75 23.594 1 79.44 51 LEU B N 1
ATOM 2688 C CA . LEU B 1 51 ? 24.141 -3.498 22.969 1 79.44 51 LEU B CA 1
ATOM 2689 C C . LEU B 1 51 ? 25.297 -2.572 22.625 1 79.44 51 LEU B C 1
ATOM 2691 O O . LEU B 1 51 ? 25.125 -1.354 22.562 1 79.44 51 LEU B O 1
ATOM 2695 N N . PRO B 1 52 ? 26.547 -3.104 22.406 1 76.06 52 PRO B N 1
ATOM 2696 C CA . PRO B 1 52 ? 27.688 -2.27 22 1 76.06 52 PRO B CA 1
ATOM 2697 C C . PRO B 1 52 ? 27.406 -1.473 20.734 1 76.06 52 PRO B C 1
ATOM 2699 O O . PRO B 1 52 ? 27.875 -0.337 20.594 1 76.06 52 PRO B O 1
ATOM 2702 N N . GLN B 1 53 ? 26.609 -1.987 19.938 1 77.25 53 GLN B N 1
ATOM 2703 C CA . GLN B 1 53 ? 26.406 -1.376 18.625 1 77.25 53 GLN B CA 1
ATOM 2704 C C . GLN B 1 53 ? 25.141 -0.519 18.594 1 77.25 53 GLN B C 1
ATOM 2706 O O . GLN B 1 53 ? 24.844 0.106 17.578 1 77.25 53 GLN B O 1
ATOM 2711 N N . GLY B 1 54 ? 24.547 -0.487 19.75 1 83.12 54 GLY B N 1
ATOM 2712 C CA . GLY B 1 54 ? 23.328 0.303 19.781 1 83.12 54 GLY B CA 1
ATOM 2713 C C . GLY B 1 54 ? 22.266 -0.28 20.688 1 83.12 54 GLY B C 1
ATOM 2714 O O . GLY B 1 54 ? 22.578 -0.837 21.75 1 83.12 54 GLY B O 1
ATOM 2715 N N . VAL B 1 55 ? 20.984 0.125 20.359 1 86.88 55 VAL B N 1
ATOM 2716 C CA . VAL B 1 55 ? 19.891 -0.363 21.188 1 86.88 55 VAL B CA 1
ATOM 2717 C C . VAL B 1 55 ? 18.875 -1.099 20.312 1 86.88 55 VAL B C 1
ATOM 2719 O O . VAL B 1 55 ? 18.719 -0.786 19.125 1 86.88 55 VAL B O 1
ATOM 2722 N N . THR B 1 56 ? 18.344 -2.199 20.859 1 85.69 56 THR B N 1
ATOM 2723 C CA . THR B 1 56 ? 17.234 -2.893 20.25 1 85.69 56 THR B CA 1
ATOM 2724 C C . THR B 1 56 ? 16.016 -2.906 21.188 1 85.69 56 THR B C 1
ATOM 2726 O O . THR B 1 56 ? 16.172 -2.859 22.406 1 85.69 56 THR B O 1
ATOM 2729 N N . VAL B 1 57 ? 14.82 -2.908 20.562 1 83.5 57 VAL B N 1
ATOM 2730 C CA . VAL B 1 57 ? 13.609 -2.893 21.359 1 83.5 57 VAL B CA 1
ATOM 2731 C C . VAL B 1 57 ? 13.391 -4.266 22 1 83.5 57 VAL B C 1
ATOM 2733 O O . VAL B 1 57 ? 13.641 -5.293 21.375 1 83.5 57 VAL B O 1
ATOM 2736 N N . THR B 1 58 ? 13.031 -4.285 23.375 1 79.38 58 THR B N 1
ATOM 2737 C CA . THR B 1 58 ? 12.594 -5.504 24.047 1 79.38 58 THR B CA 1
ATOM 2738 C C . THR B 1 58 ? 11.203 -5.906 23.578 1 79.38 58 THR B C 1
ATOM 2740 O O . THR B 1 58 ? 10.594 -5.215 22.766 1 79.38 58 THR B O 1
ATOM 2743 N N . GLU B 1 59 ? 10.695 -7.027 24.078 1 68 59 GLU B N 1
ATOM 2744 C CA . GLU B 1 59 ? 9.328 -7.422 23.781 1 68 59 GLU B CA 1
ATOM 2745 C C . GLU B 1 59 ? 8.328 -6.391 24.281 1 68 59 GLU B C 1
ATOM 2747 O O . GLU B 1 59 ? 7.367 -6.051 23.594 1 68 59 GLU B O 1
ATOM 2752 N N . ALA B 1 60 ? 8.594 -5.977 25.438 1 71.56 60 ALA B N 1
ATOM 2753 C CA . ALA B 1 60 ? 7.781 -4.895 26 1 71.56 60 ALA B CA 1
ATOM 2754 C C . ALA B 1 60 ? 7.902 -3.631 25.141 1 71.56 60 ALA B C 1
ATOM 2756 O O . ALA B 1 60 ? 6.918 -2.918 24.938 1 71.56 60 ALA B O 1
ATOM 2757 N N . GLY B 1 61 ? 9.109 -3.393 24.672 1 78.06 61 GLY B N 1
ATOM 2758 C CA . GLY B 1 61 ? 9.344 -2.254 23.797 1 78.06 61 GLY B CA 1
ATOM 2759 C C . GLY B 1 61 ? 8.578 -2.34 22.484 1 78.06 61 GLY B C 1
ATOM 2760 O O . GLY B 1 61 ? 7.988 -1.355 22.031 1 78.06 61 GLY B O 1
ATOM 2761 N N . LYS B 1 62 ? 8.555 -3.455 21.953 1 71.88 62 LYS B N 1
ATOM 2762 C CA . LYS B 1 62 ? 7.832 -3.674 20.703 1 71.88 62 LYS B CA 1
ATOM 2763 C C . LYS B 1 62 ? 6.344 -3.373 20.859 1 71.88 62 LYS B C 1
ATOM 2765 O O . LYS B 1 62 ? 5.738 -2.723 20.016 1 71.88 62 LYS B O 1
ATOM 2770 N N . LEU B 1 63 ? 5.836 -3.83 21.984 1 62.88 63 LEU B N 1
ATOM 2771 C CA . LEU B 1 63 ? 4.434 -3.564 22.281 1 62.88 63 LEU B CA 1
ATOM 2772 C C . LEU B 1 63 ? 4.188 -2.068 22.453 1 62.88 63 LEU B C 1
ATOM 2774 O O . LEU B 1 63 ? 3.203 -1.538 21.922 1 62.88 63 LEU B O 1
ATOM 2778 N N . LEU B 1 64 ? 5.145 -1.424 23.078 1 70.56 64 LEU B N 1
ATOM 2779 C CA . LEU B 1 64 ? 4.969 -0.001 23.344 1 70.56 64 LEU B CA 1
ATOM 2780 C C . LEU B 1 64 ? 5.113 0.814 22.062 1 70.56 64 LEU B C 1
ATOM 2782 O O . LEU B 1 64 ? 4.512 1.883 21.922 1 70.56 64 LEU B O 1
ATOM 2786 N N . VAL B 1 65 ? 5.926 0.266 21.141 1 74.75 65 VAL B N 1
ATOM 2787 C CA . VAL B 1 65 ? 6.105 0.984 19.891 1 74.75 65 VAL B CA 1
ATOM 2788 C C . VAL B 1 65 ? 4.746 1.232 19.234 1 74.75 65 VAL B C 1
ATOM 2790 O O . VAL B 1 65 ? 4.441 2.357 18.828 1 74.75 65 VAL B O 1
ATOM 2793 N N . GLY B 1 66 ? 3.928 0.264 19.203 1 64.19 66 GLY B N 1
ATOM 2794 C CA . GLY B 1 66 ? 2.604 0.403 18.609 1 64.19 66 GLY B CA 1
ATOM 2795 C C . GLY B 1 66 ? 1.733 1.412 19.344 1 64.19 66 GLY B C 1
ATOM 2796 O O . GLY B 1 66 ? 1.131 2.285 18.703 1 64.19 66 GLY B O 1
ATOM 2797 N N . TYR B 1 67 ? 1.773 1.311 20.609 1 61 67 TYR B N 1
ATOM 2798 C CA . TYR B 1 67 ? 0.952 2.205 21.422 1 61 67 TYR B CA 1
ATOM 2799 C C . TYR B 1 67 ? 1.494 3.629 21.375 1 61 67 TYR B C 1
ATOM 2801 O O . TYR B 1 67 ? 0.725 4.59 21.312 1 61 67 TYR B O 1
ATOM 2809 N N . ALA B 1 68 ? 2.795 3.678 21.438 1 72.56 68 ALA B N 1
ATOM 2810 C CA . ALA B 1 68 ? 3.422 4.996 21.422 1 72.56 68 ALA B CA 1
ATOM 2811 C C . ALA B 1 68 ? 3.127 5.727 20.109 1 72.56 68 ALA B C 1
ATOM 2813 O O . ALA B 1 68 ? 2.838 6.926 20.109 1 72.56 68 ALA B O 1
ATOM 2814 N N . GLN B 1 69 ? 3.207 4.949 19.078 1 67.44 69 GLN B N 1
ATOM 2815 C CA . GLN B 1 69 ? 2.877 5.531 17.781 1 67.44 69 GLN B CA 1
ATOM 2816 C C . GLN B 1 69 ? 1.434 6.027 17.766 1 67.44 69 GLN B C 1
ATOM 2818 O O . GLN B 1 69 ? 1.167 7.156 17.344 1 67.44 69 GLN B O 1
ATOM 2823 N N . GLN B 1 70 ? 0.594 5.301 18.266 1 60.19 70 GLN B N 1
ATOM 2824 C CA . GLN B 1 70 ? -0.818 5.664 18.312 1 60.19 70 GLN B CA 1
ATOM 2825 C C . GLN B 1 70 ? -1.048 6.891 19.188 1 60.19 70 GLN B C 1
ATOM 2827 O O . GLN B 1 70 ? -1.778 7.809 18.812 1 60.19 70 GLN B O 1
ATOM 2832 N N . LEU B 1 71 ? -0.451 6.859 20.281 1 61.41 71 LEU B N 1
ATOM 2833 C CA . LEU B 1 71 ? -0.655 7.938 21.25 1 61.41 71 LEU B CA 1
ATOM 2834 C C . LEU B 1 71 ? -0.098 9.258 20.719 1 61.41 71 LEU B C 1
ATOM 2836 O O . LEU B 1 71 ? -0.736 10.305 20.844 1 61.41 71 LEU B O 1
ATOM 2840 N N . THR B 1 72 ? 1.053 9.125 20.156 1 67.62 72 THR B N 1
ATOM 2841 C CA . THR B 1 72 ? 1.655 10.352 19.641 1 67.62 72 THR B CA 1
ATOM 2842 C C . THR B 1 72 ? 0.874 10.883 18.438 1 67.62 72 THR B C 1
ATOM 2844 O O . THR B 1 72 ? 0.68 12.086 18.297 1 67.62 72 THR B O 1
ATOM 2847 N N . GLN B 1 73 ? 0.421 9.977 17.672 1 61.44 73 GLN B N 1
ATOM 2848 C CA . GLN B 1 73 ? -0.393 10.367 16.531 1 61.44 73 GLN B CA 1
ATOM 2849 C C . GLN B 1 73 ? -1.726 10.961 16.984 1 61.44 73 GLN B C 1
ATOM 2851 O O . GLN B 1 73 ? -2.172 11.977 16.438 1 61.44 73 GLN B O 1
ATOM 2856 N N . LEU B 1 74 ? -2.291 10.375 17.922 1 57.25 74 LEU B N 1
ATOM 2857 C CA . LEU B 1 74 ? -3.562 10.859 18.453 1 57.25 74 LEU B CA 1
ATOM 2858 C C . LEU B 1 74 ? -3.406 12.25 19.062 1 57.25 74 LEU B C 1
ATOM 2860 O O . LEU B 1 74 ? -4.27 13.109 18.875 1 57.25 74 LEU B O 1
ATOM 2864 N N . SER B 1 75 ? -2.334 12.414 19.781 1 58.88 75 SER B N 1
ATOM 2865 C CA . SER B 1 75 ? -2.07 13.719 20.375 1 58.88 75 SER B CA 1
ATOM 2866 C C . SER B 1 75 ? -1.92 14.789 19.312 1 58.88 75 SER B C 1
ATOM 2868 O O . SER B 1 75 ? -2.504 15.875 19.422 1 58.88 75 SER B O 1
ATOM 2870 N N . ALA B 1 76 ? -1.178 14.422 18.344 1 59.47 76 ALA B N 1
ATOM 2871 C CA . ALA B 1 76 ? -0.977 15.375 17.25 1 59.47 76 ALA B CA 1
ATOM 2872 C C . ALA B 1 76 ? -2.295 15.688 16.547 1 59.47 76 ALA B C 1
ATOM 2874 O O . ALA B 1 76 ? -2.576 16.844 16.234 1 59.47 76 ALA B O 1
ATOM 2875 N N . THR B 1 77 ? -2.977 14.656 16.406 1 56.94 77 THR B N 1
ATOM 2876 C CA . THR B 1 77 ? -4.285 14.812 15.781 1 56.94 77 THR B CA 1
ATOM 2877 C C . THR B 1 77 ? -5.195 15.688 16.641 1 56.94 77 THR B C 1
ATOM 2879 O O . THR B 1 77 ? -5.895 16.562 16.125 1 56.94 77 THR B O 1
ATOM 2882 N N . ALA B 1 78 ? -5.18 15.438 17.891 1 54.22 78 ALA B N 1
ATOM 2883 C CA . ALA B 1 78 ? -6.004 16.219 18.812 1 54.22 78 ALA B CA 1
ATOM 2884 C C . ALA B 1 78 ? -5.633 17.688 18.766 1 54.22 78 ALA B C 1
ATOM 2886 O O . ALA B 1 78 ? -6.508 18.562 18.719 1 54.22 78 ALA B O 1
ATOM 2887 N N . GLU B 1 79 ? -4.418 17.875 18.859 1 54.38 79 GLU B N 1
ATOM 2888 C CA . GLU B 1 79 ? -3.941 19.266 18.812 1 54.38 79 GLU B CA 1
ATOM 2889 C C . GLU B 1 79 ? -4.379 19.953 17.531 1 54.38 79 GLU B C 1
ATOM 2891 O O . GLU B 1 79 ? -4.855 21.094 17.562 1 54.38 79 GLU B O 1
ATOM 2896 N N . ASN B 1 80 ? -4.207 19.219 16.484 1 53.81 80 ASN B N 1
ATOM 2897 C CA . ASN B 1 80 ? -4.574 19.766 15.172 1 53.81 80 ASN B CA 1
ATOM 2898 C C . ASN B 1 80 ? -6.066 20.062 15.094 1 53.81 80 ASN B C 1
ATOM 2900 O O . ASN B 1 80 ? -6.473 21.094 14.555 1 53.81 80 ASN B O 1
ATOM 2904 N N . LYS B 1 81 ? -6.738 19.188 15.617 1 53.16 81 LYS B N 1
ATOM 2905 C CA . LYS B 1 81 ? -8.188 19.344 15.578 1 53.16 81 LYS B CA 1
ATOM 2906 C C . LYS B 1 81 ? -8.633 20.531 16.438 1 53.16 81 LYS B C 1
ATOM 2908 O O . LYS B 1 81 ? -9.516 21.281 16.031 1 53.16 81 LYS B O 1
ATOM 2913 N N . VAL B 1 82 ? -8.047 20.594 17.578 1 50.75 82 VAL B N 1
ATOM 2914 C CA . VAL B 1 82 ? -8.383 21.703 18.469 1 50.75 82 VAL B CA 1
ATOM 2915 C C . VAL B 1 82 ? -8.047 23.031 17.781 1 50.75 82 VAL B C 1
ATOM 2917 O O . VAL B 1 82 ? -8.836 23.969 17.812 1 50.75 82 VAL B O 1
ATOM 2920 N N . ARG B 1 83 ? -7.008 23.016 17.188 1 51.81 83 ARG B N 1
ATOM 2921 C CA . ARG B 1 83 ? -6.578 24.219 16.484 1 51.81 83 ARG B CA 1
ATOM 2922 C C . ARG B 1 83 ? -7.496 24.531 15.312 1 51.81 83 ARG B C 1
ATOM 2924 O O . ARG B 1 83 ? -7.801 25.688 15.039 1 51.81 83 ARG B O 1
ATOM 2931 N N . ALA B 1 84 ? -7.879 23.406 14.664 1 52.66 84 ALA B N 1
ATOM 2932 C CA . ALA B 1 84 ? -8.742 23.562 13.5 1 52.66 84 ALA B CA 1
ATOM 2933 C C . ALA B 1 84 ? -10.109 24.109 13.891 1 52.66 84 ALA B C 1
ATOM 2935 O O . ALA B 1 84 ? -10.727 24.859 13.125 1 52.66 84 ALA B O 1
ATOM 2936 N N . LEU B 1 85 ? -10.594 23.625 14.93 1 49.56 85 LEU B N 1
ATOM 2937 C CA . LEU B 1 85 ? -11.859 24.188 15.391 1 49.56 85 LEU B CA 1
ATOM 2938 C C . LEU B 1 85 ? -11.758 25.703 15.555 1 49.56 85 LEU B C 1
ATOM 2940 O O . LEU B 1 85 ? -12.727 26.422 15.289 1 49.56 85 LEU B O 1
ATOM 2944 N N . ALA B 1 86 ? -10.633 26.109 15.961 1 47.88 86 ALA B N 1
ATOM 2945 C CA . ALA B 1 86 ? -10.508 27.547 16.188 1 47.88 86 ALA B CA 1
ATOM 2946 C C . ALA B 1 86 ? -10.328 28.297 14.875 1 47.88 86 ALA B C 1
ATOM 2948 O O . ALA B 1 86 ? -10.695 29.469 14.766 1 47.88 86 ALA B O 1
ATOM 2949 N N . HIS B 1 87 ? -9.672 27.719 13.914 1 51.03 87 HIS B N 1
ATOM 2950 C CA . HIS B 1 87 ? -9.164 28.562 12.836 1 51.03 87 HIS B CA 1
ATOM 2951 C C . HIS B 1 87 ? -9.844 28.219 11.508 1 51.03 87 HIS B C 1
ATOM 2953 O O . HIS B 1 87 ? -9.391 28.656 10.445 1 51.03 87 HIS B O 1
ATOM 2959 N N . GLY B 1 88 ? -11.102 27.656 11.453 1 61.31 88 GLY B N 1
ATOM 2960 C CA . GLY B 1 88 ? -11.711 27.484 10.148 1 61.31 88 GLY B CA 1
ATOM 2961 C C . GLY B 1 88 ? -11.188 26.266 9.398 1 61.31 88 GLY B C 1
ATOM 2962 O O . GLY B 1 88 ? -10.891 25.234 10.008 1 61.31 88 GLY B O 1
ATOM 2963 N N . VAL B 1 89 ? -11.188 26.375 7.992 1 69.62 89 VAL B N 1
ATOM 2964 C CA . VAL B 1 89 ? -10.75 25.297 7.109 1 69.62 89 VAL B CA 1
ATOM 2965 C C . VAL B 1 89 ? -9.234 25.328 6.949 1 69.62 89 VAL B C 1
ATOM 2967 O O . VAL B 1 89 ? -8.719 25.891 5.977 1 69.62 89 VAL B O 1
ATOM 2970 N N . THR B 1 90 ? -8.578 25 7.98 1 73.12 90 THR B N 1
ATOM 2971 C CA . THR B 1 90 ? -7.121 24.906 8 1 73.12 90 THR B CA 1
ATOM 2972 C C . THR B 1 90 ? -6.668 23.672 8.789 1 73.12 90 THR B C 1
ATOM 2974 O O . THR B 1 90 ? -7.406 23.172 9.633 1 73.12 90 THR B O 1
ATOM 2977 N N . GLY B 1 91 ? -5.512 23.141 8.281 1 86.62 91 GLY B N 1
ATOM 2978 C CA . GLY B 1 91 ? -4.941 22.047 9.047 1 86.62 91 GLY B CA 1
ATOM 2979 C C . GLY B 1 91 ? -4.711 20.797 8.219 1 86.62 91 GLY B C 1
ATOM 2980 O O . GLY B 1 91 ? -4.66 20.859 6.992 1 86.62 91 GLY B O 1
ATOM 2981 N N . THR B 1 92 ? -4.449 19.703 8.969 1 89.62 92 THR B N 1
ATOM 2982 C CA . THR B 1 92 ? -4.129 18.438 8.336 1 89.62 92 THR B CA 1
ATOM 2983 C C . THR B 1 92 ? -5.305 17.469 8.43 1 89.62 92 THR B C 1
ATOM 2985 O O . THR B 1 92 ? -5.906 17.312 9.5 1 89.62 92 THR B O 1
ATOM 2988 N N . ILE B 1 93 ? -5.707 16.953 7.34 1 94.25 93 ILE B N 1
ATOM 2989 C CA . ILE B 1 93 ? -6.676 15.859 7.324 1 94.25 93 ILE B CA 1
ATOM 2990 C C . ILE B 1 93 ? -5.949 14.523 7.23 1 94.25 93 ILE B C 1
ATOM 2992 O O . ILE B 1 93 ? -5.184 14.289 6.293 1 94.25 93 ILE B O 1
ATOM 2996 N N . ASN B 1 94 ? -6.156 13.656 8.242 1 95.12 94 ASN B N 1
ATOM 2997 C CA . ASN B 1 94 ? -5.68 12.273 8.172 1 95.12 94 ASN B CA 1
ATOM 2998 C C . ASN B 1 94 ? -6.613 11.398 7.348 1 95.12 94 ASN B C 1
ATOM 3000 O O . ASN B 1 94 ? -7.707 11.047 7.805 1 95.12 94 ASN B O 1
ATOM 3004 N N . LEU B 1 95 ? -6.129 11.031 6.184 1 97.88 95 LEU B N 1
ATOM 3005 C CA . LEU B 1 95 ? -6.957 10.328 5.207 1 97.88 95 LEU B CA 1
ATOM 3006 C C . LEU B 1 95 ? -6.465 8.906 4.992 1 97.88 95 LEU B C 1
ATOM 3008 O O . LEU B 1 95 ? -5.309 8.695 4.613 1 97.88 95 LEU B O 1
ATOM 3012 N N . GLY B 1 96 ? -7.309 7.914 5.371 1 98.31 96 GLY B N 1
ATOM 3013 C CA . GLY B 1 96 ? -7.031 6.527 5.035 1 98.31 96 GLY B CA 1
ATOM 3014 C C . GLY B 1 96 ? -7.594 6.113 3.689 1 98.31 96 GLY B C 1
ATOM 3015 O O . GLY B 1 96 ? -8.703 6.512 3.324 1 98.31 96 GLY B O 1
ATOM 3016 N N . THR B 1 97 ? -6.824 5.297 2.977 1 97.94 97 THR B N 1
ATOM 3017 C CA . THR B 1 97 ? -7.344 4.871 1.683 1 97.94 97 THR B CA 1
ATOM 3018 C C . THR B 1 97 ? -6.941 3.428 1.387 1 97.94 97 THR B C 1
ATOM 3020 O O . THR B 1 97 ? -5.824 3.014 1.703 1 97.94 97 THR B O 1
ATOM 3023 N N . VAL B 1 98 ? -7.871 2.68 0.797 1 97.75 98 VAL B N 1
ATOM 3024 C CA . VAL B 1 98 ? -7.539 1.39 0.203 1 97.75 98 VAL B CA 1
ATOM 3025 C C . VAL B 1 98 ? -6.859 1.602 -1.146 1 97.75 98 VAL B C 1
ATOM 3027 O O . VAL B 1 98 ? -6.977 2.672 -1.747 1 97.75 98 VAL B O 1
ATOM 3030 N N . SER B 1 99 ? -6.16 0.6 -1.624 1 96.75 99 SER B N 1
ATOM 3031 C CA . SER B 1 99 ? -5.344 0.717 -2.828 1 96.75 99 SER B CA 1
ATOM 3032 C C . SER B 1 99 ? -6.211 0.9 -4.07 1 96.75 99 SER B C 1
ATOM 3034 O O . SER B 1 99 ? -5.762 1.46 -5.07 1 96.75 99 SER B O 1
ATOM 3036 N N . SER B 1 100 ? -7.469 0.489 -4.023 1 96.94 100 SER B N 1
ATOM 3037 C CA . SER B 1 100 ? -8.328 0.485 -5.203 1 96.94 100 SER B CA 1
ATOM 3038 C C . SER B 1 100 ? -9.117 1.783 -5.312 1 96.94 100 SER B C 1
ATOM 3040 O O . SER B 1 100 ? -10.062 1.873 -6.098 1 96.94 100 SER B O 1
ATOM 3042 N N . SER B 1 101 ? -8.719 2.799 -4.598 1 96.81 101 SER B N 1
ATOM 3043 C CA . SER B 1 101 ? -9.508 4.027 -4.523 1 96.81 101 SER B CA 1
ATOM 3044 C C . SER B 1 101 ? -9.164 4.973 -5.668 1 96.81 101 SER B C 1
ATOM 3046 O O . SER B 1 101 ? -9.781 6.027 -5.816 1 96.81 101 SER B O 1
ATOM 3048 N N . ALA B 1 102 ? -8.188 4.652 -6.496 1 91 102 ALA B N 1
ATOM 3049 C CA . ALA B 1 102 ? -7.617 5.59 -7.465 1 91 102 ALA B CA 1
ATOM 3050 C C . ALA B 1 102 ? -8.664 6.023 -8.484 1 91 102 ALA B C 1
ATOM 3052 O O . ALA B 1 102 ? -8.531 7.082 -9.109 1 91 102 ALA B O 1
ATOM 3053 N N . GLY B 1 103 ? -9.75 5.316 -8.609 1 88.75 103 GLY B N 1
ATOM 3054 C CA . GLY B 1 103 ? -10.781 5.691 -9.562 1 88.75 103 GLY B CA 1
ATOM 3055 C C . GLY B 1 103 ? -11.664 6.828 -9.07 1 88.75 103 GLY B C 1
ATOM 3056 O O . GLY B 1 103 ? -12.375 7.445 -9.859 1 88.75 103 GLY B O 1
ATOM 3057 N N . VAL B 1 104 ? -11.555 7.141 -7.801 1 92.38 104 VAL B N 1
ATOM 3058 C CA . VAL B 1 104 ? -12.484 8.141 -7.277 1 92.38 104 VAL B CA 1
ATOM 3059 C C . VAL B 1 104 ? -11.703 9.234 -6.559 1 92.38 104 VAL B C 1
ATOM 3061 O O . VAL B 1 104 ? -12.258 10.289 -6.227 1 92.38 104 VAL B O 1
ATOM 3064 N N . MET B 1 105 ? -10.453 8.977 -6.281 1 94 105 MET B N 1
ATOM 3065 C CA . MET B 1 105 ? -9.609 9.922 -5.551 1 94 105 MET B CA 1
ATOM 3066 C C . MET B 1 105 ? -8.242 10.055 -6.211 1 94 105 MET B C 1
ATOM 3068 O O . MET B 1 105 ? -7.508 9.078 -6.324 1 94 105 MET B O 1
ATOM 3072 N N . PRO B 1 106 ? -7.879 11.25 -6.625 1 96 106 PRO B N 1
ATOM 3073 C CA . PRO B 1 106 ? -8.641 12.492 -6.484 1 96 106 PRO B CA 1
ATOM 3074 C C . PRO B 1 106 ? -9.695 12.664 -7.574 1 96 106 PRO B C 1
ATOM 3076 O O . PRO B 1 106 ? -9.719 11.898 -8.539 1 96 106 PRO B O 1
ATOM 3079 N N . ASN B 1 107 ? -10.648 13.484 -7.324 1 96.19 107 ASN B N 1
ATOM 3080 C CA . ASN B 1 107 ? -11.539 13.992 -8.359 1 96.19 107 ASN B CA 1
ATOM 3081 C C . ASN B 1 107 ? -11.344 15.492 -8.578 1 96.19 107 ASN B C 1
ATOM 3083 O O . ASN B 1 107 ? -10.602 16.141 -7.836 1 96.19 107 ASN B O 1
ATOM 3087 N N . THR B 1 108 ? -12.016 16.016 -9.578 1 96.31 108 THR B N 1
ATOM 3088 C CA . THR B 1 108 ? -11.836 17.406 -9.984 1 96.31 108 THR B CA 1
ATOM 3089 C C . THR B 1 108 ? -12.25 18.359 -8.859 1 96.31 108 THR B C 1
ATOM 3091 O O . THR B 1 108 ? -11.555 19.344 -8.586 1 96.31 108 THR B O 1
ATOM 3094 N N . ALA B 1 109 ? -13.328 18.062 -8.219 1 97.56 109 ALA B N 1
ATOM 3095 C CA . ALA B 1 109 ? -13.828 18.922 -7.148 1 97.56 109 ALA B CA 1
ATOM 3096 C C . ALA B 1 109 ? -12.836 19 -5.996 1 97.56 109 ALA B C 1
ATOM 3098 O O . ALA B 1 109 ? -12.586 20.078 -5.453 1 97.56 109 ALA B O 1
ATOM 3099 N N . LEU B 1 110 ? -12.32 17.891 -5.617 1 97.69 110 LEU B N 1
ATOM 3100 C CA . LEU B 1 110 ? -11.344 17.844 -4.531 1 97.69 110 LEU B CA 1
ATOM 3101 C C . LEU B 1 110 ? -10.094 18.641 -4.895 1 97.69 110 LEU B C 1
ATOM 3103 O O . LEU B 1 110 ? -9.562 19.391 -4.074 1 97.69 110 LEU B O 1
ATOM 3107 N N . LEU B 1 111 ? -9.594 18.453 -6.086 1 97.06 111 LEU B N 1
ATOM 3108 C CA . LEU B 1 111 ? -8.406 19.172 -6.543 1 97.06 111 LEU B CA 1
ATOM 3109 C C . LEU B 1 111 ? -8.617 20.688 -6.496 1 97.06 111 LEU B C 1
ATOM 3111 O O . LEU B 1 111 ? -7.75 21.422 -6.031 1 97.06 111 LEU B O 1
ATOM 3115 N N . LYS B 1 112 ? -9.75 21.109 -6.969 1 96.69 112 LYS B N 1
ATOM 3116 C CA . LYS B 1 112 ? -10.102 22.531 -6.934 1 96.69 112 LYS B CA 1
ATOM 3117 C C . LYS B 1 112 ? -10.18 23.031 -5.496 1 96.69 112 LYS B C 1
ATOM 3119 O O . LYS B 1 112 ? -9.664 24.109 -5.188 1 96.69 112 LYS B O 1
ATOM 3124 N N . TRP B 1 113 ? -10.789 22.281 -4.688 1 96.56 113 TRP B N 1
ATOM 3125 C CA . TRP B 1 113 ? -10.961 22.672 -3.287 1 96.56 113 TRP B CA 1
ATOM 3126 C C . TRP B 1 113 ? -9.602 22.797 -2.592 1 96.56 113 TRP B C 1
ATOM 3128 O O . TRP B 1 113 ? -9.367 23.734 -1.843 1 96.56 113 TRP B O 1
ATOM 3138 N N . LEU B 1 114 ? -8.727 21.859 -2.797 1 95.94 114 LEU B N 1
ATOM 3139 C CA . LEU B 1 114 ? -7.395 21.891 -2.211 1 95.94 114 LEU B CA 1
ATOM 3140 C C . LEU B 1 114 ? -6.609 23.094 -2.729 1 95.94 114 LEU B C 1
ATOM 3142 O O . LEU B 1 114 ? -5.836 23.703 -1.985 1 95.94 114 LEU B O 1
ATOM 3146 N N . GLY B 1 115 ? -6.797 23.422 -3.994 1 93.31 115 GLY B N 1
ATOM 3147 C CA . GLY B 1 115 ? -6.18 24.609 -4.562 1 93.31 115 GLY B CA 1
ATOM 3148 C C . GLY B 1 115 ? -6.637 25.891 -3.896 1 93.31 115 GLY B C 1
ATOM 3149 O O . GLY B 1 115 ? -5.867 26.859 -3.783 1 93.31 115 GLY B O 1
ATOM 3150 N N . GLN B 1 116 ? -7.852 25.875 -3.451 1 93.75 116 GLN B N 1
ATOM 3151 C CA . GLN B 1 116 ? -8.453 27.047 -2.826 1 93.75 116 GLN B CA 1
ATOM 3152 C C . GLN B 1 116 ? -8.109 27.125 -1.341 1 93.75 116 GLN B C 1
ATOM 3154 O O . GLN B 1 116 ? -8.328 28.156 -0.693 1 93.75 116 GLN B O 1
ATOM 3159 N N . HIS B 1 117 ? -7.559 26.094 -0.845 1 92.19 117 HIS B N 1
ATOM 3160 C CA . HIS B 1 117 ? -7.211 26.016 0.569 1 92.19 117 HIS B CA 1
ATOM 3161 C C . HIS B 1 117 ? -5.758 25.594 0.756 1 92.19 117 HIS B C 1
ATOM 3163 O O . HIS B 1 117 ? -5.484 24.5 1.25 1 92.19 117 HIS B O 1
ATOM 3169 N N . PRO B 1 118 ? -4.879 26.469 0.522 1 87.56 118 PRO B N 1
ATOM 3170 C CA . PRO B 1 118 ? -3.451 26.141 0.559 1 87.56 118 PRO B CA 1
ATOM 3171 C C . PRO B 1 118 ? -2.967 25.766 1.958 1 87.56 118 PRO B C 1
ATOM 3173 O O . PRO B 1 118 ? -1.878 25.219 2.111 1 87.56 118 PRO B O 1
ATOM 3176 N N . ASP B 1 119 ? -3.789 26.047 2.934 1 87.75 119 ASP B N 1
ATOM 3177 C CA . ASP B 1 119 ? -3.404 25.766 4.312 1 87.75 119 ASP B CA 1
ATOM 3178 C C . ASP B 1 119 ? -3.873 24.391 4.746 1 87.75 119 ASP B C 1
ATOM 3180 O O . ASP B 1 119 ? -3.66 23.984 5.891 1 87.75 119 ASP B O 1
ATOM 3184 N N . VAL B 1 120 ? -4.492 23.672 3.838 1 91.81 120 VAL B N 1
ATOM 3185 C CA . VAL B 1 120 ? -4.938 22.312 4.109 1 91.81 120 VAL B CA 1
ATOM 3186 C C . VAL B 1 120 ? -3.883 21.328 3.625 1 91.81 120 VAL B C 1
ATOM 3188 O O . VAL B 1 120 ? -3.361 21.453 2.514 1 91.81 120 VAL B O 1
ATOM 3191 N N . GLN B 1 121 ? -3.549 20.422 4.488 1 94.44 121 GLN B N 1
ATOM 3192 C CA . GLN B 1 121 ? -2.627 19.344 4.152 1 94.44 121 GLN B CA 1
ATOM 3193 C C . GLN B 1 121 ? -3.303 17.984 4.293 1 94.44 121 GLN B C 1
ATOM 3195 O O . GLN B 1 121 ? -4.156 17.781 5.16 1 94.44 121 GLN B O 1
ATOM 3200 N N . LEU B 1 122 ? -2.951 17.047 3.424 1 97 122 LEU B N 1
ATOM 3201 C CA . LEU B 1 122 ? -3.439 15.68 3.518 1 97 122 LEU B CA 1
ATOM 3202 C C . LEU B 1 122 ? -2.332 14.734 3.977 1 97 122 LEU B C 1
ATOM 3204 O O . LEU B 1 122 ? -1.229 14.75 3.424 1 97 122 LEU B O 1
ATOM 3208 N N . ALA B 1 123 ? -2.576 14.031 5.016 1 96.62 123 ALA B N 1
ATOM 3209 C CA . ALA B 1 123 ? -1.741 12.898 5.418 1 96.62 123 ALA B CA 1
ATOM 3210 C C . ALA B 1 123 ? -2.398 11.578 5.047 1 96.62 123 ALA B C 1
ATOM 3212 O O . ALA B 1 123 ? -3.371 11.156 5.684 1 96.62 123 ALA B O 1
ATOM 3213 N N . ILE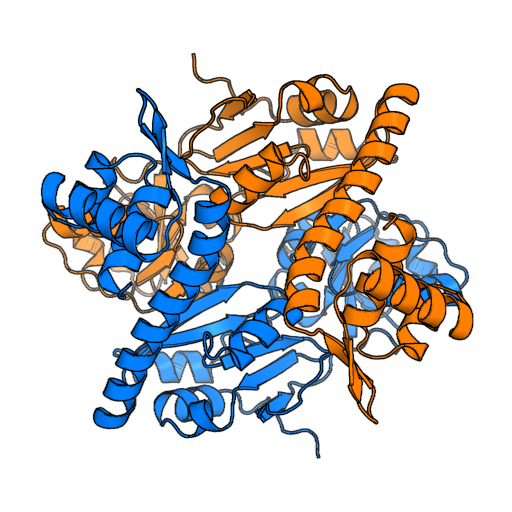 B 1 124 ? -1.834 10.883 4.09 1 97.75 124 ILE B N 1
ATOM 3214 C CA . ILE B 1 124 ? -2.486 9.711 3.527 1 97.75 124 ILE B CA 1
ATOM 3215 C C . ILE B 1 124 ? -1.873 8.445 4.125 1 97.75 124 ILE B C 1
ATOM 3217 O O . ILE B 1 124 ? -0.657 8.25 4.062 1 97.75 124 ILE B O 1
ATOM 3221 N N . THR B 1 125 ? -2.713 7.672 4.684 1 96.31 125 THR B N 1
ATOM 3222 C CA . THR B 1 125 ? -2.365 6.34 5.176 1 96.31 125 THR B CA 1
ATOM 3223 C C . THR B 1 125 ? -2.994 5.258 4.305 1 96.31 125 THR B C 1
ATOM 3225 O O . THR B 1 125 ? -4.199 5.285 4.047 1 96.31 125 THR B O 1
ATOM 3228 N N . GLU B 1 126 ? -2.123 4.32 3.92 1 95.94 126 GLU B N 1
ATOM 3229 C CA . GLU B 1 126 ? -2.633 3.189 3.152 1 95.94 126 GLU B CA 1
ATOM 3230 C C . GLU B 1 126 ? -2.871 1.976 4.047 1 95.94 126 GLU B C 1
ATOM 3232 O O . GLU B 1 126 ? -2.104 1.726 4.977 1 95.94 126 GLU B O 1
ATOM 3237 N N . GLY B 1 127 ? -3.928 1.256 3.74 1 94.81 127 GLY B N 1
ATOM 3238 C CA . GLY B 1 127 ? -4.246 0.04 4.469 1 94.81 127 GLY B CA 1
ATOM 3239 C C . GLY B 1 127 ? -5.414 -0.725 3.875 1 94.81 127 GLY B C 1
ATOM 3240 O O . GLY B 1 127 ? -6.023 -0.28 2.898 1 94.81 127 GLY B O 1
ATOM 3241 N N . ASN B 1 128 ? -5.605 -1.913 4.441 1 92.5 128 ASN B N 1
ATOM 3242 C CA . ASN B 1 128 ? -6.824 -2.613 4.047 1 92.5 128 ASN B CA 1
ATOM 3243 C C . ASN B 1 128 ? -8.047 -2.066 4.781 1 92.5 128 ASN B C 1
ATOM 3245 O O . ASN B 1 128 ? -7.91 -1.278 5.719 1 92.5 128 ASN B O 1
ATOM 3249 N N . THR B 1 129 ? -9.156 -2.467 4.348 1 91.81 129 THR B N 1
ATOM 3250 C CA . THR B 1 129 ? -10.422 -1.932 4.848 1 91.81 129 THR B CA 1
ATOM 3251 C C . THR B 1 129 ? -10.523 -2.115 6.359 1 91.81 129 THR B C 1
ATOM 3253 O O . THR B 1 129 ? -10.922 -1.197 7.078 1 91.81 129 THR B O 1
ATOM 3256 N N . TYR B 1 130 ? -10.07 -3.188 6.918 1 84.38 130 TYR B N 1
ATOM 3257 C CA . TYR B 1 130 ? -10.242 -3.5 8.336 1 84.38 130 TYR B CA 1
ATOM 3258 C C . TYR B 1 130 ? -9.281 -2.684 9.188 1 84.38 130 TYR B C 1
ATOM 3260 O O . TYR B 1 130 ? -9.656 -2.188 10.258 1 84.38 130 TYR B O 1
ATOM 3268 N N . GLU B 1 131 ? -8.078 -2.58 8.719 1 87.25 131 GLU B N 1
ATOM 3269 C CA . GLU B 1 131 ? -7.098 -1.738 9.406 1 87.25 131 GLU B CA 1
ATOM 3270 C C . GLU B 1 131 ? -7.562 -0.285 9.453 1 87.25 131 GLU B C 1
ATOM 3272 O O . GLU B 1 131 ? -7.477 0.363 10.5 1 87.25 131 GLU B O 1
ATOM 3277 N N . LEU B 1 132 ? -8.062 0.171 8.352 1 9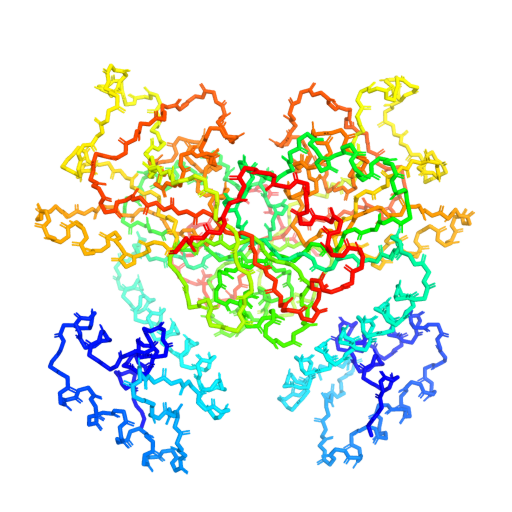5.06 132 LEU B N 1
ATOM 3278 C CA . LEU B 1 132 ? -8.484 1.564 8.25 1 95.06 132 LEU B CA 1
ATOM 3279 C C . LEU B 1 132 ? -9.734 1.813 9.086 1 95.06 132 LEU B C 1
ATOM 3281 O O . LEU B 1 132 ? -9.898 2.891 9.672 1 95.06 132 LEU B O 1
ATOM 3285 N N . LEU B 1 133 ? -10.586 0.796 9.133 1 90.44 133 LEU B N 1
ATOM 3286 C CA . LEU B 1 133 ? -11.758 0.89 9.992 1 90.44 133 LEU B CA 1
ATOM 3287 C C . LEU B 1 133 ? -11.352 1.038 11.453 1 90.44 133 LEU B C 1
ATOM 3289 O O . LEU B 1 133 ? -11.914 1.867 12.172 1 90.44 133 LEU B O 1
ATOM 3293 N N . ASP B 1 134 ? -10.445 0.214 11.859 1 85.81 134 ASP B N 1
ATOM 3294 C CA . ASP B 1 134 ? -9.93 0.274 13.219 1 85.81 134 ASP B CA 1
ATOM 3295 C C . ASP B 1 134 ? -9.336 1.646 13.523 1 85.81 134 ASP B C 1
ATOM 3297 O O . ASP B 1 134 ? -9.562 2.207 14.594 1 85.81 134 ASP B O 1
ATOM 3301 N N . ASP B 1 135 ? -8.602 2.223 12.586 1 89.94 135 ASP B N 1
ATOM 3302 C CA . ASP B 1 135 ? -7.969 3.527 12.758 1 89.94 135 ASP B CA 1
ATOM 3303 C C . ASP B 1 135 ? -9.016 4.637 12.836 1 89.94 135 ASP B C 1
ATOM 3305 O O . ASP B 1 135 ? -8.828 5.621 13.555 1 89.94 135 ASP B O 1
ATOM 3309 N N . LEU B 1 136 ? -10.117 4.52 12.102 1 91.12 136 LEU B N 1
ATOM 3310 C CA . LEU B 1 136 ? -11.219 5.469 12.203 1 91.12 136 LEU B CA 1
ATOM 3311 C C . LEU B 1 136 ? -11.828 5.445 13.602 1 91.12 136 LEU B C 1
ATOM 3313 O O . LEU B 1 136 ? -12.039 6.496 14.211 1 91.12 136 LEU B O 1
ATOM 3317 N N . HIS B 1 137 ? -12.047 4.258 14.055 1 83 137 HIS B N 1
ATOM 3318 C CA . HIS B 1 137 ? -12.68 4.105 15.367 1 83 137 HIS B CA 1
ATOM 3319 C C . HIS B 1 137 ? -11.773 4.637 16.469 1 83 137 HIS B C 1
ATOM 3321 O O . HIS B 1 137 ? -12.266 5.18 17.469 1 83 137 HIS B O 1
ATOM 3327 N N . LYS B 1 138 ? -10.516 4.453 16.234 1 78.88 138 LYS B N 1
ATOM 3328 C CA . LYS B 1 138 ? -9.539 4.926 17.219 1 78.88 138 LYS B CA 1
ATOM 3329 C C . LYS B 1 138 ? -9.242 6.414 17.031 1 78.88 138 LYS B C 1
ATOM 3331 O O . LYS B 1 138 ? -8.406 6.98 17.734 1 78.88 138 LYS B O 1
ATOM 3336 N N . ARG B 1 139 ? -9.82 7.027 16 1 81.06 139 ARG B N 1
ATOM 3337 C CA . ARG B 1 139 ? -9.719 8.453 15.703 1 81.06 139 ARG B CA 1
ATOM 3338 C C . ARG B 1 139 ? -8.312 8.812 15.242 1 81.06 139 ARG B C 1
ATOM 3340 O O . ARG B 1 139 ? -7.859 9.945 15.422 1 81.06 139 ARG B O 1
ATOM 3347 N N . LEU B 1 140 ? -7.664 7.797 14.766 1 85.94 140 LEU B N 1
ATOM 3348 C CA . LEU B 1 140 ? -6.359 8.031 14.156 1 85.94 140 LEU B CA 1
ATOM 3349 C C . LEU B 1 140 ? -6.508 8.539 12.727 1 85.94 140 LEU B C 1
ATOM 3351 O O . LEU B 1 140 ? -5.559 9.086 12.156 1 85.94 140 LEU B O 1
ATOM 3355 N N . LEU B 1 141 ? -7.664 8.305 12.18 1 94.12 141 LEU B N 1
ATOM 3356 C CA . LEU B 1 141 ? -8.047 8.836 10.875 1 94.12 141 LEU B CA 1
ATOM 3357 C C . LEU B 1 141 ? -9.266 9.742 11 1 94.12 141 LEU B C 1
ATOM 3359 O O . LEU B 1 141 ? -10.156 9.492 11.812 1 94.12 141 LEU B O 1
ATOM 3363 N N . ASP B 1 142 ? -9.227 10.797 10.172 1 93.75 142 ASP B N 1
ATOM 3364 C CA . ASP B 1 142 ? -10.391 11.68 10.094 1 93.75 142 ASP B CA 1
ATOM 3365 C C . ASP B 1 142 ? -11.398 11.164 9.07 1 93.75 142 ASP B C 1
ATOM 3367 O O . ASP B 1 142 ? -12.609 11.258 9.281 1 93.75 142 ASP B O 1
ATOM 3371 N N . VAL B 1 143 ? -10.93 10.742 7.953 1 97.56 143 VAL B N 1
ATOM 3372 C CA . VAL B 1 143 ? -11.711 10.234 6.832 1 97.56 143 VAL B CA 1
ATOM 3373 C C . VAL B 1 143 ? -11.016 9.023 6.223 1 97.56 143 VAL B C 1
ATOM 3375 O O . VAL B 1 143 ? -9.789 8.906 6.285 1 97.56 143 VAL B O 1
ATOM 3378 N N . ALA B 1 144 ? -11.805 8.07 5.699 1 98.38 144 ALA B N 1
ATOM 3379 C CA . ALA B 1 144 ? -11.227 6.945 4.977 1 98.38 144 ALA B CA 1
ATOM 3380 C C . ALA B 1 144 ? -12.039 6.609 3.732 1 98.38 144 ALA B C 1
ATOM 3382 O O . ALA B 1 144 ? -13.258 6.793 3.713 1 98.38 144 ALA B O 1
ATOM 3383 N N . VAL B 1 145 ? -11.344 6.246 2.697 1 98.31 145 VAL B N 1
ATOM 3384 C CA . VAL B 1 145 ? -11.977 5.594 1.555 1 98.31 145 VAL B CA 1
ATOM 3385 C C . VAL B 1 145 ? -11.836 4.078 1.684 1 98.31 145 VAL B C 1
ATOM 3387 O O . VAL B 1 145 ? -10.719 3.547 1.623 1 98.31 145 VAL B O 1
ATOM 3390 N N . LEU B 1 146 ? -12.969 3.441 1.851 1 97.5 146 LEU B N 1
ATOM 3391 C CA . LEU B 1 146 ? -13.023 2.006 2.109 1 97.5 146 LEU B CA 1
ATOM 3392 C C . LEU B 1 146 ? -13.719 1.273 0.969 1 97.5 146 LEU B C 1
ATOM 3394 O O . LEU B 1 146 ? -14.312 1.903 0.095 1 97.5 146 LEU B O 1
ATOM 3398 N N . ARG B 1 147 ? -13.562 0.037 1.018 1 95 147 ARG B N 1
ATOM 3399 C CA . ARG B 1 147 ? -14.273 -0.788 0.045 1 95 147 ARG B CA 1
ATOM 3400 C C . ARG B 1 147 ? -15.156 -1.823 0.741 1 95 147 ARG B C 1
ATOM 3402 O O . ARG B 1 147 ? -14.734 -2.436 1.728 1 95 147 ARG B O 1
ATOM 3409 N N . THR B 1 148 ? -16.344 -2.021 0.177 1 91.62 148 THR B N 1
ATOM 3410 C CA . THR B 1 148 ? -17.297 -2.973 0.734 1 91.62 148 THR B CA 1
ATOM 3411 C C . THR B 1 148 ? -16.844 -4.406 0.473 1 91.62 148 THR B C 1
ATOM 3413 O O . THR B 1 148 ? -16.109 -4.668 -0.48 1 91.62 148 THR B O 1
ATOM 3416 N N . PRO B 1 149 ? -17.219 -5.301 1.383 1 86.62 149 PRO B N 1
ATOM 3417 C CA . PRO B 1 149 ? -18.094 -5.094 2.539 1 86.62 149 PRO B CA 1
ATOM 3418 C C . PRO B 1 149 ? -17.312 -4.715 3.803 1 86.62 149 PRO B C 1
ATOM 3420 O O . PRO B 1 149 ? -16.125 -4.988 3.906 1 86.62 149 PRO B O 1
ATOM 3423 N N . PHE B 1 150 ? -18 -3.988 4.754 1 87.56 150 PHE B N 1
ATOM 3424 C CA . PHE B 1 150 ? -17.484 -3.705 6.086 1 87.56 150 PHE B CA 1
ATOM 3425 C C . PHE B 1 150 ? -18.609 -3.283 7.023 1 87.56 150 PHE B C 1
ATOM 3427 O O . PHE B 1 150 ? -19.719 -2.98 6.578 1 87.56 150 PHE B O 1
ATOM 3434 N N . ASN B 1 151 ? -18.359 -3.4 8.305 1 84.94 151 ASN B N 1
ATOM 3435 C CA . ASN B 1 151 ? -19.297 -2.936 9.312 1 84.94 151 ASN B CA 1
ATOM 3436 C C . ASN B 1 151 ? -19.219 -1.422 9.492 1 84.94 151 ASN B C 1
ATOM 3438 O O . ASN B 1 151 ? -18.234 -0.905 10.023 1 84.94 151 ASN B O 1
ATOM 3442 N N . ALA B 1 152 ? -20.281 -0.733 9.156 1 90.62 152 ALA B N 1
ATOM 3443 C CA . ALA B 1 152 ? -20.297 0.727 9.148 1 90.62 152 ALA B CA 1
ATOM 3444 C C . ALA B 1 152 ? -20.844 1.275 10.461 1 90.62 152 ALA B C 1
ATOM 3446 O O . ALA B 1 152 ? -21.203 2.449 10.547 1 90.62 152 ALA B O 1
ATOM 3447 N N . GLN B 1 153 ? -20.875 0.438 11.438 1 86 153 GLN B N 1
ATOM 3448 C CA . GLN B 1 153 ? -21.438 0.885 12.711 1 86 153 GLN B CA 1
ATOM 3449 C C . GLN B 1 153 ? -20.656 2.072 13.266 1 86 153 GLN B C 1
ATOM 3451 O O . GLN B 1 153 ? -19.422 2.076 13.25 1 86 153 GLN B O 1
ATOM 3456 N N . HIS B 1 154 ? -21.422 3.127 13.758 1 87.44 154 HIS B N 1
ATOM 3457 C CA . HIS B 1 154 ? -20.922 4.332 14.414 1 87.44 154 HIS B CA 1
ATOM 3458 C C . HIS B 1 154 ? -20.125 5.195 13.438 1 87.44 154 HIS B C 1
ATOM 3460 O O . HIS B 1 154 ? -19.297 6.012 13.852 1 87.44 154 HIS B O 1
ATOM 3466 N N . LEU B 1 155 ? -20.328 4.934 12.195 1 95.19 155 LEU B N 1
ATOM 3467 C CA . LEU B 1 155 ? -19.688 5.742 11.164 1 95.19 155 LEU B CA 1
ATOM 3468 C C . LEU B 1 155 ? -20.734 6.43 10.297 1 95.19 155 LEU B C 1
ATOM 3470 O O . LEU B 1 155 ? -21.891 5.992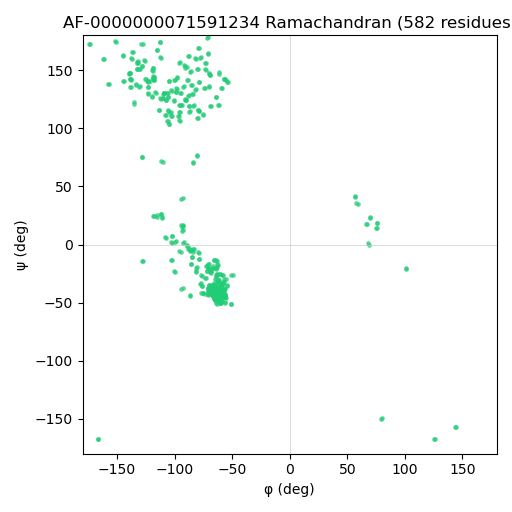 10.234 1 95.19 155 LEU B O 1
ATOM 3474 N N . VAL B 1 156 ? -20.344 7.562 9.773 1 96.31 156 VAL B N 1
ATOM 3475 C CA . VAL B 1 156 ? -21.062 8.18 8.664 1 96.31 156 VAL B CA 1
ATOM 3476 C C . VAL B 1 156 ? -20.438 7.754 7.34 1 96.31 156 VAL B C 1
ATOM 3478 O O . VAL B 1 156 ? -19.266 8.023 7.086 1 96.31 156 VAL B O 1
ATOM 3481 N N . CYS B 1 157 ? -21.25 7.102 6.512 1 97.56 157 CYS B N 1
ATOM 3482 C CA . CYS B 1 157 ? -20.734 6.578 5.258 1 97.56 157 CYS B CA 1
ATOM 3483 C C . CYS B 1 157 ? -21.516 7.133 4.07 1 97.56 157 CYS B C 1
ATOM 3485 O O . CYS B 1 157 ? -22.734 7.266 4.133 1 97.56 157 CYS B O 1
ATOM 3487 N N . ARG B 1 158 ? -20.781 7.543 3.021 1 97.94 158 ARG B N 1
ATOM 3488 C CA . ARG B 1 158 ? -21.312 7.832 1.694 1 97.94 158 ARG B CA 1
ATOM 3489 C C . ARG B 1 158 ? -20.734 6.879 0.653 1 97.94 158 ARG B C 1
ATOM 3491 O O . ARG B 1 158 ? -19.516 6.676 0.598 1 97.94 158 ARG B O 1
ATOM 3498 N N . TYR B 1 159 ? -21.578 6.309 -0.138 1 97.81 159 TYR B N 1
ATOM 3499 C CA . TYR B 1 159 ? -21.156 5.238 -1.035 1 97.81 159 TYR B CA 1
ATOM 3500 C C . TYR B 1 159 ? -21.094 5.727 -2.479 1 97.81 159 TYR B C 1
ATOM 3502 O O . TYR B 1 159 ? -22.016 6.402 -2.949 1 97.81 159 TYR B O 1
ATOM 3510 N N . PHE B 1 160 ? -20 5.453 -3.125 1 97.69 160 PHE B N 1
ATOM 3511 C CA . PHE B 1 160 ? -19.875 5.688 -4.559 1 97.69 160 PHE B CA 1
ATOM 3512 C C . PHE B 1 160 ? -20.719 4.684 -5.344 1 97.69 160 PHE B C 1
ATOM 3514 O O . PHE B 1 160 ? -21.156 3.666 -4.797 1 97.69 160 PHE B O 1
ATOM 3521 N N . PRO B 1 161 ? -20.938 4.996 -6.633 1 95.81 161 PRO B N 1
ATOM 3522 C CA . PRO B 1 161 ? -21.688 4.023 -7.445 1 95.81 161 PRO B CA 1
ATOM 3523 C C . PRO B 1 161 ? -21.047 2.641 -7.441 1 95.81 161 PRO B C 1
ATOM 3525 O O . PRO B 1 161 ? -19.812 2.527 -7.449 1 95.81 161 PRO B O 1
ATOM 3528 N N . ALA B 1 162 ? -21.891 1.644 -7.422 1 95.75 162 ALA B N 1
ATOM 3529 C CA . ALA B 1 162 ? -21.406 0.269 -7.5 1 95.75 162 ALA B CA 1
ATOM 3530 C C . ALA B 1 162 ? -20.656 0.027 -8.805 1 95.75 162 ALA B C 1
ATOM 3532 O O . ALA B 1 162 ? -20.969 0.641 -9.828 1 95.75 162 ALA B O 1
ATOM 3533 N N . GLU B 1 163 ? -19.688 -0.812 -8.719 1 95.88 163 GLU B N 1
ATOM 3534 C CA . GLU B 1 163 ? -18.953 -1.192 -9.922 1 95.88 163 GLU B CA 1
ATOM 3535 C C . GLU B 1 163 ? -18.688 -2.695 -9.953 1 95.88 163 GLU B C 1
ATOM 3537 O O . GLU B 1 163 ? -18.703 -3.357 -8.914 1 95.88 163 GLU B O 1
ATOM 3542 N N . ARG B 1 164 ? -18.422 -3.182 -11.125 1 96.25 164 ARG B N 1
ATOM 3543 C CA . ARG B 1 164 ? -18.062 -4.59 -11.297 1 96.25 164 ARG B CA 1
ATOM 3544 C C . ARG B 1 164 ? -16.562 -4.797 -11.164 1 96.25 164 ARG B C 1
ATOM 3546 O O . ARG B 1 164 ? -15.773 -3.885 -11.438 1 96.25 164 ARG B O 1
ATOM 3553 N N . MET B 1 165 ? -16.297 -5.996 -10.742 1 97 165 MET B N 1
ATOM 3554 C CA . MET B 1 165 ? -14.906 -6.414 -10.906 1 97 165 MET B CA 1
ATOM 3555 C C . MET B 1 165 ? -14.594 -6.723 -12.367 1 97 165 MET B C 1
ATOM 3557 O O . MET B 1 165 ? -15.508 -7.012 -13.148 1 97 165 MET B O 1
ATOM 3561 N N . ALA B 1 166 ? -13.359 -6.637 -12.711 1 98.06 166 ALA B N 1
ATOM 3562 C CA . ALA B 1 166 ? -12.93 -6.875 -14.086 1 98.06 166 ALA B CA 1
ATOM 3563 C C . ALA B 1 166 ? -11.727 -7.809 -14.125 1 98.06 166 ALA B C 1
ATOM 3565 O O . ALA B 1 166 ? -10.969 -7.902 -13.156 1 98.06 166 ALA B O 1
ATOM 3566 N N . ALA B 1 167 ? -11.633 -8.523 -15.188 1 98.56 167 ALA B N 1
ATOM 3567 C CA . ALA B 1 167 ? -10.414 -9.227 -15.562 1 98.56 167 ALA B CA 1
ATOM 3568 C C . ALA B 1 167 ? -9.523 -8.344 -16.438 1 98.56 167 ALA B C 1
ATOM 3570 O O . ALA B 1 167 ? -9.992 -7.781 -17.438 1 98.56 167 ALA B O 1
ATOM 3571 N N . VAL B 1 168 ? -8.32 -8.156 -16.016 1 98.69 168 VAL B N 1
ATOM 3572 C CA . VAL B 1 168 ? -7.301 -7.473 -16.797 1 98.69 168 VAL B CA 1
ATOM 3573 C C . VAL B 1 168 ? -6.453 -8.492 -17.562 1 98.69 168 VAL B C 1
ATOM 3575 O O . VAL B 1 168 ? -5.594 -9.156 -16.969 1 98.69 168 VAL B O 1
ATOM 3578 N N . ILE B 1 169 ? -6.66 -8.57 -18.844 1 98.44 169 ILE B N 1
ATOM 3579 C CA . ILE B 1 169 ? -6.18 -9.688 -19.641 1 98.44 169 ILE B CA 1
ATOM 3580 C C . ILE B 1 169 ? -5.082 -9.219 -20.594 1 98.44 169 ILE B C 1
ATOM 3582 O O . ILE B 1 169 ? -5.305 -8.32 -21.406 1 98.44 169 ILE B O 1
ATOM 3586 N N . PRO B 1 170 ? -3.908 -9.891 -20.531 1 97.75 170 PRO B N 1
ATOM 3587 C CA . PRO B 1 170 ? -2.918 -9.586 -21.562 1 97.75 170 PRO B CA 1
ATOM 3588 C C . PRO B 1 170 ? -3.477 -9.742 -22.984 1 97.75 170 PRO B C 1
ATOM 3590 O O . PRO B 1 170 ? -4.227 -10.68 -23.25 1 97.75 170 PRO B O 1
ATOM 3593 N N . LYS B 1 171 ? -3.121 -8.852 -23.844 1 96.62 171 LYS B N 1
ATOM 3594 C CA . LYS B 1 171 ? -3.68 -8.805 -25.188 1 96.62 171 LYS B CA 1
ATOM 3595 C C . LYS B 1 171 ? -3.307 -10.055 -25.984 1 96.62 171 LYS B C 1
ATOM 3597 O O . LYS B 1 171 ? -3.945 -10.367 -26.984 1 96.62 171 LYS B O 1
ATOM 3602 N N . ARG B 1 172 ? -2.273 -10.719 -25.531 1 94.5 172 ARG B N 1
ATOM 3603 C CA . ARG B 1 172 ? -1.893 -11.953 -26.219 1 94.5 172 ARG B CA 1
ATOM 3604 C C . ARG B 1 172 ? -3.043 -12.953 -26.219 1 94.5 172 ARG B C 1
ATOM 3606 O O . ARG B 1 172 ? -3.096 -13.836 -27.078 1 94.5 172 ARG B O 1
ATOM 3613 N N . TYR B 1 173 ? -3.912 -12.852 -25.234 1 96.12 173 TYR B N 1
ATOM 3614 C CA . TYR B 1 173 ? -5.113 -13.68 -25.234 1 96.12 173 TYR B CA 1
ATOM 3615 C C . TYR B 1 173 ? -6.188 -13.078 -26.141 1 96.12 173 TYR B C 1
ATOM 3617 O O . TYR B 1 173 ? -7.234 -12.633 -25.656 1 96.12 173 TYR B O 1
ATOM 3625 N N . SER B 1 174 ? -6.078 -13.203 -27.391 1 94.44 174 SER B N 1
ATOM 3626 C CA . SER B 1 174 ? -6.852 -12.5 -28.406 1 94.44 174 SER B CA 1
ATOM 3627 C C . SER B 1 174 ? -8.297 -12.984 -28.438 1 94.44 174 SER B C 1
ATOM 3629 O O . SER B 1 174 ? -9.18 -12.289 -28.938 1 94.44 174 SER B O 1
ATOM 3631 N N . ARG B 1 175 ? -8.508 -14.148 -27.906 1 94.81 175 ARG B N 1
ATOM 3632 C CA . ARG B 1 175 ? -9.852 -14.719 -27.938 1 94.81 175 ARG B CA 1
ATOM 3633 C C . ARG B 1 175 ? -10.828 -13.867 -27.125 1 94.81 175 ARG B C 1
ATOM 3635 O O . ARG B 1 175 ? -12.039 -13.977 -27.297 1 94.81 175 ARG B O 1
ATOM 3642 N N . PHE B 1 176 ? -10.266 -12.977 -26.344 1 96.12 176 PHE B N 1
ATOM 3643 C CA . PHE B 1 176 ? -11.148 -12.188 -25.5 1 96.12 176 PHE B CA 1
ATOM 3644 C C . PHE B 1 176 ? -11.344 -10.789 -26.062 1 96.12 176 PHE B C 1
ATOM 3646 O O . PHE B 1 176 ? -12.016 -9.953 -25.469 1 96.12 176 PHE B O 1
ATOM 3653 N N . GLU B 1 177 ? -10.805 -10.453 -27.156 1 95.44 177 GLU B N 1
ATOM 3654 C CA . GLU B 1 177 ? -10.812 -9.102 -27.719 1 95.44 177 GLU B CA 1
ATOM 3655 C C . GLU B 1 177 ? -12.242 -8.617 -27.969 1 95.44 177 GLU B C 1
ATOM 3657 O O . GLU B 1 177 ? -12.555 -7.453 -27.719 1 95.44 177 GLU B O 1
ATOM 3662 N N . LYS B 1 178 ? -13.125 -9.492 -28.359 1 94.38 178 LYS B N 1
ATOM 3663 C CA . LYS B 1 178 ? -14.469 -9.078 -28.75 1 94.38 178 LYS B CA 1
ATOM 3664 C C . LYS B 1 178 ? -15.469 -9.367 -27.641 1 94.38 178 LYS B C 1
ATOM 3666 O O . LYS B 1 178 ? -16.672 -9.195 -27.828 1 94.38 178 LYS B O 1
ATOM 3671 N N . ARG B 1 179 ? -14.977 -9.781 -26.5 1 93 179 ARG B N 1
ATOM 3672 C CA . ARG B 1 179 ? -15.852 -10.062 -25.375 1 93 179 ARG B CA 1
ATOM 3673 C C . ARG B 1 179 ? -16 -8.828 -24.484 1 93 179 ARG B C 1
ATOM 3675 O O . ARG B 1 179 ? -15.023 -8.141 -24.203 1 93 179 ARG B O 1
ATOM 3682 N N . ARG B 1 180 ? -17.234 -8.57 -24.094 1 90.31 180 ARG B N 1
ATOM 3683 C CA . ARG B 1 180 ? -17.453 -7.449 -23.188 1 90.31 180 ARG B CA 1
ATOM 3684 C C . ARG B 1 180 ? -17.438 -7.91 -21.734 1 90.31 180 ARG B C 1
ATOM 3686 O O . ARG B 1 180 ? -16.984 -7.188 -20.844 1 90.31 180 ARG B O 1
ATOM 3693 N N . GLN B 1 181 ? -18 -9.109 -21.5 1 96.19 181 GLN B N 1
ATOM 3694 C CA . GLN B 1 181 ? -18.062 -9.703 -20.156 1 96.19 181 GLN B CA 1
ATOM 3695 C C . GLN B 1 181 ? -17.578 -11.148 -20.172 1 96.19 181 GLN B C 1
ATOM 3697 O O . GLN B 1 181 ? -17.688 -11.836 -21.188 1 96.19 181 GLN B O 1
ATOM 3702 N N . LEU B 1 182 ? -17.062 -11.539 -19.078 1 97.38 182 LEU B N 1
ATOM 3703 C CA . LEU B 1 182 ? -16.547 -12.898 -18.953 1 97.38 182 LEU B CA 1
ATOM 3704 C C . LEU B 1 182 ? -17.297 -13.664 -17.859 1 97.38 182 LEU B C 1
ATOM 3706 O O . LEU B 1 182 ? -17.625 -13.102 -16.828 1 97.38 182 LEU B O 1
ATOM 3710 N N . GLN B 1 183 ? -17.469 -14.914 -18.172 1 97.06 183 GLN B N 1
ATOM 3711 C CA . GLN B 1 183 ? -17.922 -15.852 -17.141 1 97.06 183 GLN B CA 1
ATOM 3712 C C . GLN B 1 183 ? -16.734 -16.438 -16.375 1 97.06 183 GLN B C 1
ATOM 3714 O O . GLN B 1 183 ? -15.602 -16.391 -16.844 1 97.06 183 GLN B O 1
ATOM 3719 N N . LEU B 1 184 ? -17.062 -16.984 -15.227 1 96.75 184 LEU B N 1
ATOM 3720 C CA . LEU B 1 184 ? -16 -17.594 -14.422 1 96.75 184 LEU B CA 1
ATOM 3721 C C . LEU B 1 184 ? -15.336 -18.734 -15.18 1 96.75 184 LEU B C 1
ATOM 3723 O O . LEU B 1 184 ? -14.133 -18.953 -15.047 1 96.75 184 LEU B O 1
ATOM 3727 N N . SER B 1 185 ? -16.109 -19.438 -15.984 1 96.56 185 SER B N 1
ATOM 3728 C CA . SER B 1 185 ? -15.594 -20.562 -16.75 1 96.56 185 SER B CA 1
ATOM 3729 C C . SER B 1 185 ? -14.547 -20.094 -17.766 1 96.56 185 SER B C 1
ATOM 3731 O O . SER B 1 185 ? -13.641 -20.859 -18.125 1 96.56 185 SER B O 1
ATOM 3733 N N . ASP B 1 186 ? -14.664 -18.828 -18.203 1 96.94 186 ASP B N 1
ATOM 3734 C CA . ASP B 1 186 ? -13.695 -18.266 -19.141 1 96.94 186 ASP B CA 1
ATOM 3735 C C . ASP B 1 186 ? -12.32 -18.125 -18.5 1 96.94 186 ASP B C 1
ATOM 3737 O O . ASP B 1 186 ? -11.312 -18.016 -19.188 1 96.94 186 ASP B O 1
ATOM 3741 N N . LEU B 1 187 ? -12.258 -18.141 -17.125 1 96.81 187 LEU B N 1
ATOM 3742 C CA . LEU B 1 187 ? -11.031 -17.875 -16.391 1 96.81 187 LEU B CA 1
ATOM 3743 C C . LEU B 1 187 ? -10.328 -19.172 -16.016 1 96.81 187 LEU B C 1
ATOM 3745 O O . LEU B 1 187 ? -9.203 -19.156 -15.516 1 96.81 187 LEU B O 1
ATOM 3749 N N . ALA B 1 188 ? -10.914 -20.328 -16.266 1 93.5 188 ALA B N 1
ATOM 3750 C CA . ALA B 1 188 ? -10.484 -21.625 -15.758 1 93.5 188 ALA B CA 1
ATOM 3751 C C . ALA B 1 188 ? -9.094 -21.984 -16.266 1 93.5 188 ALA B C 1
ATOM 3753 O O . ALA B 1 188 ? -8.312 -22.625 -15.57 1 93.5 188 ALA B O 1
ATOM 3754 N N . THR B 1 189 ? -8.727 -21.531 -17.422 1 91.31 189 THR B N 1
ATOM 3755 C CA . THR B 1 189 ? -7.457 -21.969 -17.984 1 91.31 189 THR B CA 1
ATOM 3756 C C . THR B 1 189 ? -6.418 -20.859 -17.938 1 91.31 189 THR B C 1
ATOM 3758 O O . THR B 1 189 ? -5.316 -21 -18.469 1 91.31 189 THR B O 1
ATOM 3761 N N . LEU B 1 190 ? -6.754 -19.766 -17.328 1 96.06 190 LEU B N 1
ATOM 3762 C CA . LEU B 1 190 ? -5.871 -18.609 -17.312 1 96.06 190 LEU B CA 1
ATOM 3763 C C . LEU B 1 190 ? -5.102 -18.516 -16 1 96.06 190 LEU B C 1
ATOM 3765 O O . LEU B 1 190 ? -5.633 -18.859 -14.945 1 96.06 190 LEU B O 1
ATOM 3769 N N . PRO B 1 191 ? -3.811 -18.109 -16.062 1 97.62 191 PRO B N 1
ATOM 3770 C CA . PRO B 1 191 ? -3.104 -17.781 -14.82 1 97.62 191 PRO B CA 1
ATOM 3771 C C . PRO B 1 191 ? -3.631 -16.516 -14.156 1 97.62 191 PRO B C 1
ATOM 3773 O O . PRO B 1 191 ? -3.529 -15.43 -14.734 1 97.62 191 PRO B O 1
ATOM 3776 N N . LEU B 1 192 ? -4.117 -16.641 -12.953 1 98.19 192 LEU B N 1
ATOM 3777 C CA . LEU B 1 192 ? -4.836 -15.523 -12.344 1 98.19 192 LEU B CA 1
ATOM 3778 C C . LEU B 1 192 ? -3.973 -14.836 -11.289 1 98.19 192 LEU B C 1
ATOM 3780 O O . LEU B 1 192 ? -3.234 -15.492 -10.555 1 98.19 192 LEU B O 1
ATOM 3784 N N . ILE B 1 193 ? -4.07 -13.539 -11.266 1 98.44 193 ILE B N 1
ATOM 3785 C CA . ILE B 1 193 ? -3.531 -12.672 -10.219 1 98.44 193 ILE B CA 1
ATOM 3786 C C . ILE B 1 193 ? -4.668 -12.148 -9.344 1 98.44 193 ILE B C 1
ATOM 3788 O O . ILE B 1 193 ? -5.516 -11.383 -9.812 1 98.44 193 ILE B O 1
ATOM 3792 N N . LYS B 1 194 ? -4.621 -12.547 -8.109 1 97.56 194 LYS B N 1
ATOM 3793 C CA . LYS B 1 194 ? -5.734 -12.297 -7.203 1 97.56 194 LYS B CA 1
ATOM 3794 C C . LYS B 1 194 ? -5.457 -11.078 -6.32 1 97.56 194 LYS B C 1
ATOM 3796 O O . LYS B 1 194 ? -4.371 -10.953 -5.75 1 97.56 194 LYS B O 1
ATOM 3801 N N . TYR B 1 195 ? -6.426 -10.172 -6.25 1 97.5 195 TYR B N 1
ATOM 3802 C CA . TYR B 1 195 ? -6.441 -9.133 -5.223 1 97.5 195 TYR B CA 1
ATOM 3803 C C . TYR B 1 195 ? -6.961 -9.688 -3.898 1 97.5 195 TYR B C 1
ATOM 3805 O O . TYR B 1 195 ? -8.141 -10.023 -3.783 1 97.5 195 TYR B O 1
ATOM 3813 N N . ARG B 1 196 ? -6.184 -9.727 -2.889 1 93.75 196 ARG B N 1
ATOM 3814 C CA . ARG B 1 196 ? -6.406 -10.453 -1.638 1 93.75 196 ARG B CA 1
ATOM 3815 C C . ARG B 1 196 ? -7.699 -10 -0.969 1 93.75 196 ARG B C 1
ATOM 3817 O O . ARG B 1 196 ? -8.375 -10.797 -0.315 1 93.75 196 ARG B O 1
ATOM 3824 N N . ARG B 1 197 ? -8.062 -8.742 -1.129 1 92.88 197 ARG B N 1
ATOM 3825 C CA . ARG B 1 197 ? -9.273 -8.195 -0.529 1 92.88 197 ARG B CA 1
ATOM 3826 C C . ARG B 1 197 ? -10.484 -9.086 -0.816 1 92.88 197 ARG B C 1
ATOM 3828 O O . ARG B 1 197 ? -11.391 -9.188 0.006 1 92.88 197 ARG B O 1
ATOM 3835 N N . PHE B 1 198 ? -10.43 -9.812 -1.897 1 92.56 198 PHE B N 1
ATOM 3836 C CA . PHE B 1 198 ? -11.609 -10.547 -2.342 1 92.56 198 PHE B CA 1
ATOM 3837 C C . PHE B 1 198 ? -11.344 -12.047 -2.342 1 92.56 198 PHE B C 1
ATOM 3839 O O . PHE B 1 198 ? -11.945 -12.789 -3.115 1 92.56 198 PHE B O 1
ATOM 3846 N N . ASN B 1 199 ? -10.445 -12.406 -1.552 1 88.44 199 ASN B N 1
ATOM 3847 C CA . ASN B 1 199 ? -10.078 -13.82 -1.454 1 88.44 199 ASN B CA 1
ATOM 3848 C C . ASN B 1 199 ? -11.297 -14.703 -1.234 1 88.44 199 ASN B C 1
ATOM 3850 O O . ASN B 1 199 ? -11.523 -15.656 -1.984 1 88.44 199 ASN B O 1
ATOM 3854 N N . GLU B 1 200 ? -12.117 -14.383 -0.262 1 83.56 200 GLU B N 1
ATOM 3855 C CA . GLU B 1 200 ? -13.266 -15.219 0.099 1 83.56 200 GLU B CA 1
ATOM 3856 C C . GLU B 1 200 ? -14.32 -15.203 -1.003 1 83.56 200 GLU B C 1
ATOM 3858 O O . GLU B 1 200 ? -14.914 -16.25 -1.309 1 83.56 200 GLU B O 1
ATOM 3863 N N . LEU B 1 201 ? -14.5 -14.07 -1.522 1 87.94 201 LEU B N 1
ATOM 3864 C CA . LEU B 1 201 ? -15.469 -13.953 -2.604 1 87.94 201 LEU B CA 1
ATOM 3865 C C . LEU B 1 201 ? -15.07 -14.828 -3.791 1 87.94 201 LEU B C 1
ATOM 3867 O O . LEU B 1 201 ? -15.898 -15.555 -4.34 1 87.94 201 LEU B O 1
ATOM 3871 N N . PHE B 1 202 ? -13.82 -14.781 -4.148 1 91.38 202 PHE B N 1
ATOM 3872 C CA . PHE B 1 202 ? -13.336 -15.602 -5.254 1 91.38 202 PHE B CA 1
ATOM 3873 C C . PHE B 1 202 ? -13.453 -17.078 -4.922 1 91.38 202 PHE B C 1
ATOM 3875 O O . PHE B 1 202 ? -13.883 -17.875 -5.758 1 91.38 202 PHE B O 1
ATOM 3882 N N . HIS B 1 203 ? -13.148 -17.375 -3.775 1 89 203 HIS B N 1
ATOM 3883 C CA . HIS B 1 203 ? -13.203 -18.781 -3.357 1 89 203 HIS B CA 1
ATOM 3884 C C . HIS B 1 203 ? -14.609 -19.344 -3.492 1 89 203 HIS B C 1
ATOM 3886 O O . HIS B 1 203 ? -14.812 -20.375 -4.137 1 89 203 HIS B O 1
ATOM 3892 N N . VAL B 1 204 ? -15.594 -18.672 -2.973 1 87.75 204 VAL B N 1
ATOM 3893 C CA . VAL B 1 204 ? -16.984 -19.125 -2.965 1 87.75 204 VAL B CA 1
ATOM 3894 C C . VAL B 1 204 ? -17.516 -19.156 -4.391 1 87.75 204 VAL B C 1
ATOM 3896 O O . VAL B 1 204 ? -18.156 -20.125 -4.801 1 87.75 204 VAL B O 1
ATOM 3899 N N . ALA B 1 205 ? -17.219 -18.141 -5.125 1 91.75 205 ALA B N 1
ATOM 3900 C CA . ALA B 1 205 ? -17.766 -18.016 -6.477 1 91.75 205 ALA B CA 1
ATOM 3901 C C . ALA B 1 205 ? -17.25 -19.125 -7.379 1 91.75 205 ALA B C 1
ATOM 3903 O O . ALA B 1 205 ? -18.016 -19.766 -8.102 1 91.75 205 ALA B O 1
ATOM 3904 N N . PHE B 1 206 ? -15.992 -19.422 -7.332 1 94 206 PHE B N 1
ATOM 3905 C CA . PHE B 1 206 ? -15.406 -20.453 -8.188 1 94 206 PHE B CA 1
ATOM 3906 C C . PHE B 1 206 ? -15.859 -21.828 -7.746 1 94 206 PHE B C 1
ATOM 3908 O O . PHE B 1 206 ? -16.125 -22.703 -8.586 1 94 206 PHE B O 1
ATOM 3915 N N . LEU B 1 207 ? -15.953 -22 -6.461 1 90.75 207 LEU B N 1
ATOM 3916 C CA . LEU B 1 207 ? -16.438 -23.281 -5.93 1 90.75 207 LEU B CA 1
ATOM 3917 C C . LEU B 1 207 ? -17.859 -23.547 -6.414 1 90.75 207 LEU B C 1
ATOM 3919 O O . LEU B 1 207 ? -18.141 -24.641 -6.926 1 90.75 207 LEU B O 1
ATOM 3923 N N . GLU B 1 208 ? -18.703 -22.609 -6.273 1 93.06 208 GLU B N 1
ATOM 3924 C CA . GLU B 1 208 ? -20.109 -22.766 -6.664 1 93.06 208 GLU B CA 1
ATOM 3925 C C . GLU B 1 208 ? -20.234 -22.969 -8.172 1 93.06 208 GLU B C 1
ATOM 3927 O O . GLU B 1 208 ? -21.156 -23.656 -8.633 1 93.06 208 GLU B O 1
ATOM 3932 N N . ALA B 1 209 ? -19.328 -22.422 -8.906 1 93.94 209 ALA B N 1
ATOM 3933 C CA . ALA B 1 209 ? -19.344 -22.562 -10.367 1 93.94 209 ALA B CA 1
ATOM 3934 C C . ALA B 1 209 ? -18.656 -23.859 -10.797 1 93.94 209 ALA B C 1
ATOM 3936 O O . ALA B 1 209 ? -18.641 -24.188 -11.984 1 93.94 209 ALA B O 1
ATOM 3937 N N . SER B 1 210 ? -18.094 -24.562 -9.867 1 95.31 210 SER B N 1
ATOM 3938 C CA . SER B 1 210 ? -17.359 -25.781 -10.125 1 95.31 210 SER B CA 1
ATOM 3939 C C . SER B 1 210 ? -16.203 -25.547 -11.094 1 95.31 210 SER B C 1
ATOM 3941 O O . SER B 1 210 ? -16.016 -26.328 -12.039 1 95.31 210 SER B O 1
ATOM 3943 N N . VAL B 1 211 ? -15.617 -24.422 -10.984 1 95 211 VAL B N 1
ATOM 3944 C CA . VAL B 1 211 ? -14.422 -24.062 -11.742 1 95 211 VAL B CA 1
ATOM 3945 C C . VAL B 1 211 ? -13.211 -23.984 -10.805 1 95 211 VAL B C 1
ATOM 3947 O O . VAL B 1 211 ? -13.289 -23.391 -9.727 1 95 211 VAL B O 1
ATOM 3950 N N . THR B 1 212 ? -12.148 -24.625 -11.141 1 94.88 212 THR B N 1
ATOM 3951 C CA . THR B 1 212 ? -10.922 -24.547 -10.352 1 94.88 212 THR B CA 1
ATOM 3952 C C . THR B 1 212 ? -9.969 -23.5 -10.922 1 94.88 212 THR B C 1
ATOM 3954 O O . THR B 1 212 ? -9.383 -23.703 -11.984 1 94.88 212 THR B O 1
ATOM 3957 N N . PRO B 1 213 ? -9.812 -22.438 -10.195 1 95.12 213 PRO B N 1
ATOM 3958 C CA . PRO B 1 213 ? -8.898 -21.406 -10.695 1 95.12 213 PRO B CA 1
ATOM 3959 C C . PRO B 1 213 ? -7.43 -21.734 -10.43 1 95.12 213 PRO B C 1
ATOM 3961 O O . PRO B 1 213 ? -7.121 -22.516 -9.523 1 95.12 213 PRO B O 1
ATOM 3964 N N . THR B 1 214 ? -6.578 -21.266 -11.273 1 95.19 214 THR B N 1
ATOM 3965 C CA . THR B 1 214 ? -5.137 -21.312 -11.055 1 95.19 214 THR B CA 1
ATOM 3966 C C . THR B 1 214 ? -4.605 -19.938 -10.68 1 95.19 214 THR B C 1
ATOM 3968 O O . THR B 1 214 ? -4.457 -19.062 -11.539 1 95.19 214 THR B O 1
ATOM 3971 N N . TYR B 1 215 ? -4.328 -19.781 -9.391 1 95.06 215 TYR B N 1
ATOM 3972 C CA . TYR B 1 215 ? -3.73 -18.531 -8.938 1 95.06 215 TYR B CA 1
ATOM 3973 C C . TYR B 1 215 ? -2.209 -18.609 -8.977 1 95.06 215 TYR B C 1
ATOM 3975 O O . TYR B 1 215 ? -1.61 -19.469 -8.328 1 95.06 215 TYR B O 1
ATOM 3983 N N . ILE B 1 216 ? -1.602 -17.672 -9.688 1 96.94 216 ILE B N 1
ATOM 3984 C CA . ILE B 1 216 ? -0.144 -17.641 -9.75 1 96.94 216 ILE B CA 1
ATOM 3985 C C . ILE B 1 216 ? 0.392 -16.547 -8.828 1 96.94 216 ILE B C 1
ATOM 3987 O O . ILE B 1 216 ? 1.588 -16.516 -8.531 1 96.94 216 ILE B O 1
ATOM 3991 N N . MET B 1 217 ? -0.526 -15.695 -8.406 1 97.56 217 MET B N 1
ATOM 3992 C CA . MET B 1 217 ? -0.115 -14.586 -7.543 1 97.56 217 MET B CA 1
ATOM 3993 C C . MET B 1 217 ? -1.292 -14.062 -6.727 1 97.56 217 MET B C 1
ATOM 3995 O O . MET B 1 217 ? -2.414 -13.977 -7.227 1 97.56 217 MET B O 1
ATOM 3999 N N . THR B 1 218 ? -1.04 -13.773 -5.48 1 97.38 218 THR B N 1
ATOM 4000 C CA . THR B 1 218 ? -1.968 -13.047 -4.621 1 97.38 218 THR B CA 1
ATOM 4001 C C . THR B 1 218 ? -1.339 -11.758 -4.117 1 97.38 218 THR B C 1
ATOM 4003 O O . THR B 1 218 ? -0.235 -11.766 -3.57 1 97.38 218 THR B O 1
ATOM 4006 N N . CYS B 1 219 ? -2.076 -10.656 -4.332 1 97.44 219 CYS B N 1
ATOM 4007 C CA . CYS B 1 219 ? -1.55 -9.336 -3.998 1 97.44 219 CYS B CA 1
ATOM 4008 C C . CYS B 1 219 ? -2.406 -8.656 -2.934 1 97.44 219 CYS B C 1
ATOM 4010 O O . CYS B 1 219 ? -3.637 -8.719 -2.99 1 97.44 219 CYS B O 1
ATOM 4012 N N . ASP B 1 220 ? -1.709 -7.953 -2.016 1 94.88 220 ASP B N 1
ATOM 4013 C CA . ASP B 1 220 ? -2.402 -7.105 -1.051 1 94.88 220 ASP B CA 1
ATOM 4014 C C . ASP B 1 220 ? -2.982 -5.867 -1.728 1 94.88 220 ASP B C 1
ATOM 4016 O O . ASP B 1 220 ? -4.047 -5.379 -1.335 1 94.88 220 ASP B O 1
ATOM 4020 N N . ASP B 1 221 ? -2.256 -5.383 -2.65 1 97.19 221 ASP B N 1
ATOM 4021 C CA . ASP B 1 221 ? -2.523 -4.094 -3.285 1 97.19 221 ASP B CA 1
ATOM 4022 C C . ASP B 1 221 ? -2.998 -4.281 -4.723 1 97.19 221 ASP B C 1
ATOM 4024 O O . ASP B 1 221 ? -2.324 -4.926 -5.527 1 97.19 221 ASP B O 1
ATOM 4028 N N . ALA B 1 222 ? -4.148 -3.693 -5.043 1 97.75 222 ALA B N 1
ATOM 4029 C CA . ALA B 1 222 ? -4.73 -3.842 -6.375 1 97.75 222 ALA B CA 1
ATOM 4030 C C . ALA B 1 222 ? -3.805 -3.27 -7.445 1 97.75 222 ALA B C 1
ATOM 4032 O O . ALA B 1 222 ? -3.773 -3.762 -8.578 1 97.75 222 ALA B O 1
ATOM 4033 N N . ARG B 1 223 ? -3.074 -2.256 -7.133 1 97.75 223 ARG B N 1
ATOM 4034 C CA . ARG B 1 223 ? -2.152 -1.645 -8.086 1 97.75 223 ARG B CA 1
ATOM 4035 C C . ARG B 1 223 ? -1.006 -2.59 -8.422 1 97.75 223 ARG B C 1
ATOM 4037 O O . ARG B 1 223 ? -0.51 -2.596 -9.547 1 97.75 223 ARG B O 1
ATOM 4044 N N . THR B 1 224 ? -0.577 -3.35 -7.422 1 97.81 224 THR B N 1
ATOM 4045 C CA . THR B 1 224 ? 0.43 -4.371 -7.684 1 97.81 224 THR B CA 1
ATOM 4046 C C . THR B 1 224 ? -0.103 -5.422 -8.656 1 97.81 224 THR B C 1
ATOM 4048 O O . THR B 1 224 ? 0.598 -5.828 -9.578 1 97.81 224 THR B O 1
ATOM 4051 N N . ALA B 1 225 ? -1.324 -5.852 -8.453 1 98.19 225 ALA B N 1
ATOM 4052 C CA . ALA B 1 225 ? -1.952 -6.789 -9.375 1 98.19 225 ALA B CA 1
ATOM 4053 C C . ALA B 1 225 ? -1.961 -6.23 -10.797 1 98.19 225 ALA B C 1
ATOM 4055 O O . ALA B 1 225 ? -1.607 -6.934 -11.75 1 98.19 225 ALA B O 1
ATOM 4056 N N . MET B 1 226 ? -2.291 -4.953 -10.914 1 97.94 226 MET B N 1
ATOM 4057 C CA . MET B 1 226 ? -2.311 -4.289 -12.211 1 97.94 226 MET B CA 1
ATOM 4058 C C . MET B 1 226 ? -0.914 -4.25 -12.828 1 97.94 226 MET B C 1
ATOM 4060 O O . MET B 1 226 ? -0.748 -4.5 -14.023 1 97.94 226 MET B O 1
ATOM 4064 N N . HIS B 1 227 ? 0.051 -3.904 -11.992 1 97.69 227 HIS B N 1
ATOM 4065 C CA . HIS B 1 227 ? 1.435 -3.783 -12.438 1 97.69 227 HIS B CA 1
ATOM 4066 C C . HIS B 1 227 ? 1.923 -5.082 -13.078 1 97.69 227 HIS B C 1
ATOM 4068 O O . HIS B 1 227 ? 2.469 -5.066 -14.18 1 97.69 227 HIS B O 1
ATOM 4074 N N . TRP B 1 228 ? 1.642 -6.188 -12.477 1 97.75 228 TRP B N 1
ATOM 4075 C CA . TRP B 1 228 ? 2.109 -7.48 -12.969 1 97.75 228 TRP B CA 1
ATOM 4076 C C . TRP B 1 228 ? 1.297 -7.93 -14.18 1 97.75 228 TRP B C 1
ATOM 4078 O O . TRP B 1 228 ? 1.833 -8.555 -15.094 1 97.75 228 TRP B O 1
ATOM 4088 N N . ALA B 1 229 ? -0.014 -7.645 -14.234 1 98.25 229 ALA B N 1
ATOM 4089 C CA . ALA B 1 229 ? -0.813 -7.926 -15.422 1 98.25 229 ALA B CA 1
ATOM 4090 C C . ALA B 1 229 ? -0.315 -7.121 -16.625 1 98.25 229 ALA B C 1
ATOM 4092 O O . ALA B 1 229 ? -0.203 -7.652 -17.734 1 98.25 229 ALA B O 1
ATOM 4093 N N . ASN B 1 230 ? -0.004 -5.844 -16.359 1 97.81 230 ASN B N 1
ATOM 4094 C CA . ASN B 1 230 ? 0.531 -4.988 -17.422 1 97.81 230 ASN B CA 1
ATOM 4095 C C . ASN B 1 230 ? 1.843 -5.535 -17.969 1 97.81 230 ASN B C 1
ATOM 4097 O O . ASN B 1 230 ? 2.193 -5.27 -19.125 1 97.81 230 ASN B O 1
ATOM 4101 N N . HIS B 1 231 ? 2.531 -6.293 -17.156 1 97.31 231 HIS B N 1
ATOM 4102 C CA . HIS B 1 231 ? 3.771 -6.926 -17.594 1 97.31 231 HIS B CA 1
ATOM 4103 C C . HIS B 1 231 ? 3.518 -8.328 -18.125 1 97.31 231 HIS B C 1
ATOM 4105 O O . HIS B 1 231 ? 4.449 -9.125 -18.25 1 97.31 231 HIS B O 1
ATOM 4111 N N . GLN B 1 232 ? 2.287 -8.664 -18.344 1 96.75 232 GLN B N 1
ATOM 4112 C CA . GLN B 1 232 ? 1.86 -9.812 -19.125 1 96.75 232 GLN B CA 1
ATOM 4113 C C . GLN B 1 232 ? 2.035 -11.109 -18.344 1 96.75 232 GLN B C 1
ATOM 4115 O O . GLN B 1 232 ? 2.068 -12.195 -18.922 1 96.75 232 GLN B O 1
ATOM 4120 N N . LEU B 1 233 ? 2.166 -11.031 -17.016 1 96.69 233 LEU B N 1
ATOM 4121 C CA . LEU B 1 233 ? 2.385 -12.25 -16.234 1 96.69 233 LEU B CA 1
ATOM 4122 C C . LEU B 1 233 ? 1.123 -13.102 -16.203 1 96.69 233 LEU B C 1
ATOM 4124 O O . LEU B 1 233 ? 1.198 -14.336 -16.25 1 96.69 233 LEU B O 1
ATOM 4128 N N . GLY B 1 234 ? 0.038 -12.453 -16 1 97.94 234 GLY B N 1
ATOM 4129 C CA . GLY B 1 234 ? -1.229 -13.141 -15.828 1 97.94 234 GLY B CA 1
ATOM 4130 C C . GLY B 1 234 ? -2.43 -12.219 -15.93 1 97.94 234 GLY B C 1
ATOM 4131 O O . GLY B 1 234 ? -2.328 -11.117 -16.469 1 97.94 234 GLY B O 1
ATOM 4132 N N . VAL B 1 235 ? -3.59 -12.773 -15.508 1 98.62 235 VAL B N 1
ATOM 4133 C CA . VAL B 1 235 ? -4.855 -12.055 -15.562 1 98.62 235 VAL B CA 1
ATOM 4134 C C . VAL B 1 235 ? -5.242 -11.57 -14.164 1 98.62 235 VAL B C 1
ATOM 4136 O O . VAL B 1 235 ? -5.562 -12.375 -13.289 1 98.62 235 VAL B O 1
ATOM 4139 N N . ALA B 1 236 ? -5.238 -10.266 -14 1 98.81 236 ALA B N 1
ATOM 4140 C CA . ALA B 1 236 ? -5.574 -9.688 -12.703 1 98.81 236 ALA B CA 1
ATOM 4141 C C . ALA B 1 236 ? -7.086 -9.531 -12.547 1 98.81 236 ALA B C 1
ATOM 4143 O O . ALA B 1 236 ? -7.773 -9.141 -13.492 1 98.81 236 ALA B O 1
ATOM 4144 N N . LEU B 1 237 ? -7.594 -9.867 -11.391 1 98.5 237 LEU B N 1
ATOM 4145 C CA . LEU B 1 237 ? -8.984 -9.648 -11.016 1 98.5 237 LEU B CA 1
ATOM 4146 C C . LEU B 1 237 ? -9.102 -8.508 -10.008 1 98.5 237 LEU B C 1
ATOM 4148 O O . LEU B 1 237 ? -8.727 -8.656 -8.844 1 98.5 237 LEU B O 1
ATOM 4152 N N . VAL B 1 238 ? -9.609 -7.332 -10.492 1 98.25 238 VAL B N 1
ATOM 4153 C CA . VAL B 1 238 ? -9.617 -6.113 -9.688 1 98.25 238 VAL B CA 1
ATOM 4154 C C . VAL B 1 238 ? -10.875 -5.301 -9.992 1 98.25 238 VAL B C 1
ATOM 4156 O O . VAL B 1 238 ? -11.578 -5.574 -10.969 1 98.25 238 VAL B O 1
ATOM 4159 N N . PRO B 1 239 ? -11.234 -4.332 -9.109 1 97.88 239 PRO B N 1
ATOM 4160 C CA . PRO B 1 239 ? -12.336 -3.432 -9.453 1 97.88 239 PRO B CA 1
ATOM 4161 C C . PRO B 1 239 ? -12.102 -2.688 -10.766 1 97.88 239 PRO B C 1
ATOM 4163 O O . PRO B 1 239 ? -10.984 -2.266 -11.047 1 97.88 239 PRO B O 1
ATOM 4166 N N . ARG B 1 240 ? -13.117 -2.5 -11.531 1 97.25 240 ARG B N 1
ATOM 4167 C CA . ARG B 1 240 ? -12.992 -2.006 -12.898 1 97.25 240 ARG B CA 1
ATOM 4168 C C . ARG B 1 240 ? -12.414 -0.598 -12.922 1 97.25 240 ARG B C 1
ATOM 4170 O O . ARG B 1 240 ? -11.57 -0.283 -13.773 1 97.25 240 ARG B O 1
ATOM 4177 N N . SER B 1 241 ? -12.852 0.267 -12.031 1 96.69 241 SER B N 1
ATOM 4178 C CA . SER B 1 241 ? -12.375 1.646 -12.039 1 96.69 241 SER B CA 1
ATOM 4179 C C . SER B 1 241 ? -10.859 1.708 -11.859 1 96.69 241 SER B C 1
ATOM 4181 O O . SER B 1 241 ? -10.188 2.527 -12.492 1 96.69 241 SER B O 1
ATOM 4183 N N . LEU B 1 242 ? -10.344 0.857 -11 1 97.31 242 LEU B N 1
ATOM 4184 C CA . LEU B 1 242 ? -8.898 0.786 -10.805 1 97.31 242 LEU B CA 1
ATOM 4185 C C . LEU B 1 242 ? -8.211 0.268 -12.062 1 97.31 242 LEU B C 1
ATOM 4187 O O . LEU B 1 242 ? -7.152 0.773 -12.453 1 97.31 242 LEU B O 1
ATOM 4191 N N . ALA B 1 243 ? -8.781 -0.759 -12.656 1 98.06 243 ALA B N 1
ATOM 4192 C CA . ALA B 1 243 ? -8.227 -1.313 -13.883 1 98.06 243 ALA B CA 1
ATOM 4193 C C . ALA B 1 243 ? -8.102 -0.241 -14.969 1 98.06 243 ALA B C 1
ATOM 4195 O O . ALA B 1 243 ? -7.07 -0.131 -15.625 1 98.06 243 ALA B O 1
ATOM 4196 N N . GLU B 1 244 ? -9.117 0.536 -15.102 1 97.19 244 GLU B N 1
ATOM 4197 C CA . GLU B 1 244 ? -9.133 1.58 -16.125 1 97.19 244 GLU B CA 1
ATOM 4198 C C . GLU B 1 244 ? -8.125 2.682 -15.797 1 97.19 244 GLU B C 1
ATOM 4200 O O . GLU B 1 244 ? -7.488 3.227 -16.703 1 97.19 244 GLU B O 1
ATOM 4205 N N . THR B 1 245 ? -7.977 2.959 -14.562 1 96.31 245 THR B N 1
ATOM 4206 C CA . THR B 1 245 ? -7.078 4.02 -14.117 1 96.31 245 THR B CA 1
ATOM 4207 C C . THR B 1 245 ? -5.621 3.639 -14.383 1 96.31 245 THR B C 1
ATOM 4209 O O . THR B 1 245 ? -4.809 4.488 -14.742 1 96.31 245 THR B O 1
ATOM 4212 N N . TYR B 1 246 ? -5.277 2.365 -14.203 1 96.69 246 TYR B N 1
ATOM 4213 C CA . TYR B 1 246 ? -3.885 1.935 -14.273 1 96.69 246 TYR B CA 1
ATOM 4214 C C . TYR B 1 246 ? -3.643 1.082 -15.516 1 96.69 246 TYR B C 1
ATOM 4216 O O . TYR B 1 246 ? -2.693 0.296 -15.562 1 96.69 246 TYR B O 1
ATOM 4224 N N . ASP B 1 247 ? -4.508 1.244 -16.531 1 97.12 247 ASP B N 1
ATOM 4225 C CA . ASP B 1 247 ? -4.344 0.561 -17.812 1 97.12 247 ASP B CA 1
ATOM 4226 C C . ASP B 1 247 ? -3.041 0.973 -18.484 1 97.12 247 ASP B C 1
ATOM 4228 O O . ASP B 1 247 ? -2.855 2.143 -18.828 1 97.12 247 ASP B O 1
ATOM 4232 N N . GLY B 1 248 ? -2.176 0.022 -18.734 1 94.06 248 GLY B N 1
ATOM 4233 C CA . GLY B 1 248 ? -0.888 0.301 -19.344 1 94.06 248 GLY B CA 1
ATOM 4234 C C . GLY B 1 248 ? -0.928 0.246 -20.859 1 94.06 248 GLY B C 1
ATOM 4235 O O . GLY B 1 248 ? 0.099 0.419 -21.516 1 94.06 248 GLY B O 1
ATOM 4236 N N . GLY B 1 249 ? -2.047 -0.055 -21.438 1 94.44 249 GLY B N 1
ATOM 4237 C CA . GLY B 1 249 ? -2.209 0.004 -22.875 1 94.44 249 GLY B CA 1
ATOM 4238 C C . GLY B 1 249 ? -2.125 -1.355 -23.547 1 94.44 249 GLY B C 1
ATOM 4239 O O . GLY B 1 249 ? -2.621 -1.538 -24.656 1 94.44 249 GLY B O 1
ATOM 4240 N N . ASP B 1 250 ? -1.541 -2.332 -22.922 1 96.25 250 ASP B N 1
ATOM 4241 C CA . ASP B 1 250 ? -1.329 -3.623 -23.578 1 96.25 250 ASP B CA 1
ATOM 4242 C C . ASP B 1 250 ? -2.193 -4.707 -22.938 1 96.25 250 ASP B C 1
ATOM 4244 O O . ASP B 1 250 ? -1.826 -5.883 -22.938 1 96.25 250 ASP B O 1
ATOM 4248 N N . VAL B 1 251 ? -3.289 -4.305 -22.359 1 98.12 251 VAL B N 1
ATOM 4249 C CA . VAL B 1 251 ? -4.199 -5.254 -21.719 1 98.12 251 VAL B CA 1
ATOM 4250 C C . VAL B 1 251 ? -5.633 -4.965 -22.156 1 98.12 251 VAL B C 1
ATOM 4252 O O . VAL B 1 251 ? -5.934 -3.873 -22.656 1 98.12 251 VAL B O 1
ATOM 4255 N N . LEU B 1 252 ? -6.473 -5.996 -22.078 1 98.12 252 LEU B N 1
ATOM 4256 C CA . LEU B 1 252 ? -7.922 -5.887 -22.219 1 98.12 252 LEU B CA 1
ATOM 4257 C C . LEU B 1 252 ? -8.586 -5.855 -20.844 1 98.12 252 LEU B C 1
ATOM 4259 O O . LEU B 1 252 ? -8.219 -6.621 -19.953 1 98.12 252 LEU B O 1
ATOM 4263 N N . ILE B 1 253 ? -9.523 -4.945 -20.672 1 98.31 253 ILE B N 1
ATOM 4264 C CA . ILE B 1 253 ? -10.297 -4.867 -19.438 1 98.31 253 ILE B CA 1
ATOM 4265 C C . ILE B 1 253 ? -11.727 -5.344 -19.703 1 98.31 253 ILE B C 1
ATOM 4267 O O . ILE B 1 253 ? -12.477 -4.699 -20.438 1 98.31 253 ILE B O 1
ATOM 4271 N N . ARG B 1 254 ? -12.062 -6.508 -19.109 1 98.38 254 ARG B N 1
ATOM 4272 C CA . ARG B 1 254 ? -13.367 -7.121 -19.312 1 98.38 254 ARG B CA 1
ATOM 4273 C C . ARG B 1 254 ? -14.086 -7.336 -17.984 1 98.38 254 ARG B C 1
ATOM 4275 O O . ARG B 1 254 ? -13.523 -7.922 -17.062 1 98.38 254 ARG B O 1
ATOM 4282 N N . SER B 1 255 ? -15.336 -6.883 -17.906 1 97.94 255 SER B N 1
ATOM 4283 C CA . SER B 1 255 ? -16.094 -7.047 -16.672 1 97.94 255 SER B CA 1
ATOM 4284 C C . SER B 1 255 ? -16.453 -8.508 -16.438 1 97.94 255 SER B C 1
ATOM 4286 O O . SER B 1 255 ? -16.625 -9.281 -17.391 1 97.94 255 SER B O 1
ATOM 4288 N N . LEU B 1 256 ? -16.484 -8.875 -15.164 1 97.56 256 LEU B N 1
ATOM 4289 C CA . LEU B 1 256 ? -16.984 -10.195 -14.797 1 97.56 256 LEU B CA 1
ATOM 4290 C C . LEU B 1 256 ? -18.5 -10.203 -14.75 1 97.56 256 LEU B C 1
ATOM 4292 O O . LEU B 1 256 ? -19.109 -9.328 -14.125 1 97.56 256 LEU B O 1
ATOM 4296 N N . ALA B 1 257 ? -19.109 -11.195 -15.336 1 96.38 257 ALA B N 1
ATOM 4297 C CA . ALA B 1 257 ? -20.547 -11.242 -15.508 1 96.38 257 ALA B CA 1
ATOM 4298 C C . ALA B 1 257 ? -21.25 -11.617 -14.203 1 96.38 257 ALA B C 1
ATOM 4300 O O . ALA B 1 257 ? -22.391 -11.219 -13.969 1 96.38 257 ALA B O 1
ATOM 4301 N N . ASP B 1 258 ? -20.578 -12.32 -13.359 1 94.38 258 ASP B N 1
ATOM 4302 C CA . ASP B 1 258 ? -21.172 -12.789 -12.109 1 94.38 258 ASP B CA 1
ATOM 4303 C C . ASP B 1 258 ? -21.547 -11.617 -11.211 1 94.38 258 ASP B C 1
ATOM 4305 O O . ASP B 1 258 ? -20.703 -10.805 -10.852 1 94.38 258 ASP B O 1
ATOM 4309 N N . HIS B 1 259 ? -22.75 -11.523 -10.75 1 90.44 259 HIS B N 1
ATOM 4310 C CA . HIS B 1 259 ? -23.297 -10.398 -10 1 90.44 259 HIS B CA 1
ATOM 4311 C C . HIS B 1 259 ? -22.672 -10.305 -8.617 1 90.44 259 HIS B C 1
ATOM 4313 O O . HIS B 1 259 ? -22.703 -9.242 -7.984 1 90.44 259 HIS B O 1
ATOM 4319 N N . ARG B 1 260 ? -22.156 -11.406 -8.133 1 91.06 260 ARG B N 1
ATOM 4320 C CA . ARG B 1 260 ? -21.516 -11.406 -6.828 1 91.06 260 ARG B CA 1
ATOM 4321 C C . ARG B 1 260 ? -20.281 -10.5 -6.828 1 91.06 260 ARG B C 1
ATOM 4323 O O . ARG B 1 260 ? -19.828 -10.07 -5.77 1 91.06 260 ARG B O 1
ATOM 4330 N N . PHE B 1 261 ? -19.781 -10.211 -8.023 1 92.62 261 PHE B N 1
ATOM 4331 C CA . PHE B 1 261 ? -18.547 -9.438 -8.148 1 92.62 261 PHE B CA 1
ATOM 4332 C C . PHE B 1 261 ? -18.859 -7.957 -8.328 1 92.62 261 PHE B C 1
ATOM 4334 O O . PHE B 1 261 ? -18.25 -7.297 -9.18 1 92.62 261 PHE B O 1
ATOM 4341 N N . GLN B 1 262 ? -19.797 -7.516 -7.648 1 94 262 GLN B N 1
ATOM 4342 C CA . GLN B 1 262 ? -20.094 -6.09 -7.531 1 94 262 GLN B CA 1
ATOM 4343 C C . GLN B 1 262 ? -19.594 -5.535 -6.195 1 94 262 GLN B C 1
ATOM 4345 O O . GLN B 1 262 ? -19.75 -6.176 -5.156 1 94 262 GLN B O 1
ATOM 4350 N N . THR B 1 263 ? -18.922 -4.445 -6.273 1 93.62 263 THR B N 1
ATOM 4351 C CA . THR B 1 263 ? -18.359 -3.822 -5.082 1 93.62 263 THR B CA 1
ATOM 4352 C C . THR B 1 263 ? -18.594 -2.316 -5.098 1 93.62 263 THR B C 1
ATOM 4354 O O . THR B 1 263 ? -19 -1.754 -6.117 1 93.62 263 THR B O 1
ATOM 4357 N N . GLN B 1 264 ? -18.391 -1.695 -3.912 1 95.25 264 GLN B N 1
ATOM 4358 C CA . GLN B 1 264 ? -18.531 -0.25 -3.783 1 95.25 264 GLN B CA 1
ATOM 4359 C C . GLN B 1 264 ? -17.422 0.343 -2.928 1 95.25 264 GLN B C 1
ATOM 4361 O O . GLN B 1 264 ? -16.953 -0.294 -1.983 1 95.25 264 GLN B O 1
ATOM 4366 N N . LEU B 1 265 ? -17.016 1.458 -3.357 1 97.62 265 LEU B N 1
ATOM 4367 C CA . LEU B 1 265 ? -16.203 2.289 -2.473 1 97.62 265 LEU B CA 1
ATOM 4368 C C . LEU B 1 265 ? -17.094 3.146 -1.574 1 97.62 265 LEU B C 1
ATOM 4370 O O . LEU B 1 265 ? -18.203 3.502 -1.955 1 97.62 265 LEU B O 1
ATOM 4374 N N . ALA B 1 266 ? -16.594 3.414 -0.439 1 97.75 266 ALA B N 1
ATOM 4375 C CA . ALA B 1 266 ? -17.297 4.281 0.495 1 97.75 266 ALA B CA 1
ATOM 4376 C C . ALA B 1 266 ? -16.375 5.328 1.098 1 97.75 266 ALA B C 1
ATOM 4378 O O . ALA B 1 266 ? -15.211 5.031 1.411 1 97.75 266 ALA B O 1
ATOM 4379 N N . LEU B 1 267 ? -16.891 6.5 1.182 1 97.94 267 LEU B N 1
ATOM 4380 C CA . LEU B 1 267 ? -16.297 7.543 2.012 1 97.94 267 LEU B CA 1
ATOM 4381 C C . LEU B 1 267 ? -16.828 7.465 3.441 1 97.94 267 LEU B C 1
ATOM 4383 O O . LEU B 1 267 ? -18.031 7.586 3.67 1 97.94 267 LEU B O 1
ATOM 4387 N N . ALA B 1 268 ? -15.906 7.25 4.363 1 98.12 268 ALA B N 1
ATOM 4388 C CA . ALA B 1 268 ? -16.344 7.004 5.738 1 98.12 268 ALA B CA 1
ATOM 4389 C C . ALA B 1 268 ? -15.656 7.969 6.707 1 98.12 268 ALA B C 1
ATOM 4391 O O . ALA B 1 268 ? -14.484 8.297 6.539 1 98.12 268 ALA B O 1
ATOM 4392 N N . THR B 1 269 ? -16.359 8.43 7.703 1 97.44 269 THR B N 1
ATOM 4393 C CA . THR B 1 269 ? -15.859 9.266 8.781 1 97.44 269 THR B CA 1
ATOM 4394 C C . THR B 1 269 ? -16.672 9.047 10.055 1 97.44 269 THR B C 1
ATOM 4396 O O . THR B 1 269 ? -17.609 8.242 10.078 1 97.44 269 THR B O 1
ATOM 4399 N N . THR B 1 270 ? -16.281 9.648 11.141 1 92.25 270 THR B N 1
ATOM 4400 C CA . THR B 1 270 ? -17.062 9.625 12.375 1 92.25 270 THR B CA 1
ATOM 4401 C C . THR B 1 270 ? -17.938 10.867 12.5 1 92.25 270 THR B C 1
ATOM 4403 O O . THR B 1 270 ? -17.625 11.906 11.906 1 92.25 270 THR B O 1
ATOM 4406 N N . PRO B 1 271 ? -19 10.781 13.273 1 89.88 271 PRO B N 1
ATOM 4407 C CA . PRO B 1 271 ? -19.812 11.977 13.5 1 89.88 271 PRO B CA 1
ATOM 4408 C C . PRO B 1 271 ? -19 13.133 14.078 1 89.88 271 PRO B C 1
ATOM 4410 O O . PRO B 1 271 ? -19.219 14.289 13.695 1 89.88 271 PRO B O 1
ATOM 4413 N N . GLU B 1 272 ? -18.125 12.852 14.938 1 81.38 272 GLU B N 1
ATOM 4414 C CA . GLU B 1 272 ? -17.297 13.883 15.578 1 81.38 272 GLU B CA 1
ATOM 4415 C C . GLU B 1 272 ? -16.406 14.586 14.555 1 81.38 272 GLU B C 1
ATOM 4417 O O . GLU B 1 272 ? -16.312 15.812 14.555 1 81.38 272 GLU B O 1
ATOM 4422 N N . ALA B 1 273 ? -15.758 13.805 13.75 1 88.25 273 ALA B N 1
ATOM 4423 C CA . ALA B 1 273 ? -14.883 14.383 12.734 1 88.25 273 ALA B CA 1
ATOM 4424 C C . ALA B 1 273 ? -15.688 15.203 11.734 1 88.25 273 ALA B C 1
ATOM 4426 O O . ALA B 1 273 ? -15.266 16.297 11.336 1 88.25 273 ALA B O 1
ATOM 4427 N N . LEU B 1 274 ? -16.828 14.734 11.336 1 91.5 274 LEU B N 1
ATOM 4428 C CA . LEU B 1 274 ? -17.672 15.391 10.344 1 91.5 274 LEU B CA 1
ATOM 4429 C C . LEU B 1 274 ? -18.141 16.75 10.844 1 91.5 274 LEU B C 1
ATOM 4431 O O . LEU B 1 274 ? -18.438 17.641 10.047 1 91.5 274 LEU B O 1
ATOM 4435 N N . ALA B 1 275 ? -18.188 16.906 12.109 1 84.69 275 ALA B N 1
ATOM 4436 C CA . ALA B 1 275 ? -18.656 18.156 12.703 1 84.69 275 ALA B CA 1
ATOM 4437 C C . ALA B 1 275 ? -17.641 19.266 12.516 1 84.69 275 ALA B C 1
ATOM 4439 O O . ALA B 1 275 ? -17.969 20.453 12.672 1 84.69 275 ALA B O 1
ATOM 4440 N N . THR B 1 276 ? -16.391 18.891 12.227 1 82.88 276 THR B N 1
ATOM 4441 C CA . THR B 1 276 ? -15.375 19.906 11.992 1 82.88 276 THR B CA 1
ATOM 4442 C C . THR B 1 276 ? -15.484 20.484 10.586 1 82.88 276 THR B C 1
ATOM 4444 O O . THR B 1 276 ? -15.703 19.734 9.625 1 82.88 276 THR B O 1
ATOM 4447 N N . PRO B 1 277 ? -15.312 21.781 10.391 1 84.94 277 PRO B N 1
ATOM 4448 C CA . PRO B 1 277 ? -15.438 22.406 9.07 1 84.94 277 PRO B CA 1
ATOM 4449 C C . PRO B 1 277 ? -14.469 21.812 8.047 1 84.94 277 PRO B C 1
ATOM 4451 O O . PRO B 1 277 ? -14.812 21.672 6.875 1 84.94 277 PRO B O 1
ATOM 4454 N N . LEU B 1 278 ? -13.305 21.469 8.484 1 89.81 278 LEU B N 1
ATOM 4455 C CA . LEU B 1 278 ? -12.281 20.922 7.602 1 89.81 278 LEU B CA 1
ATOM 4456 C C . LEU B 1 278 ? -12.727 19.594 7.008 1 89.81 278 LEU B C 1
ATOM 4458 O O . LEU B 1 278 ? -12.703 19.422 5.789 1 89.81 278 LEU B O 1
ATOM 4462 N N . VAL B 1 279 ? -13.172 18.656 7.848 1 93.38 279 VAL B N 1
ATOM 4463 C CA . VAL B 1 279 ? -13.594 17.344 7.398 1 93.38 279 VAL B CA 1
ATOM 4464 C C . VAL B 1 279 ? -14.883 17.453 6.598 1 93.38 279 VAL B C 1
ATOM 4466 O O . VAL B 1 279 ? -15.031 16.812 5.551 1 93.38 279 VAL B O 1
ATOM 4469 N N . ALA B 1 280 ? -15.789 18.297 7.094 1 92.94 280 ALA B N 1
ATOM 4470 C CA . ALA B 1 280 ? -17.031 18.547 6.355 1 92.94 280 ALA B CA 1
ATOM 4471 C C . ALA B 1 280 ? -16.734 19.094 4.961 1 92.94 280 ALA B C 1
ATOM 4473 O O . ALA B 1 280 ? -17.375 18.703 3.986 1 92.94 280 ALA B O 1
ATOM 4474 N N . GLY B 1 281 ? -15.836 20.031 4.902 1 94.19 281 GLY B N 1
ATOM 4475 C CA . GLY B 1 281 ? -15.445 20.609 3.623 1 94.19 281 GLY B CA 1
ATOM 4476 C C . GLY B 1 281 ? -14.906 19.578 2.65 1 94.19 281 GLY B C 1
ATOM 4477 O O . GLY B 1 281 ? -15.258 19.578 1.469 1 94.19 281 GLY B O 1
ATOM 4478 N N . LEU B 1 282 ? -14.055 18.625 3.113 1 96.44 282 LEU B N 1
ATOM 4479 C CA . LEU B 1 282 ? -13.516 17.562 2.266 1 96.44 282 LEU B CA 1
ATOM 4480 C C . LEU B 1 282 ? -14.625 16.641 1.791 1 96.44 282 LEU B C 1
ATOM 4482 O O . LEU B 1 282 ? -14.703 16.312 0.605 1 96.44 282 LEU B O 1
ATOM 4486 N N . MET B 1 283 ? -15.469 16.234 2.719 1 96.56 283 MET B N 1
ATOM 4487 C CA . MET B 1 283 ? -16.547 15.297 2.416 1 96.56 283 MET B CA 1
ATOM 4488 C C . MET B 1 283 ? -17.469 15.859 1.339 1 96.56 283 MET B C 1
ATOM 4490 O O . MET B 1 283 ? -17.984 15.117 0.498 1 96.56 283 MET B O 1
ATOM 4494 N N . ALA B 1 284 ? -17.625 17.094 1.338 1 96.5 284 ALA B N 1
ATOM 4495 C CA . ALA B 1 284 ? -18.547 17.766 0.43 1 96.5 284 ALA B CA 1
ATOM 4496 C C . ALA B 1 284 ? -18.031 17.734 -1.004 1 96.5 284 ALA B C 1
ATOM 4498 O O . ALA B 1 284 ? -18.781 17.984 -1.95 1 96.5 284 ALA B O 1
ATOM 4499 N N . GLN B 1 285 ? -16.719 17.438 -1.197 1 97.38 285 GLN B N 1
ATOM 4500 C CA . GLN B 1 285 ? -16.141 17.453 -2.535 1 97.38 285 GLN B CA 1
ATOM 4501 C C . GLN B 1 285 ? -16.484 16.188 -3.305 1 97.38 285 GLN B C 1
ATOM 4503 O O . GLN B 1 285 ? -16.188 16.078 -4.496 1 97.38 285 GLN B O 1
ATOM 4508 N N . PHE B 1 286 ? -17.078 15.234 -2.672 1 97.19 286 PHE B N 1
ATOM 4509 C CA . PHE B 1 286 ? -17.422 13.953 -3.293 1 97.19 286 PHE B CA 1
ATOM 4510 C C . PHE B 1 286 ? -18.922 13.82 -3.475 1 97.19 286 PHE B C 1
ATOM 4512 O O . PHE B 1 286 ? -19.547 12.906 -2.924 1 97.19 286 PHE B O 1
ATOM 4519 N N . GLN B 1 287 ? -19.422 14.555 -4.367 1 93.69 287 GLN B N 1
ATOM 4520 C CA . GLN B 1 287 ? -20.875 14.602 -4.602 1 93.69 287 GLN B CA 1
ATOM 4521 C C . GLN B 1 287 ? -21.375 13.289 -5.184 1 93.69 287 GLN B C 1
ATOM 4523 O O . GLN B 1 287 ? -22.562 12.961 -5.047 1 93.69 287 GLN B O 1
ATOM 4528 N N . GLN B 1 288 ? -20.531 12.586 -5.805 1 91.75 288 GLN B N 1
ATOM 4529 C CA . GLN B 1 288 ? -20.922 11.32 -6.418 1 91.75 288 GLN B CA 1
ATOM 4530 C C . GLN B 1 288 ? -21.188 10.25 -5.355 1 91.75 288 GLN B C 1
ATOM 4532 O O . GLN B 1 288 ? -21.781 9.211 -5.645 1 91.75 288 GLN B O 1
ATOM 4537 N N . ALA B 1 289 ? -20.609 10.414 -4.172 1 93.81 289 ALA B N 1
ATOM 4538 C CA . ALA B 1 289 ? -20.844 9.484 -3.062 1 93.81 289 ALA B CA 1
ATOM 4539 C C . ALA B 1 289 ? -22.109 9.859 -2.301 1 93.81 289 ALA B C 1
ATOM 4541 O O . ALA B 1 289 ? -22.297 11.016 -1.928 1 93.81 289 ALA B O 1
ATOM 4542 N N . GLN B 1 290 ? -22.953 8.852 -2.107 1 94.06 290 GLN B N 1
ATOM 4543 C CA . GLN B 1 290 ? -24.25 9.117 -1.488 1 94.06 290 GLN B CA 1
ATOM 4544 C C . GLN B 1 290 ? -24.5 8.18 -0.313 1 94.06 290 GLN B C 1
ATOM 4546 O O . GLN B 1 290 ? -23.938 7.094 -0.246 1 94.06 290 GLN B O 1
ATOM 4551 N N . SER B 1 291 ? -25.375 8.688 0.675 1 90.81 291 SER B N 1
ATOM 4552 C CA . SER B 1 291 ? -25.797 7.844 1.787 1 90.81 291 SER B CA 1
ATOM 4553 C C . SER B 1 291 ? -26.734 6.742 1.316 1 90.81 291 SER B C 1
ATOM 4555 O O . SER B 1 291 ? -27.531 6.953 0.398 1 90.81 291 SER B O 1
ATOM 4557 N N . LEU B 1 292 ? -26.453 5.582 1.84 1 80.19 292 LEU B N 1
ATOM 4558 C CA . LEU B 1 292 ? -27.406 4.523 1.524 1 80.19 292 LEU B CA 1
ATOM 4559 C C . LEU B 1 292 ? -28.688 4.691 2.334 1 80.19 292 LEU B C 1
ATOM 4561 O O . LEU B 1 292 ? -28.641 5.105 3.494 1 80.19 292 LEU B O 1
ATOM 4565 N N . ASP B 1 293 ? -29.906 5.035 1.774 1 63 293 ASP B N 1
ATOM 4566 C CA . ASP B 1 293 ? -31.219 5.152 2.406 1 63 293 ASP B CA 1
ATOM 4567 C C . ASP B 1 293 ? -31.516 3.939 3.283 1 63 293 ASP B C 1
ATOM 4569 O O . ASP B 1 293 ? -31.047 2.836 3.012 1 63 293 ASP B O 1
#

pLDDT: mean 88.34, std 11.61, range [47.88, 98.81]

Nearest PDB structures (foldseek):
  1ixc-assembly1_B-2  TM=5.838E-01  e=3.978E-25  Cupriavidus necator
  4x6g-assembly1_D  TM=6.331E-01  e=9.660E-23  Pseudomonas aeruginosa PAO1
  6g4r-assembly1_E  TM=5.415E-01  e=5.334E-21  Corynebacterium glutamicum
  7dwn-assembly1_D  TM=5.234E-01  e=3.559E-16  Aliivibrio fischeri ES114
  7dwo-assembly1_A  TM=5.271E-01  e=7.464E-16  Aliivibrio fischeri ES114

Sequence (586 aa):
MNLKQLQYFLAVAEEGQMTAAAKRLHVAQPPLSYQIKQLELELGVTLFNRLPQGVTVTEAGKLLVGYAQQLTQLSATAENKVRALAHGVTGTINLGTVSSSAGVMPNTALLKWLGQHPDVQLAITEGNTYELLDDLHKRLLDVAVLRTPFNAQHLVCRYFPAERMAAVIPKRYSRFEKRRQLQLSDLATLPLIKYRRFNELFHVAFLEASVTPTYIMTCDDARTAMHWANHQLGVALVPRSLAETYDGGDVLIRSLADHRFQTQLALATTPEALATPLVAGLMAQFQQAQSLDMNLKQLQYFLAVAEEGQMTAAAKRLHVAQPPLSYQIKQLELELGVTLFNRLPQGVTVTEAGKLLVGYAQQLTQLSATAENKVRALAHGVTGTINLGTVSSSAGVMPNTALLKWLGQHPDVQLAITEGNTYELLDDLHKRLLDVAVLRTPFNAQHLVCRYFPAERMAAVIPKRYSRFEKRRQLQLSDLATLPLIKYRRFNELFHVAFLEASVTPTYIMTCDDARTAMHWANHQLGVALVPRSLAETYDGGDVLIRSLADHRFQTQLALATTPEALATPLVAGLMAQFQQAQSLD

Radius of gyration: 24.13 Å; Cα contacts (8 Å, |Δi|>4): 1099; chains: 2; bounding box: 63×61×64 Å

Foldseek 3Di:
DDLVLLQLLLLQQVVQALCRSCVVVVHDSVVSVVSPVVVCVVVVHHQWDQDPVGIHGDPVVVVSNVVSVLVNLVVVLVVQQVVLLVPPQAGEAEEEEEQLCLLPPPDPLLVVLCVVYVRYHYDYDYDAQVVVVVCQVSVSHAKYKYKDDDDQPQKDKFWFDKFFKKKWAFCVPVVCVPPQEDEPQNQQVWAEEEAVSCVVVVVVRCVVVVGDHHYPYYDPHLLVLLVVVLVVNTIYTGTQSSNVVNPPPRIDIHGYPDPSRMMIIMMMGHPVSCPRNNSVSSVVSRPNTHDDD/DDLVLLQLLLLQQVVQALCRSCVVVVHDSVVSVVSPVVVCVVVVHHQWDQDPVGIHGDPVVVVSNVVSVLVNLVVVVVVQQVVLLVPPQAGEAEEEEEQLCLLPPPDPLLVVLCVVYVRYHYDYDYDAQVVVVVCQVSVSHAKYKYKDDDDQPQKDKFWFDKFFKKKKAFCVPVVCVPPQADEPQNQQPWAEEEAVSCVVVVVVRCVVVVGDHHYPYYDPHLLVLLVVVLVVNTIYIGTQSSNVVNPPPRIDIHGYPDPSRMMIIMMMGHPVSCPRNNSVSSVVSRPNTGDDD